Protein AF-A0AA39R696-F1 (afdb_monomer_lite)

pLDDT: mean 71.4, std 16.91, range [33.06, 96.38]

Foldseek 3Di:
DAFQPPVCVVVLVVLVVLLVVDAPDDDPVSVVSSVVSVVVNVVGDDDDDDDDDDDPDDLADPPDDDDPVSVSSSVVCVVVVCVVVPDDDDDDDDPPVPDPCVVVVPDDDDDPFDDQDPVLSAGAQDDDQAAFDLDPVSVVVLVVLVVRLVSQVVVVVVVCVVPVCLVVDPPRDRRHDDPVSSVSRYNDPDPPVVPPPPLDDCPVPDDDPDDQDPVNVVVVVVVVVPLVPADDQEDPDDQADPVRVVVVVVLCSNDRPLRVFKHWYHKDFDQPDFDWDDDSNPFDNAKAFQKKKWFADQQFTAKIWTAIPVGDIDIFGADDPGDMWMDGDQDDLKAWFKKKWKWFAFPVGHTIATRWIKIAIPVGDITTRGAPDWDDDPQWIRGPNTITGPIDMDMDGDPDPRKHFGDWTAGAHHPDDRRTRMIITMITHDDCVVVVLVPDPVNVVVVVVVVVVVVVVCVVVVCVPQHDQDCLQDDLWKGWRWKAALNRTDNDSQLNNLVVVVLVPDQKDAFDDCVSSPNPDDDDPPGHRKIWTWMDTPPPDDIDIDTGRGMDHGGDD

Structure (mmCIF, N/CA/C/O backbone):
data_AF-A0AA39R696-F1
#
_entry.id   AF-A0AA39R696-F1
#
loop_
_atom_site.group_PDB
_atom_site.id
_atom_site.type_symbol
_atom_site.label_atom_id
_atom_site.label_alt_id
_atom_site.label_comp_id
_atom_site.label_asym_id
_atom_site.label_entity_id
_atom_site.label_seq_id
_atom_site.pdbx_PDB_ins_code
_atom_site.Cartn_x
_atom_site.Cartn_y
_atom_site.Cartn_z
_atom_site.occupancy
_atom_site.B_iso_or_equiv
_atom_site.auth_seq_id
_atom_site.auth_comp_id
_atom_site.auth_asym_id
_atom_site.auth_atom_id
_atom_site.pdbx_PDB_model_num
ATOM 1 N N . MET A 1 1 ? -24.917 -9.092 -10.598 1.00 65.12 1 MET A N 1
ATOM 2 C CA . MET A 1 1 ? -25.888 -9.230 -11.703 1.00 65.12 1 MET A CA 1
ATOM 3 C C . MET A 1 1 ? -25.423 -8.394 -12.887 1.00 65.12 1 MET A C 1
ATOM 5 O O . MET A 1 1 ? -25.187 -7.204 -12.726 1.00 65.12 1 MET A O 1
ATOM 9 N N . LYS A 1 2 ? -25.265 -9.016 -14.055 1.00 74.81 2 LYS A N 1
ATOM 10 C CA . LYS A 1 2 ? -24.837 -8.427 -15.329 1.00 74.81 2 LYS A CA 1
ATOM 11 C C . LYS A 1 2 ? -25.977 -8.619 -16.327 1.00 74.81 2 LYS A C 1
ATOM 13 O O . LYS A 1 2 ? -26.354 -9.748 -16.627 1.00 74.81 2 LYS A O 1
ATOM 18 N N . ILE A 1 3 ? -26.560 -7.522 -16.802 1.00 73.56 3 ILE A N 1
ATOM 19 C CA . ILE A 1 3 ? -27.704 -7.562 -17.721 1.00 73.56 3 ILE A CA 1
ATOM 20 C C . ILE A 1 3 ? -27.199 -7.883 -19.130 1.00 73.56 3 ILE A C 1
ATOM 22 O O . ILE A 1 3 ? -26.396 -7.135 -19.691 1.00 73.56 3 ILE A O 1
ATOM 26 N N . LEU A 1 4 ? -27.681 -8.991 -19.696 1.00 73.19 4 LEU A N 1
ATOM 27 C CA . LEU A 1 4 ? -27.308 -9.455 -21.033 1.00 73.19 4 LEU A CA 1
ATOM 28 C C . LEU A 1 4 ? -28.036 -8.631 -22.106 1.00 73.19 4 LEU A C 1
ATOM 30 O O . LEU A 1 4 ? -27.417 -8.141 -23.050 1.00 73.19 4 LEU A O 1
ATOM 34 N N . ASN A 1 5 ? -29.338 -8.390 -21.918 1.00 72.06 5 ASN A N 1
ATOM 35 C CA . ASN A 1 5 ? -30.150 -7.582 -22.827 1.00 72.06 5 ASN A CA 1
ATOM 36 C C . ASN A 1 5 ? -30.241 -6.114 -22.369 1.00 72.06 5 ASN A C 1
ATOM 38 O O . ASN A 1 5 ? -31.202 -5.697 -21.719 1.00 72.06 5 ASN A O 1
ATOM 42 N N . LYS A 1 6 ? -29.234 -5.309 -22.732 1.00 72.19 6 LYS A N 1
ATOM 43 C CA . LYS A 1 6 ? -29.139 -3.886 -22.345 1.00 72.19 6 LYS A CA 1
ATOM 44 C C . LYS A 1 6 ? -30.336 -3.023 -22.781 1.00 72.19 6 LYS A C 1
ATOM 46 O O . LYS A 1 6 ? -30.574 -1.995 -22.152 1.00 72.19 6 LYS A O 1
ATOM 51 N N . ALA A 1 7 ? -31.099 -3.423 -23.802 1.00 72.06 7 ALA A N 1
ATOM 52 C CA . ALA A 1 7 ? -32.273 -2.673 -24.257 1.00 72.06 7 ALA A CA 1
ATOM 53 C C . ALA A 1 7 ? -33.438 -2.709 -23.246 1.00 72.06 7 ALA A C 1
ATOM 55 O O . ALA A 1 7 ? -34.196 -1.748 -23.164 1.00 72.06 7 ALA A O 1
ATOM 56 N N . LYS A 1 8 ? -33.540 -3.770 -22.431 1.00 71.00 8 LYS A N 1
ATOM 57 C CA . LYS A 1 8 ? -34.587 -3.961 -21.407 1.00 71.00 8 LYS A CA 1
ATOM 58 C C . LYS A 1 8 ? -34.160 -3.554 -19.990 1.00 71.00 8 LYS A C 1
ATOM 60 O O . LYS A 1 8 ? -34.762 -3.972 -19.008 1.00 71.00 8 LYS A O 1
ATOM 65 N N . ASN A 1 9 ? -33.102 -2.749 -19.853 1.00 74.25 9 ASN A N 1
ATOM 66 C CA . ASN A 1 9 ? -32.488 -2.425 -18.557 1.00 74.25 9 ASN A CA 1
ATOM 67 C C . ASN A 1 9 ? -33.491 -1.861 -17.524 1.00 74.25 9 ASN A C 1
ATOM 69 O O . ASN A 1 9 ? -33.478 -2.277 -16.370 1.00 74.25 9 ASN A O 1
ATOM 73 N N . ARG A 1 10 ? -34.396 -0.958 -17.934 1.00 73.62 10 ARG A N 1
ATOM 74 C CA . ARG A 1 10 ? -35.390 -0.353 -17.022 1.00 73.62 10 ARG A CA 1
ATOM 75 C C . ARG A 1 10 ? -36.440 -1.366 -16.554 1.00 73.62 10 ARG A C 1
ATOM 77 O O . ARG A 1 10 ? -36.787 -1.367 -15.377 1.00 73.62 10 ARG A O 1
ATOM 84 N N . ASP A 1 11 ? -36.880 -2.243 -17.452 1.00 71.44 11 ASP A N 1
ATOM 85 C CA . ASP A 1 11 ? -37.877 -3.280 -17.170 1.00 71.44 11 ASP A CA 1
ATOM 86 C C . ASP A 1 11 ? -37.291 -4.323 -16.207 1.00 71.44 11 ASP A C 1
ATOM 88 O O . ASP A 1 11 ? -37.865 -4.593 -15.157 1.00 71.44 11 ASP A O 1
ATOM 92 N N . ILE A 1 12 ? -36.077 -4.805 -16.500 1.00 71.44 12 ILE A N 1
ATOM 93 C CA . ILE A 1 12 ? -35.344 -5.775 -15.672 1.00 71.44 12 ILE A CA 1
ATOM 94 C C . ILE A 1 12 ? -35.055 -5.206 -14.271 1.00 71.44 12 ILE A C 1
ATOM 96 O O . ILE A 1 12 ? -35.140 -5.937 -13.287 1.00 71.44 12 ILE A O 1
ATOM 100 N N . GLN A 1 13 ? -34.762 -3.906 -14.141 1.00 73.31 13 GLN A N 1
ATOM 101 C CA . GLN A 1 13 ? -34.617 -3.256 -12.829 1.00 73.31 13 GLN A CA 1
ATOM 102 C C . GLN A 1 13 ? -35.939 -3.194 -12.046 1.00 73.31 13 GLN A C 1
ATOM 104 O O . GLN A 1 13 ? -35.935 -3.397 -10.829 1.00 73.31 13 GLN A O 1
ATOM 109 N N . ALA A 1 14 ? -37.065 -2.928 -12.715 1.00 72.12 14 ALA A N 1
ATOM 110 C CA . ALA A 1 14 ? -38.381 -2.913 -12.079 1.00 72.12 14 ALA A CA 1
ATOM 111 C C . ALA A 1 14 ? -38.811 -4.324 -11.637 1.00 72.12 14 ALA A C 1
ATOM 113 O O . ALA A 1 14 ? -39.196 -4.516 -10.482 1.00 72.12 14 ALA A O 1
ATOM 114 N N . GLU A 1 15 ? -38.664 -5.318 -12.517 1.00 68.19 15 GLU A N 1
ATOM 115 C CA . GLU A 1 15 ? -38.926 -6.733 -12.231 1.00 68.19 15 GLU A CA 1
ATOM 116 C C . GLU A 1 15 ? -38.043 -7.252 -11.090 1.00 68.19 15 GLU A C 1
ATOM 118 O O . GLU A 1 15 ? -38.556 -7.878 -10.162 1.00 68.19 15 GLU A O 1
ATOM 123 N N . ALA A 1 16 ? -36.744 -6.925 -11.083 1.00 65.81 16 ALA A N 1
ATOM 124 C CA . ALA A 1 16 ? -35.838 -7.267 -9.986 1.00 65.81 16 ALA A CA 1
ATOM 125 C C . ALA A 1 16 ? -36.287 -6.652 -8.657 1.00 65.81 16 ALA A C 1
ATOM 127 O O . ALA A 1 16 ? -36.352 -7.352 -7.645 1.00 65.81 16 ALA A O 1
ATOM 128 N N . LYS A 1 17 ? -36.664 -5.366 -8.645 1.00 68.19 17 LYS A N 1
ATOM 129 C CA . LYS A 1 17 ? -37.155 -4.710 -7.427 1.00 68.19 17 LYS A CA 1
ATOM 130 C C . LYS A 1 17 ? -38.406 -5.406 -6.877 1.00 68.19 17 LYS A C 1
ATOM 132 O O . LYS A 1 17 ? -38.485 -5.621 -5.669 1.00 68.19 17 LYS A O 1
ATOM 137 N N . VAL A 1 18 ? -39.343 -5.818 -7.735 1.00 67.06 18 VAL A N 1
ATOM 138 C CA . VAL A 1 18 ? -40.526 -6.601 -7.328 1.00 67.06 18 VAL A CA 1
ATOM 139 C C . VAL A 1 18 ? -40.123 -7.987 -6.804 1.00 67.06 18 VAL A C 1
ATOM 141 O O . VAL A 1 18 ? -40.536 -8.375 -5.712 1.00 67.06 18 VAL A O 1
ATOM 144 N N . ALA A 1 19 ? -39.265 -8.709 -7.528 1.00 63.25 19 ALA A N 1
ATOM 145 C CA . ALA A 1 19 ? -38.860 -10.077 -7.204 1.00 63.25 19 ALA A CA 1
ATOM 146 C C . ALA A 1 19 ? -38.065 -10.216 -5.890 1.00 63.25 19 ALA A C 1
ATOM 148 O O . ALA A 1 19 ? -38.169 -11.263 -5.241 1.00 63.25 19 ALA A O 1
ATOM 149 N N . PHE A 1 20 ? -37.294 -9.189 -5.505 1.00 64.81 20 PHE A N 1
ATOM 150 C CA . PHE A 1 20 ? -36.507 -9.158 -4.263 1.00 64.81 20 PHE A CA 1
ATOM 151 C C . PHE A 1 20 ? -37.232 -8.521 -3.066 1.00 64.81 20 PHE A C 1
ATOM 153 O O . PHE A 1 20 ? -36.899 -8.848 -1.932 1.00 64.81 20 PHE A O 1
ATOM 160 N N . THR A 1 21 ? -38.228 -7.648 -3.279 1.00 62.31 21 THR A N 1
ATOM 161 C CA . THR A 1 21 ? -39.010 -7.058 -2.166 1.00 62.31 21 THR A CA 1
ATOM 162 C C . THR A 1 21 ? -40.089 -8.026 -1.644 1.00 62.31 21 THR A C 1
ATOM 164 O O . THR A 1 21 ? -40.566 -7.885 -0.520 1.00 62.31 21 THR A O 1
ATOM 167 N N . ALA A 1 22 ? -40.465 -9.037 -2.436 1.00 57.97 22 ALA A N 1
ATOM 168 C CA . ALA A 1 22 ? -41.435 -10.062 -2.057 1.00 57.97 22 ALA A CA 1
ATOM 169 C C . ALA A 1 22 ? -40.827 -11.145 -1.137 1.00 57.97 22 ALA A C 1
ATOM 171 O O . ALA A 1 22 ? -40.284 -12.153 -1.607 1.00 57.97 22 ALA A O 1
ATOM 172 N N . GLY A 1 23 ? -40.946 -10.937 0.178 1.00 52.06 23 GLY A N 1
ATOM 173 C CA . GLY A 1 23 ? -40.679 -11.957 1.200 1.00 52.06 23 GLY A CA 1
ATOM 174 C C . GLY A 1 23 ? -41.724 -13.090 1.215 1.00 52.06 23 GLY A C 1
ATOM 175 O O . GLY A 1 23 ? -42.793 -12.951 0.618 1.00 52.06 23 GLY A O 1
ATOM 176 N N . PRO A 1 24 ? -41.439 -14.226 1.881 1.00 45.28 24 PRO A N 1
ATOM 177 C CA . PRO A 1 24 ? -42.379 -15.343 1.979 1.00 45.28 24 PRO A CA 1
ATOM 178 C C . PRO A 1 24 ? -43.572 -14.979 2.881 1.00 45.28 24 PRO A C 1
ATOM 180 O O . PRO A 1 24 ? -43.389 -14.745 4.073 1.00 45.28 24 PRO A O 1
ATOM 183 N N . GLY A 1 25 ? -44.785 -14.947 2.316 1.00 49.59 25 GLY A N 1
ATOM 184 C CA . GLY A 1 25 ? -46.024 -14.625 3.047 1.00 49.59 25 GLY A CA 1
ATOM 185 C C . GLY A 1 25 ? -46.921 -13.549 2.415 1.00 49.59 25 GLY A C 1
ATOM 186 O O . GLY A 1 25 ? -47.632 -12.862 3.142 1.00 49.59 25 GLY A O 1
ATOM 187 N N . ILE A 1 26 ? -46.879 -13.369 1.090 1.00 48.66 26 ILE A N 1
ATOM 188 C CA . ILE A 1 26 ? -47.732 -12.423 0.345 1.00 48.66 26 ILE A CA 1
ATOM 189 C C . ILE A 1 26 ? -48.818 -13.208 -0.410 1.00 48.66 26 ILE A C 1
ATOM 191 O O . ILE A 1 26 ? -48.587 -14.351 -0.795 1.00 48.66 26 ILE A O 1
ATOM 195 N N . ASP A 1 27 ? -49.991 -12.596 -0.608 1.00 46.00 27 ASP A N 1
ATOM 196 C CA . ASP A 1 27 ? -51.159 -13.179 -1.283 1.00 46.00 27 ASP A CA 1
ATOM 197 C C . ASP A 1 27 ? -50.849 -13.938 -2.587 1.00 46.00 27 ASP A C 1
ATOM 199 O O . ASP A 1 27 ? -50.039 -13.515 -3.415 1.00 46.00 27 ASP A O 1
ATOM 203 N N . VAL A 1 28 ? -51.605 -15.017 -2.816 1.00 49.06 28 VAL A N 1
ATOM 204 C CA . VAL A 1 28 ? -51.444 -15.975 -3.932 1.00 49.06 28 VAL A CA 1
ATOM 205 C C . VAL A 1 28 ? -51.480 -15.303 -5.318 1.00 49.06 28 VAL A C 1
ATOM 207 O O . VAL A 1 28 ? -50.854 -15.768 -6.269 1.00 49.06 28 VAL A O 1
ATOM 210 N N . THR A 1 29 ? -52.173 -14.169 -5.453 1.00 48.78 29 THR A N 1
ATOM 211 C CA . THR A 1 29 ? -52.224 -13.377 -6.696 1.00 48.78 29 THR A CA 1
ATOM 212 C C . THR A 1 29 ? -50.922 -12.628 -7.002 1.00 48.78 29 THR A C 1
ATOM 214 O O . THR A 1 29 ? -50.659 -12.321 -8.166 1.00 48.78 29 THR A O 1
ATOM 217 N N . ALA A 1 30 ? -50.081 -12.355 -6.000 1.00 52.03 30 ALA A N 1
ATOM 218 C CA . ALA A 1 30 ? -48.768 -11.743 -6.186 1.00 52.03 30 ALA A CA 1
ATOM 219 C C . ALA A 1 30 ? -47.703 -12.769 -6.607 1.00 52.03 30 ALA A C 1
ATOM 221 O O . ALA A 1 30 ? -46.829 -12.440 -7.413 1.00 52.03 30 ALA A O 1
ATOM 222 N N . GLU A 1 31 ? -47.787 -14.012 -6.116 1.00 53.09 31 GLU A N 1
ATOM 223 C CA . GLU A 1 31 ? -46.803 -15.068 -6.403 1.00 53.09 31 GLU A CA 1
ATOM 224 C C . GLU A 1 31 ? -46.654 -15.347 -7.906 1.00 53.09 31 GLU A C 1
ATOM 226 O O . GLU A 1 31 ? -45.535 -15.520 -8.389 1.00 53.09 31 GLU A O 1
ATOM 231 N N . ALA A 1 32 ? -47.753 -15.307 -8.668 1.00 53.75 32 ALA A N 1
ATOM 232 C CA . ALA A 1 32 ? -47.732 -15.485 -10.121 1.00 53.75 32 ALA A CA 1
ATOM 233 C C . ALA A 1 32 ? -46.904 -14.399 -10.839 1.00 53.75 32 ALA A C 1
ATOM 235 O O . ALA A 1 32 ? -46.037 -14.711 -11.658 1.00 53.75 32 ALA A O 1
ATOM 236 N N . ASN A 1 33 ? -47.113 -13.125 -10.490 1.00 57.31 33 ASN A N 1
ATOM 237 C CA . ASN A 1 33 ? -46.370 -12.001 -11.073 1.00 57.31 33 ASN A CA 1
ATOM 238 C C . ASN A 1 33 ? -44.890 -12.019 -10.653 1.00 57.31 33 ASN A C 1
ATOM 240 O O . ASN A 1 33 ? -44.007 -11.757 -11.470 1.00 57.31 33 ASN A O 1
ATOM 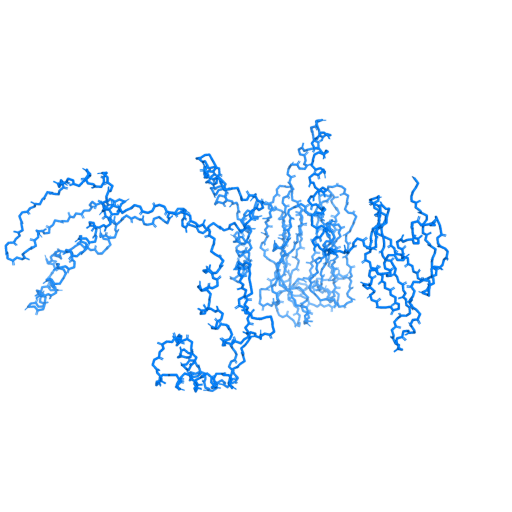244 N N . VAL A 1 34 ? -44.608 -12.389 -9.400 1.00 59.56 34 VAL A N 1
ATOM 245 C CA . VAL A 1 34 ? -43.240 -12.575 -8.889 1.00 59.56 34 VAL A CA 1
ATOM 246 C C . VAL A 1 34 ? -42.532 -13.741 -9.594 1.00 59.56 34 VAL A C 1
ATOM 248 O O . VAL A 1 34 ? -41.341 -13.640 -9.885 1.00 59.56 34 VAL A O 1
ATOM 251 N N . GLY A 1 35 ? -43.242 -14.825 -9.921 1.00 61.38 35 GLY A N 1
ATOM 252 C CA . GLY A 1 35 ? -42.712 -15.953 -10.692 1.00 61.38 35 GLY A CA 1
ATOM 253 C C . GLY A 1 35 ? -42.307 -15.568 -12.119 1.00 61.38 35 GLY A C 1
ATOM 254 O O . GLY A 1 35 ? -41.204 -15.900 -12.553 1.00 61.38 35 GLY A O 1
ATOM 255 N N . ILE A 1 36 ? -43.154 -14.805 -12.820 1.00 63.44 36 ILE A N 1
ATOM 256 C CA . ILE A 1 36 ? -42.859 -14.296 -14.172 1.00 63.44 36 ILE A CA 1
ATOM 257 C C . ILE A 1 36 ? -41.636 -13.364 -14.142 1.00 63.44 36 ILE A C 1
ATOM 259 O O . ILE A 1 36 ? -40.704 -13.550 -14.926 1.00 63.44 36 ILE A O 1
ATOM 263 N N . ALA A 1 37 ? -41.589 -12.423 -13.191 1.00 60.78 37 ALA A N 1
ATOM 264 C CA . ALA A 1 37 ? -40.444 -11.530 -13.006 1.00 60.78 37 ALA A CA 1
ATOM 265 C C . ALA A 1 37 ? -39.136 -12.304 -12.748 1.00 60.78 37 ALA A C 1
ATOM 267 O O . ALA A 1 37 ? -38.113 -12.012 -13.366 1.00 60.78 37 ALA A O 1
ATOM 268 N N . ARG A 1 38 ? -39.160 -13.340 -11.894 1.00 66.38 38 ARG A N 1
ATOM 269 C CA . ARG A 1 38 ? -37.989 -14.199 -11.625 1.00 66.38 38 ARG A CA 1
ATOM 270 C C . ARG A 1 38 ? -37.503 -14.923 -12.885 1.00 66.38 38 ARG A C 1
ATOM 272 O O . ARG A 1 38 ? -36.317 -14.839 -13.194 1.00 66.38 38 ARG A O 1
ATOM 279 N N . SER A 1 39 ? -38.405 -15.511 -13.673 1.00 67.81 39 SER A N 1
ATOM 280 C CA . SER A 1 39 ? -38.045 -16.164 -14.943 1.00 67.81 39 SER A CA 1
ATOM 281 C C . SER A 1 39 ? -37.437 -15.188 -15.964 1.00 67.81 39 SER A C 1
ATOM 283 O O . SER A 1 39 ? -36.494 -15.554 -16.674 1.00 67.81 39 SER A O 1
ATOM 285 N N . ASN A 1 40 ? -37.926 -13.944 -16.035 1.00 67.50 40 ASN A N 1
ATOM 286 C CA . ASN A 1 40 ? -37.346 -12.908 -16.897 1.00 67.50 40 ASN A CA 1
ATOM 287 C C . ASN A 1 40 ? -35.925 -12.522 -16.454 1.00 67.50 40 ASN A C 1
ATOM 289 O O . ASN A 1 40 ? -35.035 -12.405 -17.303 1.00 67.50 40 ASN A O 1
ATOM 293 N N . ILE A 1 41 ? -35.692 -12.372 -15.147 1.00 68.50 41 ILE A N 1
ATOM 294 C CA . ILE A 1 41 ? -34.377 -12.054 -14.567 1.00 68.50 41 ILE A CA 1
ATOM 295 C C . ILE A 1 41 ? -33.371 -13.179 -14.837 1.00 68.50 41 ILE A C 1
ATOM 297 O O . ILE A 1 41 ? -32.268 -12.901 -15.310 1.00 68.50 41 ILE A O 1
ATOM 301 N N . GLU A 1 42 ? -33.749 -14.435 -14.593 1.00 68.75 42 GLU A N 1
ATOM 302 C CA . GLU A 1 42 ? -32.906 -15.616 -14.838 1.00 68.75 42 GLU A CA 1
ATOM 303 C C . GLU A 1 42 ? -32.541 -15.762 -16.326 1.00 68.75 42 GLU A C 1
ATOM 305 O O . GLU A 1 42 ? -31.407 -16.092 -16.659 1.00 68.75 42 GLU A O 1
ATOM 310 N N . THR A 1 43 ? -33.466 -15.435 -17.235 1.00 73.38 43 THR A N 1
ATOM 311 C CA . THR A 1 43 ? -33.234 -15.533 -18.689 1.00 73.38 43 THR A CA 1
ATOM 312 C C . THR A 1 43 ? -32.389 -14.376 -19.247 1.00 73.38 43 THR A C 1
ATOM 314 O O . THR A 1 43 ? -31.690 -14.544 -20.245 1.00 73.38 43 THR A O 1
ATOM 317 N N . ASN A 1 44 ? -32.449 -13.179 -18.646 1.00 70.50 44 ASN A N 1
ATOM 318 C CA . ASN A 1 44 ? -31.820 -11.964 -19.193 1.00 70.50 44 ASN A CA 1
ATOM 319 C C . ASN A 1 44 ? -30.604 -11.458 -18.392 1.00 70.50 44 ASN A C 1
ATOM 321 O O . ASN A 1 44 ? -30.005 -10.449 -18.788 1.00 70.50 44 ASN A O 1
ATOM 325 N N . THR A 1 45 ? -30.226 -12.107 -17.284 1.00 68.31 45 THR A N 1
ATOM 326 C CA . THR A 1 45 ? -29.128 -11.647 -16.419 1.00 68.31 45 THR A CA 1
ATOM 327 C C . THR A 1 45 ? -28.210 -12.770 -15.939 1.00 68.31 45 THR A C 1
ATOM 329 O O . THR A 1 45 ? -28.642 -13.857 -15.579 1.00 68.31 45 THR A O 1
ATOM 332 N N . GLU A 1 46 ? -26.916 -12.472 -15.878 1.00 74.31 46 GLU A N 1
ATOM 333 C CA . GLU A 1 46 ? -25.882 -13.344 -15.323 1.00 74.31 46 GLU A CA 1
ATOM 334 C C . GLU A 1 46 ? -25.563 -12.888 -13.890 1.00 74.31 46 GLU A C 1
ATOM 336 O O . GLU A 1 46 ? -25.172 -11.736 -13.667 1.00 74.31 46 GLU A O 1
ATOM 341 N N . THR A 1 47 ? -25.761 -13.751 -12.890 1.00 65.06 47 THR A N 1
ATOM 342 C CA . THR A 1 47 ? -25.645 -13.365 -11.472 1.00 65.06 47 THR A CA 1
ATOM 343 C C . THR A 1 47 ? -24.772 -14.333 -10.685 1.00 65.06 47 THR A C 1
ATOM 345 O O . THR A 1 47 ? -25.233 -15.358 -10.200 1.00 65.06 47 THR A O 1
ATOM 348 N N . THR A 1 48 ? -23.507 -13.953 -10.505 1.00 70.69 48 THR A N 1
ATOM 349 C CA . THR A 1 48 ? -22.609 -14.552 -9.511 1.00 70.69 48 THR A CA 1
ATOM 350 C C . THR A 1 48 ? -23.112 -14.240 -8.102 1.00 70.69 48 THR A C 1
ATOM 352 O O . THR A 1 48 ? -23.393 -13.079 -7.796 1.00 70.69 48 THR A O 1
ATOM 355 N N . ILE A 1 49 ? -23.195 -15.260 -7.247 1.00 69.12 49 ILE A N 1
ATOM 356 C CA . ILE A 1 49 ? -23.554 -15.144 -5.830 1.00 69.12 49 ILE A CA 1
ATOM 357 C C . ILE A 1 49 ? -22.390 -15.691 -5.002 1.00 69.12 49 ILE A C 1
ATOM 359 O O . ILE A 1 49 ? -21.894 -16.785 -5.264 1.00 69.12 49 ILE A O 1
ATOM 363 N N . GLN A 1 50 ? -21.957 -14.930 -4.000 1.00 71.56 50 GLN A N 1
ATOM 364 C CA . GLN A 1 50 ? -21.009 -15.362 -2.975 1.00 71.56 50 GLN A CA 1
ATOM 365 C C . GLN A 1 50 ? -21.653 -15.121 -1.610 1.00 71.56 50 GLN A C 1
ATOM 367 O O . GLN A 1 50 ? -22.314 -14.102 -1.414 1.00 71.56 50 GLN A O 1
ATOM 372 N N . VAL A 1 51 ? -21.498 -16.074 -0.690 1.00 67.81 51 VAL A N 1
ATOM 373 C CA . VAL A 1 51 ? -22.143 -16.052 0.629 1.00 67.81 51 VAL A CA 1
ATOM 374 C C . VAL A 1 51 ? -21.117 -16.431 1.687 1.00 67.81 51 VAL A C 1
ATOM 376 O O . VAL A 1 51 ? -20.530 -17.511 1.621 1.00 67.81 51 VAL A O 1
ATOM 379 N N . SER A 1 52 ? -20.933 -15.557 2.669 1.00 70.62 52 SER A N 1
ATOM 380 C CA . SER A 1 52 ? -20.202 -15.819 3.907 1.00 70.62 52 SER A CA 1
ATOM 381 C C . SER A 1 52 ? -21.170 -15.759 5.090 1.00 70.62 52 SER A C 1
ATOM 383 O O . SER A 1 52 ? -22.159 -15.027 5.063 1.00 70.62 52 SER A O 1
ATOM 385 N N . TRP A 1 53 ? -20.908 -16.554 6.125 1.00 71.56 53 TRP A N 1
ATOM 386 C CA . TRP A 1 53 ? -21.655 -16.526 7.382 1.00 71.56 53 TRP A CA 1
ATOM 387 C C . TRP A 1 53 ? -20.732 -16.864 8.554 1.00 71.56 53 TRP A C 1
ATOM 389 O O . TRP A 1 53 ? -19.640 -17.402 8.363 1.00 71.56 53 TRP A O 1
ATOM 399 N N . ALA A 1 54 ? -21.176 -16.537 9.765 1.00 59.88 54 ALA A N 1
ATOM 400 C CA . ALA A 1 54 ? -20.494 -16.847 11.015 1.00 59.88 54 ALA A CA 1
ATOM 401 C C . ALA A 1 54 ? -21.473 -17.519 11.990 1.00 59.88 54 ALA A C 1
ATOM 403 O O . ALA A 1 54 ? -22.689 -17.391 11.845 1.00 59.88 54 ALA A O 1
ATOM 404 N N . GLY A 1 55 ? -20.932 -18.239 12.975 1.00 60.69 55 GLY A N 1
ATOM 405 C CA . GLY A 1 55 ? -21.682 -19.213 13.772 1.00 60.69 55 GLY A CA 1
ATOM 406 C C . GLY A 1 55 ? -21.546 -20.617 13.177 1.00 60.69 55 GLY A C 1
ATOM 407 O O . GLY A 1 55 ? -21.746 -20.825 11.981 1.00 60.69 55 GLY A O 1
ATOM 408 N N . GLY A 1 56 ? -21.133 -21.579 14.005 1.00 57.69 56 GLY A N 1
ATOM 409 C CA . GLY A 1 56 ? -20.812 -22.935 13.559 1.00 57.69 56 GLY A CA 1
ATOM 410 C C . GLY A 1 56 ? -22.057 -23.733 13.178 1.00 57.69 56 GLY A C 1
ATOM 411 O O . GLY A 1 56 ? -22.741 -24.251 14.052 1.00 57.69 56 GLY A O 1
ATOM 412 N N . GLY A 1 57 ? -22.324 -23.856 11.879 1.00 65.19 57 GLY A N 1
ATOM 413 C CA . GLY A 1 57 ? -23.438 -24.633 11.340 1.00 65.19 57 GLY A CA 1
ATOM 414 C C . GLY A 1 57 ? -23.529 -24.542 9.817 1.00 65.19 57 GLY A C 1
ATOM 415 O O . GLY A 1 57 ? -22.956 -23.643 9.195 1.00 65.19 57 GLY A O 1
ATOM 416 N N . HIS A 1 58 ? -24.252 -25.477 9.199 1.00 72.38 58 HIS A N 1
ATOM 417 C CA . HIS A 1 58 ? -24.490 -25.489 7.755 1.00 72.38 58 HIS A CA 1
ATOM 418 C C . HIS A 1 58 ? -25.849 -24.851 7.437 1.00 72.38 58 HIS A C 1
ATOM 420 O O . HIS A 1 58 ? -26.880 -25.513 7.495 1.00 72.38 58 HIS A O 1
ATOM 426 N N . ILE A 1 59 ? -25.850 -23.564 7.068 1.00 77.38 59 ILE A N 1
ATOM 427 C CA . ILE A 1 59 ? -27.078 -22.801 6.745 1.00 77.38 59 ILE A CA 1
ATOM 428 C C . ILE A 1 59 ? -27.804 -23.277 5.469 1.00 77.38 59 ILE A C 1
ATOM 430 O O . ILE A 1 59 ? -28.921 -22.848 5.185 1.00 77.38 59 ILE A O 1
ATOM 434 N N . LYS A 1 60 ? -27.176 -24.176 4.703 1.00 81.94 60 LYS A N 1
ATOM 435 C CA . LYS A 1 60 ? -27.760 -24.945 3.599 1.00 81.94 60 LYS A CA 1
ATOM 436 C C . LYS A 1 60 ? -27.141 -26.356 3.563 1.00 81.94 60 LYS A C 1
ATOM 438 O O . LYS A 1 60 ? -26.025 -26.521 4.066 1.00 81.94 60 LYS A O 1
ATOM 443 N N . PRO A 1 61 ? -27.781 -27.347 2.915 1.00 79.88 61 PRO A N 1
ATOM 444 C CA . PRO A 1 61 ? -27.141 -28.615 2.554 1.00 79.88 61 PRO A CA 1
ATOM 445 C C . PRO A 1 61 ? -25.823 -28.405 1.786 1.00 79.88 61 PRO A C 1
ATOM 447 O O . PRO A 1 61 ? -25.657 -27.405 1.080 1.00 79.88 61 PRO A O 1
ATOM 450 N N . MET A 1 62 ? -24.858 -29.321 1.923 1.00 74.50 62 MET A N 1
ATOM 451 C CA . MET A 1 62 ? -23.541 -29.180 1.275 1.00 74.50 62 MET A CA 1
ATOM 452 C C . MET A 1 62 ? -23.632 -29.251 -0.257 1.00 74.50 62 MET A C 1
ATOM 454 O O . MET A 1 62 ? -22.980 -28.468 -0.945 1.00 74.50 62 MET A O 1
ATOM 458 N N . ASP A 1 63 ? -24.479 -30.148 -0.755 1.00 80.94 63 ASP A N 1
ATOM 459 C CA . ASP A 1 63 ? -24.753 -30.480 -2.155 1.00 80.94 63 ASP A CA 1
ATOM 460 C C . ASP A 1 63 ? -25.586 -29.423 -2.903 1.00 80.94 63 ASP A C 1
ATOM 462 O O . ASP A 1 63 ? -25.392 -29.217 -4.102 1.00 80.94 63 ASP A O 1
ATOM 466 N N . GLN A 1 64 ? -26.479 -28.710 -2.210 1.00 79.38 64 GLN A N 1
ATOM 467 C CA . GLN A 1 64 ? -27.284 -27.644 -2.815 1.00 79.38 64 GLN A CA 1
ATOM 468 C C . GLN A 1 64 ? -26.398 -26.461 -3.248 1.00 79.38 64 GLN A C 1
ATOM 470 O O . GLN A 1 64 ? -25.662 -25.902 -2.436 1.00 79.38 64 GLN A O 1
ATOM 475 N N . GLN A 1 65 ? -26.479 -26.029 -4.508 1.00 77.81 65 GLN A N 1
ATOM 476 C CA . GLN A 1 65 ? -25.722 -24.866 -4.992 1.00 77.81 65 GLN A CA 1
ATOM 477 C C . GLN A 1 65 ? -26.292 -23.532 -4.458 1.00 77.81 65 GLN A C 1
ATOM 479 O O . GLN A 1 65 ? -27.431 -23.457 -3.985 1.00 77.81 65 GLN A O 1
ATOM 484 N N . TRP A 1 66 ? -25.482 -22.469 -4.506 1.00 77.75 66 TRP A N 1
ATOM 485 C CA . TRP A 1 66 ? -25.930 -21.112 -4.182 1.00 77.75 66 TRP A CA 1
ATOM 486 C C . TRP A 1 66 ? -26.644 -20.486 -5.383 1.00 77.75 66 TRP A C 1
ATOM 488 O O . TRP A 1 66 ? -26.002 -20.013 -6.318 1.00 77.75 66 TRP A O 1
ATOM 498 N N . ASP A 1 67 ? -27.972 -20.462 -5.325 1.00 78.00 67 ASP A N 1
ATOM 499 C CA . ASP A 1 67 ? -28.839 -19.702 -6.221 1.00 78.00 67 ASP A CA 1
ATOM 500 C C . ASP A 1 67 ? -29.655 -18.680 -5.398 1.00 78.00 67 ASP A C 1
ATOM 502 O O . ASP A 1 67 ? -29.553 -18.612 -4.167 1.00 78.00 67 ASP A O 1
ATOM 506 N N . ILE A 1 68 ? -30.460 -17.843 -6.061 1.00 73.12 68 ILE A N 1
ATOM 507 C CA . ILE A 1 68 ? -31.273 -16.818 -5.379 1.00 73.12 68 ILE A CA 1
ATOM 508 C C . ILE A 1 68 ? -32.275 -17.463 -4.403 1.00 73.12 68 ILE A C 1
ATOM 510 O O . ILE A 1 68 ? -32.560 -16.913 -3.338 1.00 73.12 68 ILE A O 1
ATOM 514 N N . LYS A 1 69 ? -32.792 -18.647 -4.737 1.00 73.12 69 LYS A N 1
ATOM 515 C CA . LYS A 1 69 ? -33.814 -19.367 -3.974 1.00 73.12 69 LYS A CA 1
ATOM 516 C C . LYS A 1 69 ? -33.218 -20.022 -2.727 1.00 73.12 69 LYS A C 1
ATOM 518 O O . LYS A 1 69 ? -33.823 -19.917 -1.663 1.00 73.12 69 LYS A O 1
ATOM 523 N N . SER A 1 70 ? -32.036 -20.634 -2.820 1.00 79.00 70 SER A N 1
ATOM 524 C CA . SER A 1 70 ? -31.317 -21.219 -1.684 1.00 79.00 70 SER A CA 1
ATOM 525 C C . SER A 1 70 ? -30.777 -20.142 -0.742 1.00 79.00 70 SER A C 1
ATOM 527 O O . SER A 1 70 ? -30.863 -20.314 0.473 1.00 79.00 70 SER A O 1
ATOM 529 N N . LEU A 1 71 ? -30.356 -18.984 -1.267 1.00 79.69 71 LEU A N 1
ATOM 530 C CA . LEU A 1 71 ? -30.030 -17.804 -0.460 1.00 79.69 71 LEU A CA 1
ATOM 531 C C . LEU A 1 71 ? -31.250 -17.280 0.319 1.00 79.69 71 LEU A C 1
ATOM 533 O O . LEU A 1 71 ? -31.166 -17.106 1.534 1.00 79.69 71 LEU A O 1
ATOM 537 N N . MET A 1 72 ? -32.399 -17.083 -0.341 1.00 76.12 72 MET A N 1
ATOM 538 C CA . MET A 1 72 ? -33.629 -16.648 0.340 1.00 76.12 72 MET A CA 1
ATOM 539 C C . MET A 1 72 ? -34.137 -17.685 1.354 1.00 76.12 72 MET A C 1
ATOM 541 O O . MET A 1 72 ? -34.607 -17.306 2.424 1.00 76.12 72 MET A O 1
ATOM 545 N N . GLN A 1 73 ? -34.020 -18.985 1.064 1.00 77.06 73 GLN A N 1
ATOM 546 C CA . GLN A 1 73 ? -34.398 -20.056 1.994 1.00 77.06 73 GLN A CA 1
ATOM 547 C C . GLN A 1 73 ? -33.467 -20.141 3.211 1.00 77.06 73 GLN A C 1
ATOM 549 O O . GLN A 1 73 ? -33.957 -20.334 4.322 1.00 77.06 73 GLN A O 1
ATOM 554 N N . ALA A 1 74 ? -32.154 -19.966 3.029 1.00 78.88 74 ALA A N 1
ATOM 555 C CA . ALA A 1 74 ? -31.195 -19.906 4.130 1.00 78.88 74 ALA A CA 1
ATOM 556 C C . ALA A 1 74 ? -31.444 -18.676 5.018 1.00 78.88 74 ALA A C 1
ATOM 558 O O . ALA A 1 74 ? -31.492 -18.804 6.238 1.00 78.88 74 ALA A O 1
ATOM 559 N N . ALA A 1 75 ? -31.688 -17.505 4.417 1.00 75.44 75 ALA A N 1
ATOM 560 C CA . ALA A 1 75 ? -32.013 -16.280 5.148 1.00 75.44 75 ALA A CA 1
ATOM 561 C C . ALA A 1 75 ? -33.341 -16.385 5.923 1.00 75.44 75 ALA A C 1
ATOM 563 O O . ALA A 1 75 ? -33.404 -15.986 7.082 1.00 75.44 75 ALA A O 1
ATOM 564 N N . ALA A 1 76 ? -34.385 -16.967 5.321 1.00 78.19 76 ALA A N 1
ATOM 565 C CA . ALA A 1 76 ? -35.682 -17.155 5.976 1.00 78.19 76 ALA A CA 1
ATOM 566 C C . ALA A 1 76 ? -35.632 -18.158 7.144 1.00 78.19 76 ALA A C 1
ATOM 568 O O . ALA A 1 76 ? -36.347 -17.974 8.121 1.00 78.19 76 ALA A O 1
ATOM 569 N N . ARG A 1 77 ? -34.773 -19.185 7.063 1.00 75.88 77 ARG A N 1
ATOM 570 C CA . ARG A 1 77 ? -34.539 -20.173 8.136 1.00 75.88 77 ARG A CA 1
ATOM 571 C C . ARG A 1 77 ? -33.513 -19.728 9.178 1.00 75.88 77 ARG A C 1
ATOM 573 O O . ARG A 1 77 ? -33.351 -20.401 10.190 1.00 75.88 77 ARG A O 1
ATOM 580 N N . PHE A 1 78 ? -32.794 -18.631 8.945 1.00 73.06 78 PHE A N 1
ATOM 581 C CA . PHE A 1 78 ? -31.729 -18.183 9.842 1.00 73.06 78 PHE A CA 1
ATOM 582 C C . PHE A 1 78 ? -32.199 -17.936 11.293 1.00 73.06 78 PHE A C 1
ATOM 584 O O . PHE A 1 78 ? -31.477 -18.352 12.197 1.00 73.06 78 PHE A O 1
ATOM 591 N N . PRO A 1 79 ? -33.392 -17.356 11.564 1.00 74.19 79 PRO A N 1
ATOM 592 C CA . PRO A 1 79 ? -33.897 -17.220 12.933 1.00 74.19 79 PRO A CA 1
ATOM 593 C C . PRO A 1 79 ? -34.103 -18.570 13.634 1.00 74.19 79 PRO A C 1
ATOM 595 O O . PRO A 1 79 ? -33.713 -18.716 14.790 1.00 74.19 79 PRO A O 1
ATOM 598 N N . ASP A 1 80 ? -34.648 -19.563 12.925 1.00 74.31 80 ASP A N 1
ATOM 599 C CA . ASP A 1 80 ? -34.897 -20.907 13.461 1.00 74.31 80 ASP A CA 1
ATOM 600 C C . ASP A 1 80 ? -33.573 -21.638 13.743 1.00 74.31 80 ASP A C 1
ATOM 602 O O . ASP A 1 80 ? -33.375 -22.188 14.822 1.00 74.31 80 ASP A O 1
ATOM 606 N N . LEU A 1 81 ? -32.609 -21.554 12.818 1.00 68.62 81 LEU A N 1
ATOM 607 C CA . LEU A 1 81 ? -31.269 -22.137 12.978 1.00 68.62 81 LEU A CA 1
ATOM 608 C C . LEU A 1 81 ? -30.476 -21.507 14.139 1.00 68.62 81 LEU A C 1
ATOM 610 O O . LEU A 1 81 ? -29.662 -22.179 14.772 1.00 68.62 81 LEU A O 1
ATOM 614 N N . VAL A 1 82 ? -30.712 -20.226 14.442 1.00 67.25 82 VAL A N 1
ATOM 615 C CA . VAL A 1 82 ? -30.160 -19.554 15.631 1.00 67.25 82 VAL A CA 1
ATOM 616 C C . VAL A 1 82 ? -30.894 -19.987 16.910 1.00 67.25 82 VAL A C 1
ATOM 618 O O . VAL A 1 82 ? -30.265 -20.088 17.964 1.00 67.25 82 VAL A O 1
ATOM 621 N N . ALA A 1 83 ? -32.192 -20.296 16.833 1.00 69.25 83 ALA A N 1
ATOM 622 C CA . ALA A 1 83 ? -32.970 -20.827 17.953 1.00 69.25 83 ALA A CA 1
ATOM 623 C C . ALA A 1 83 ? -32.625 -22.292 18.297 1.00 69.25 83 ALA A C 1
ATOM 625 O O . ALA A 1 83 ? -32.675 -22.651 19.473 1.00 69.25 83 ALA A O 1
ATOM 626 N N . ASP A 1 84 ? -32.214 -23.104 17.314 1.00 64.44 84 ASP A N 1
ATOM 627 C CA . ASP A 1 84 ? -31.728 -24.485 17.500 1.00 64.44 84 ASP A CA 1
ATOM 628 C C . ASP A 1 84 ? -30.336 -24.556 18.168 1.00 64.44 84 ASP A C 1
ATOM 630 O O . ASP A 1 84 ? -29.993 -25.557 18.801 1.00 64.44 84 ASP A O 1
ATOM 634 N N . CYS A 1 85 ? -29.525 -23.496 18.071 1.00 54.00 85 CYS A N 1
ATOM 635 C CA . CYS A 1 85 ? -28.216 -23.380 18.732 1.00 54.00 85 CYS A CA 1
ATOM 636 C C . CYS A 1 85 ? -28.099 -22.090 19.577 1.00 54.00 85 CYS A C 1
ATOM 638 O O . CYS A 1 85 ? -27.242 -21.239 19.313 1.00 54.00 85 CYS A O 1
ATOM 640 N N . PRO A 1 86 ? -28.931 -21.930 20.626 1.00 55.47 86 PRO A N 1
ATOM 641 C CA . PRO A 1 86 ? -29.074 -20.666 21.334 1.00 55.47 86 PRO A CA 1
ATOM 642 C C . PRO A 1 86 ? -27.908 -20.426 22.305 1.00 55.47 86 PRO A C 1
ATOM 644 O O . PRO A 1 86 ? -27.793 -21.061 23.358 1.00 55.47 86 PRO A O 1
ATOM 647 N N . GLN A 1 87 ? -27.062 -19.445 21.986 1.00 49.00 87 GLN A N 1
ATOM 648 C CA . GLN A 1 87 ? -26.079 -18.891 22.923 1.00 49.00 87 GLN A CA 1
ATOM 649 C C . GLN A 1 87 ? -26.808 -18.267 24.127 1.00 49.00 87 GLN A C 1
ATOM 651 O O . GLN A 1 87 ? -27.579 -17.320 23.978 1.00 49.00 87 GLN A O 1
ATOM 656 N N . ARG A 1 88 ? -26.584 -18.798 25.339 1.00 42.97 88 ARG A N 1
ATOM 657 C CA . ARG A 1 88 ? -27.265 -18.329 26.559 1.00 42.97 88 ARG A CA 1
ATOM 658 C C . ARG A 1 88 ? -26.760 -16.956 27.015 1.00 42.97 88 ARG A C 1
ATOM 660 O O . ARG A 1 88 ? -25.824 -16.868 27.806 1.00 42.97 88 ARG A O 1
ATOM 667 N N . THR A 1 89 ? -27.459 -15.896 26.629 1.00 42.41 89 THR A N 1
ATOM 668 C CA . THR A 1 89 ? -27.338 -14.570 27.255 1.00 42.41 89 THR A CA 1
ATOM 669 C C . THR A 1 89 ? -28.381 -14.402 28.363 1.00 42.41 89 THR A C 1
ATOM 671 O O . THR A 1 89 ? -29.582 -14.392 28.091 1.00 42.41 89 THR A O 1
ATOM 674 N N . HIS A 1 90 ? -27.946 -14.253 29.617 1.00 35.41 90 HIS A N 1
ATOM 675 C CA . HIS A 1 90 ? -28.840 -13.922 30.734 1.00 35.41 90 HIS A CA 1
ATOM 676 C C . HIS A 1 90 ? -29.062 -12.406 30.826 1.00 35.41 90 HIS A C 1
ATOM 678 O O . HIS A 1 90 ? -28.109 -11.654 31.004 1.00 35.41 90 HIS A O 1
ATOM 684 N N . ALA A 1 91 ? -30.324 -11.972 30.796 1.00 40.19 91 ALA A N 1
ATOM 685 C CA . ALA A 1 91 ? -30.730 -10.604 31.114 1.00 40.19 91 ALA A CA 1
ATOM 686 C C . ALA A 1 91 ? -31.874 -10.628 32.139 1.00 40.19 91 ALA A C 1
ATOM 688 O O . ALA A 1 91 ? -32.916 -11.238 31.899 1.00 40.19 91 ALA A O 1
ATOM 689 N N . ILE A 1 92 ? -31.689 -9.968 33.286 1.00 43.72 92 ILE A N 1
ATOM 690 C CA . ILE A 1 92 ? -32.739 -9.793 34.301 1.00 43.72 92 ILE A CA 1
ATOM 691 C C . ILE A 1 92 ? -33.418 -8.446 34.033 1.00 43.72 92 ILE A C 1
ATOM 693 O O . ILE A 1 92 ? -32.949 -7.401 34.477 1.00 43.72 92 ILE A O 1
ATOM 697 N N . LEU A 1 93 ? -34.505 -8.469 33.260 1.00 44.84 93 LEU A N 1
ATOM 698 C CA . LEU A 1 93 ? -35.249 -7.267 32.873 1.00 44.84 93 LEU A CA 1
ATOM 699 C C . LEU A 1 93 ? -36.397 -6.980 33.848 1.00 44.84 93 LEU A C 1
ATOM 701 O O . LEU A 1 93 ? -37.522 -7.448 33.676 1.00 44.84 93 LEU A O 1
ATOM 705 N N . THR A 1 94 ? -36.116 -6.166 34.863 1.00 50.97 94 THR A N 1
ATOM 706 C CA . THR A 1 94 ? -37.143 -5.567 35.728 1.00 50.97 94 THR A CA 1
ATOM 707 C C . THR A 1 94 ? -37.824 -4.405 34.996 1.00 50.97 94 THR A C 1
ATOM 709 O O . THR A 1 94 ? -37.152 -3.591 34.363 1.00 50.97 94 THR A O 1
ATOM 712 N N . LYS A 1 95 ? -39.157 -4.279 35.088 1.00 52.09 95 LYS A N 1
ATOM 713 C CA . LYS A 1 95 ? -39.886 -3.143 34.494 1.00 52.09 95 LYS A CA 1
ATOM 714 C C . LYS A 1 95 ? -39.405 -1.813 35.089 1.00 52.09 95 LYS A C 1
ATOM 716 O O . LYS A 1 95 ? -39.506 -1.617 36.298 1.00 52.09 95 LYS A O 1
ATOM 721 N N . TYR A 1 96 ? -38.982 -0.879 34.237 1.00 47.44 96 TYR A N 1
ATOM 722 C CA . TYR A 1 96 ? -38.472 0.444 34.634 1.00 47.44 96 TYR A CA 1
ATOM 723 C C . TYR A 1 96 ? -39.436 1.220 35.557 1.00 47.44 96 TYR A C 1
ATOM 725 O O . TYR A 1 96 ? -39.019 1.793 36.558 1.00 47.44 96 TYR A O 1
ATOM 733 N N . GLU A 1 97 ? -40.742 1.116 35.282 1.00 58.62 97 GLU A N 1
ATOM 734 C CA . GLU A 1 97 ? -41.869 1.643 36.077 1.00 58.62 97 GLU A CA 1
ATOM 735 C C . GLU A 1 97 ? -41.856 1.230 37.565 1.00 58.62 97 GLU A C 1
ATOM 737 O O . GLU A 1 97 ? -42.522 1.862 38.379 1.00 58.62 97 GLU A O 1
ATOM 742 N N . THR A 1 98 ? -41.138 0.159 37.929 1.00 57.38 98 THR A N 1
ATOM 743 C CA . THR A 1 98 ? -41.138 -0.431 39.283 1.00 57.38 98 THR A CA 1
ATOM 744 C C . THR A 1 98 ? -39.896 -0.091 40.118 1.00 57.38 98 THR A C 1
ATOM 746 O O . THR A 1 98 ? -39.782 -0.529 41.263 1.00 57.38 98 THR A O 1
ATOM 749 N N . LEU A 1 99 ? -38.965 0.707 39.582 1.00 59.34 99 LEU A N 1
ATOM 750 C CA . LEU A 1 99 ? -37.788 1.182 40.314 1.00 59.34 99 LEU A CA 1
ATOM 751 C C . LEU A 1 99 ? -38.176 2.273 41.325 1.00 59.34 99 LEU A C 1
ATOM 753 O O . LEU A 1 99 ? -38.772 3.283 40.951 1.00 59.34 99 LEU A O 1
ATOM 757 N N . ARG A 1 100 ? -37.783 2.118 42.600 1.00 49.00 100 ARG A N 1
ATOM 758 C CA . ARG A 1 100 ? -38.060 3.122 43.651 1.00 49.00 100 ARG A CA 1
ATOM 759 C C . ARG A 1 100 ? -37.571 4.519 43.280 1.00 49.00 100 ARG A C 1
ATOM 761 O O . ARG A 1 100 ? -38.344 5.460 43.392 1.00 49.00 100 ARG A O 1
ATOM 768 N N . SER A 1 101 ? -36.363 4.633 42.733 1.00 53.78 101 SER A N 1
ATOM 769 C CA . SER A 1 101 ? -35.777 5.903 42.286 1.00 53.78 101 SER A CA 1
ATOM 770 C C . SER A 1 101 ? -36.608 6.628 41.217 1.00 53.78 101 SER A C 1
ATOM 772 O O . SER A 1 101 ? -36.625 7.856 41.190 1.00 53.78 101 SER A O 1
ATOM 774 N N . PHE A 1 102 ? -37.337 5.899 40.366 1.00 55.31 102 PHE A N 1
ATOM 775 C CA . PHE A 1 102 ? -38.238 6.483 39.367 1.00 55.31 102 PHE A CA 1
ATOM 776 C C . PHE A 1 102 ? -39.515 7.051 40.012 1.00 55.31 102 PHE A C 1
ATOM 778 O O . PHE A 1 102 ? -39.980 8.128 39.637 1.00 55.31 102 PHE A O 1
ATOM 785 N N . VAL A 1 103 ? -40.048 6.368 41.030 1.00 56.88 103 VAL A N 1
ATOM 786 C CA . VAL A 1 103 ? -41.208 6.831 41.812 1.00 56.88 103 VAL A CA 1
ATOM 787 C C . VAL A 1 103 ? -40.828 8.001 42.732 1.00 56.88 103 VAL A C 1
ATOM 789 O O . VAL A 1 103 ? -41.549 8.991 42.801 1.00 56.88 103 VAL A O 1
ATOM 792 N N . GLU A 1 104 ? -39.674 7.922 43.395 1.00 50.50 104 GLU A N 1
ATOM 793 C CA . GLU A 1 104 ? -39.156 8.930 44.331 1.00 50.50 104 GLU A CA 1
ATOM 794 C C . GLU A 1 104 ? -38.715 10.221 43.616 1.00 50.50 104 GLU A C 1
ATOM 796 O O . GLU A 1 104 ? -38.944 11.315 44.129 1.00 50.50 104 GLU A O 1
ATOM 801 N N . GLY A 1 105 ? -38.155 10.116 42.403 1.00 46.16 105 GLY A N 1
ATOM 802 C CA . GLY A 1 105 ? -37.780 11.266 41.570 1.00 46.16 105 GLY A CA 1
ATOM 803 C C . GLY A 1 105 ? -38.954 12.000 40.905 1.00 46.16 105 GLY A C 1
ATOM 804 O O . GLY A 1 105 ? -38.762 13.082 40.352 1.00 46.16 105 GLY A O 1
ATOM 805 N N . SER A 1 106 ? -40.173 11.453 40.957 1.00 44.31 106 SER A N 1
ATOM 806 C CA . SER A 1 106 ? -41.353 11.991 40.262 1.00 44.31 106 SER A CA 1
ATOM 807 C C . SER A 1 106 ? -42.087 13.094 41.049 1.00 44.31 106 SER A C 1
ATOM 809 O O . SER A 1 106 ? -43.304 13.034 41.233 1.00 44.31 106 SER A O 1
ATOM 811 N N . GLN A 1 107 ? -41.369 14.128 41.511 1.00 42.62 107 GLN A N 1
ATOM 812 C CA . GLN A 1 107 ? -41.990 15.315 42.123 1.00 42.62 107 GLN A CA 1
ATOM 813 C C . GLN A 1 107 ? -42.302 16.422 41.091 1.00 42.62 107 GLN A C 1
ATOM 815 O O . GLN A 1 107 ? -41.458 16.738 40.250 1.00 42.62 107 GLN A O 1
ATOM 820 N N . PRO A 1 108 ? -43.487 17.065 41.150 1.00 48.56 108 PRO A N 1
ATOM 821 C CA . PRO A 1 108 ? -43.869 18.124 40.216 1.00 48.56 108 PRO A CA 1
ATOM 822 C C . PRO A 1 108 ? -43.261 19.480 40.621 1.00 48.56 108 PRO A C 1
ATOM 824 O O . PRO A 1 108 ? -43.847 20.214 41.416 1.00 48.56 108 PRO A O 1
ATOM 827 N N . GLY A 1 109 ? -42.097 19.836 40.065 1.00 35.97 109 GLY A N 1
ATOM 828 C CA . GLY A 1 109 ? -41.384 21.069 40.421 1.00 35.97 109 GLY A CA 1
ATOM 829 C C . GLY A 1 109 ? -40.708 21.805 39.258 1.00 35.97 109 GLY A C 1
ATOM 830 O O . GLY A 1 109 ? -40.181 21.196 38.334 1.00 35.97 109 GLY A O 1
ATOM 831 N N . SER A 1 110 ? -40.673 23.138 39.369 1.00 38.03 110 SER A N 1
ATOM 832 C CA . SER A 1 110 ? -39.820 24.064 38.600 1.00 38.03 110 SER A CA 1
ATOM 833 C C . SER A 1 110 ? -40.050 24.216 37.081 1.00 38.03 110 SER A C 1
ATOM 835 O O . SER A 1 110 ? -39.106 24.181 36.293 1.00 38.03 110 SER A O 1
ATOM 837 N N . LEU A 1 111 ? -41.274 24.569 36.675 1.00 39.28 111 LEU A N 1
ATOM 838 C CA . LEU A 1 111 ? -41.481 25.468 35.527 1.00 39.28 111 LEU A CA 1
ATOM 839 C C . LEU A 1 111 ? -42.398 26.623 35.946 1.00 39.28 111 LEU A C 1
ATOM 841 O O . LEU A 1 111 ? -43.498 26.398 36.454 1.00 39.28 111 LEU A O 1
ATOM 845 N N . HIS A 1 112 ? -41.951 27.864 35.739 1.00 41.09 112 HIS A N 1
ATOM 846 C CA . HIS A 1 112 ? -42.680 29.062 36.164 1.00 41.09 112 HIS A CA 1
ATOM 847 C C . HIS A 1 112 ? -43.771 29.419 35.138 1.00 41.09 112 HIS A C 1
ATOM 849 O O . HIS A 1 112 ? -43.598 30.274 34.274 1.00 41.09 112 HIS A O 1
ATOM 855 N N . PHE A 1 113 ? -44.905 28.719 35.195 1.00 44.03 113 PHE A N 1
ATOM 856 C CA . PHE A 1 113 ? -45.996 28.917 34.240 1.00 44.03 113 PHE A CA 1
ATOM 857 C C . PHE A 1 113 ? -46.728 30.251 34.450 1.00 44.03 113 PHE A C 1
ATOM 859 O O . PHE A 1 113 ? -47.468 30.421 35.419 1.00 44.03 113 PHE A O 1
ATOM 866 N N . SER A 1 114 ? -46.608 31.162 33.481 1.00 51.16 114 SER A N 1
ATOM 867 C CA . SER A 1 114 ? -47.595 32.227 33.258 1.00 51.16 114 SER A CA 1
ATOM 868 C C . SER A 1 114 ? -48.987 31.621 33.025 1.00 51.16 114 SER A C 1
ATOM 870 O O . SER A 1 114 ? -49.110 30.472 32.592 1.00 51.16 114 SER A O 1
ATOM 872 N N . SER A 1 115 ? -50.060 32.380 33.246 1.00 53.19 115 SER A N 1
ATOM 873 C CA . SER A 1 115 ? -51.401 31.934 32.853 1.00 53.19 115 SER A CA 1
ATOM 874 C C . SER A 1 115 ? -51.493 31.734 31.331 1.00 53.19 115 SER A C 1
ATOM 876 O O . SER A 1 115 ? -50.919 32.491 30.546 1.00 53.19 115 SER A O 1
ATOM 878 N N . LYS A 1 116 ? -52.228 30.702 30.895 1.00 56.78 116 LYS A N 1
ATOM 879 C CA . LYS A 1 116 ? -52.582 30.540 29.477 1.00 56.78 116 LYS A CA 1
ATOM 880 C C . LYS A 1 116 ? -53.456 31.713 29.035 1.00 56.78 116 LYS A C 1
ATOM 882 O O . LYS A 1 116 ? -54.377 32.093 29.763 1.00 56.78 116 LYS A O 1
ATOM 887 N N . ASN A 1 117 ? -53.232 32.224 27.828 1.00 62.97 117 ASN A N 1
ATOM 888 C CA . ASN A 1 117 ? -54.188 33.127 27.199 1.00 62.97 117 ASN A CA 1
ATOM 889 C C . ASN A 1 117 ? -55.481 32.333 26.908 1.00 62.97 117 ASN A C 1
ATOM 891 O O . ASN A 1 117 ? -55.439 31.241 26.335 1.00 62.97 117 ASN A O 1
ATOM 895 N N . LYS A 1 118 ? -56.626 32.867 27.352 1.00 58.22 118 LYS A N 1
ATOM 896 C CA . LYS A 1 118 ? -57.936 32.202 27.269 1.00 58.22 118 LYS A CA 1
ATOM 897 C C . LYS A 1 118 ? -58.457 32.058 25.836 1.00 58.22 118 LYS A C 1
ATOM 899 O O . LYS A 1 118 ? -59.245 31.155 25.590 1.00 58.22 118 LYS A O 1
ATOM 904 N N . GLU A 1 119 ? -58.021 32.919 24.921 1.00 58.91 119 GLU A N 1
ATOM 905 C CA . GLU A 1 119 ? -58.498 32.971 23.534 1.00 58.91 119 GLU A CA 1
ATOM 906 C C . GLU A 1 119 ? -57.657 32.090 22.604 1.00 58.91 119 GLU A C 1
ATOM 908 O O . GLU A 1 119 ? -58.189 31.469 21.691 1.00 58.91 119 GLU A O 1
ATOM 913 N N . SER A 1 120 ? -56.345 31.987 22.848 1.00 60.06 120 SER A N 1
ATOM 914 C CA . SER A 1 120 ? -55.441 31.157 22.034 1.00 60.06 120 SER A CA 1
ATOM 915 C C . SER A 1 120 ? -55.161 29.768 22.616 1.00 60.06 120 SER A C 1
ATOM 917 O O . SER A 1 120 ? -54.554 28.940 21.941 1.00 60.06 120 SER A O 1
ATOM 919 N N . GLY A 1 121 ? -55.513 29.515 23.883 1.00 64.69 121 GLY A N 1
ATOM 920 C CA . GLY A 1 121 ? -55.192 28.276 24.610 1.00 64.69 121 GLY A CA 1
ATOM 921 C C . GLY A 1 121 ? -53.695 28.057 24.895 1.00 64.69 121 GLY A C 1
ATOM 922 O O . GLY A 1 121 ? -53.324 27.101 25.587 1.00 64.69 121 GLY A O 1
ATOM 923 N N . LEU A 1 122 ? -52.836 28.943 24.386 1.00 60.81 122 LEU A N 1
ATOM 924 C CA . LEU A 1 122 ? -51.381 28.881 24.447 1.00 60.81 122 LEU A CA 1
ATOM 925 C C . LEU A 1 122 ? -50.837 29.726 25.606 1.00 60.81 122 LEU A C 1
ATOM 927 O O . LEU A 1 122 ? -51.458 30.682 26.075 1.00 60.81 122 LEU A O 1
ATOM 931 N N . TYR A 1 123 ? -49.631 29.380 26.052 1.00 66.25 123 TYR A N 1
ATOM 932 C CA . TYR A 1 123 ? -48.821 30.264 26.890 1.00 66.25 123 TYR A CA 1
ATOM 933 C C . TYR A 1 123 ? -48.238 31.400 26.028 1.00 66.25 123 TYR A C 1
ATOM 935 O O . TYR A 1 123 ? -47.952 31.153 24.844 1.00 66.25 123 TYR A O 1
ATOM 943 N N . PRO A 1 124 ? -48.048 32.613 26.587 1.00 64.56 124 PRO A N 1
ATOM 944 C CA . PRO A 1 124 ? -47.438 33.734 25.869 1.00 64.56 124 PRO A CA 1
ATOM 945 C C . PRO A 1 124 ? -46.085 33.348 25.256 1.00 64.56 124 PRO A C 1
ATOM 947 O O . PRO A 1 124 ? -45.407 32.433 25.737 1.00 64.56 124 PRO A O 1
ATOM 950 N N . PHE A 1 125 ? -45.701 34.015 24.167 1.00 68.75 125 PHE A N 1
ATOM 951 C CA . PHE A 1 125 ? -44.336 33.894 23.670 1.00 68.75 125 PHE A CA 1
ATOM 952 C C . PHE A 1 125 ? -43.406 34.619 24.643 1.00 68.75 125 PHE A C 1
ATOM 954 O O . PHE A 1 125 ? -43.598 35.789 24.958 1.00 68.75 125 PHE A O 1
ATOM 961 N N . VAL A 1 126 ? -42.441 33.866 25.151 1.00 68.56 126 VAL A N 1
ATOM 962 C CA . VAL A 1 126 ? -41.237 34.359 25.802 1.00 68.56 126 VAL A CA 1
ATOM 963 C C . VAL A 1 126 ? -40.117 33.726 24.994 1.00 68.56 126 VAL A C 1
ATOM 965 O O . VAL A 1 126 ? -40.146 32.507 24.781 1.00 68.56 126 VAL A O 1
ATOM 968 N N . GLU A 1 127 ? -39.194 34.537 24.490 1.00 70.56 127 GLU A N 1
ATOM 969 C CA . GLU A 1 127 ? -37.984 34.005 23.885 1.00 70.56 127 GLU A CA 1
ATOM 970 C C . GLU A 1 127 ? -37.106 33.427 24.994 1.00 70.56 127 GLU A C 1
ATOM 972 O O . GLU A 1 127 ? -36.827 34.066 26.008 1.00 70.56 127 GLU A O 1
ATOM 977 N N . ASP A 1 128 ? -36.746 32.164 24.824 1.00 77.69 128 ASP A N 1
ATOM 978 C CA . ASP A 1 128 ? -36.053 31.365 25.817 1.00 77.69 128 ASP A CA 1
ATOM 979 C C . ASP A 1 128 ? -34.891 30.679 25.107 1.00 77.69 128 ASP A C 1
ATOM 981 O O . ASP A 1 128 ? -35.086 29.901 24.170 1.00 77.69 128 ASP A O 1
ATOM 985 N N . MET A 1 129 ? -33.680 31.016 25.538 1.00 79.44 129 MET A N 1
ATOM 986 C CA . MET A 1 129 ? -32.424 30.511 24.983 1.00 79.44 129 MET A CA 1
ATOM 987 C C . MET A 1 129 ? -31.742 29.516 25.931 1.00 79.44 129 MET A C 1
ATOM 989 O O . MET A 1 129 ? -30.581 29.175 25.731 1.00 79.44 129 MET A O 1
ATOM 993 N N . THR A 1 130 ? -32.435 29.037 26.973 1.00 85.00 130 THR A N 1
ATOM 994 C CA . THR A 1 130 ? -31.868 28.021 27.870 1.00 85.00 130 THR A CA 1
ATOM 995 C C . THR A 1 130 ? -31.705 26.684 27.133 1.00 85.00 130 THR A C 1
ATOM 997 O O . THR A 1 130 ? -32.668 26.214 26.515 1.00 85.00 130 THR A O 1
ATOM 1000 N N . PRO A 1 131 ? -30.520 26.046 27.159 1.00 85.81 131 PRO A N 1
ATOM 1001 C CA . PRO A 1 131 ? -30.341 24.732 26.555 1.00 85.81 131 PRO A CA 1
ATOM 1002 C C . PRO A 1 131 ? -31.141 23.676 27.325 1.00 85.81 131 PRO A C 1
ATOM 1004 O O . PRO A 1 131 ? -31.315 23.763 28.544 1.00 85.81 131 PRO A O 1
ATOM 1007 N N . PHE A 1 132 ? -31.633 22.666 26.613 1.00 87.75 132 PHE A N 1
ATOM 1008 C CA . PHE A 1 132 ? -32.295 21.522 27.223 1.00 87.75 132 PHE A CA 1
ATOM 1009 C C . PHE A 1 132 ? -31.269 20.628 27.931 1.00 87.75 132 PHE A C 1
ATOM 1011 O O . PHE A 1 132 ? -30.141 20.451 27.477 1.00 87.75 132 PHE A O 1
ATOM 1018 N N . GLU A 1 133 ? -31.681 20.046 29.058 1.00 83.31 133 GLU A N 1
ATOM 1019 C CA . GLU A 1 133 ? -30.877 19.107 29.845 1.00 83.31 133 GLU A CA 1
ATOM 1020 C C . GLU A 1 133 ? -30.377 17.945 28.957 1.00 83.31 133 GLU A C 1
ATOM 1022 O O . GLU A 1 133 ? -31.156 17.377 28.187 1.00 83.31 133 GLU A O 1
ATOM 1027 N N . ALA A 1 134 ? -29.102 17.558 29.075 1.00 80.44 134 ALA A N 1
ATOM 1028 C CA . ALA A 1 134 ? -28.501 16.457 28.311 1.00 80.44 134 ALA A CA 1
ATOM 1029 C C . ALA A 1 134 ? -28.942 15.075 28.840 1.00 80.44 134 ALA A C 1
ATOM 1031 O O . ALA A 1 134 ? -28.141 14.245 29.265 1.00 80.44 134 ALA A O 1
ATOM 1032 N N . SER A 1 135 ? -30.256 14.846 28.866 1.00 78.69 135 SER A N 1
ATOM 1033 C CA . SER A 1 135 ? -30.899 13.660 29.422 1.00 78.69 135 SER A CA 1
ATOM 1034 C C . SER A 1 135 ? -32.172 13.293 28.653 1.00 78.69 135 SER A C 1
ATOM 1036 O O . SER A 1 135 ? -32.741 14.088 27.903 1.00 78.69 135 SER A O 1
ATOM 1038 N N . ILE A 1 136 ? -32.679 12.077 28.881 1.00 75.75 136 ILE A N 1
ATOM 1039 C CA . ILE A 1 136 ? -33.938 11.583 28.287 1.00 75.75 136 ILE A CA 1
ATOM 1040 C C . ILE A 1 136 ? -35.129 12.494 28.658 1.00 75.75 136 ILE A C 1
ATOM 1042 O O . ILE A 1 136 ? -36.079 12.641 27.880 1.00 75.75 136 ILE A O 1
ATOM 1046 N N . LYS A 1 137 ? -35.064 13.142 29.828 1.00 78.44 137 LYS A N 1
ATOM 1047 C CA . LYS A 1 137 ? -36.035 14.139 30.282 1.00 78.44 137 LYS A CA 1
ATOM 1048 C C . LYS A 1 137 ? -35.918 15.424 29.458 1.00 78.44 137 LYS A C 1
ATOM 1050 O O . LYS A 1 137 ? -36.906 15.811 28.840 1.00 78.44 137 LYS A O 1
ATOM 1055 N N . GLY A 1 138 ? -34.726 16.015 29.348 1.00 80.81 138 GLY A N 1
ATOM 1056 C CA . GLY A 1 138 ? -34.516 17.225 28.542 1.00 80.81 138 GLY A CA 1
ATOM 1057 C C . GLY A 1 138 ? -34.870 17.039 27.063 1.00 80.81 138 GLY A C 1
ATOM 1058 O O . GLY A 1 138 ? -35.528 17.897 26.481 1.00 80.81 138 GLY A O 1
ATOM 1059 N N . LEU A 1 139 ? -34.575 15.873 26.477 1.00 80.88 139 LEU A N 1
ATOM 1060 C CA . LEU A 1 139 ? -35.022 15.509 25.125 1.00 80.88 139 LEU A CA 1
ATOM 1061 C C . LEU A 1 139 ? -36.560 15.417 25.014 1.00 80.88 139 LEU A C 1
ATOM 1063 O O . LEU A 1 139 ? -37.153 15.801 24.001 1.00 80.88 139 LEU A O 1
ATOM 1067 N N . SER A 1 140 ? -37.230 14.927 26.060 1.00 78.00 140 SER A N 1
ATOM 1068 C CA . SER A 1 140 ? -38.697 14.870 26.122 1.00 78.00 140 SER A CA 1
ATOM 1069 C C . SER A 1 140 ? -39.322 16.263 26.249 1.00 78.00 140 SER A C 1
ATOM 1071 O O . SER A 1 140 ? -40.330 16.534 25.590 1.00 78.00 140 SER A O 1
ATOM 1073 N N . ASP A 1 141 ? -38.702 17.152 27.026 1.00 82.06 141 ASP A N 1
ATOM 1074 C CA . ASP A 1 141 ? -39.104 18.551 27.180 1.00 82.06 141 ASP A CA 1
ATOM 1075 C C . ASP A 1 141 ? -38.849 19.360 25.895 1.00 82.06 141 ASP A C 1
ATOM 1077 O O . ASP A 1 141 ? -39.737 20.090 25.447 1.00 82.06 141 ASP A O 1
ATOM 1081 N N . ALA A 1 142 ? -37.725 19.133 25.206 1.00 84.12 142 ALA A N 1
ATOM 1082 C CA . ALA A 1 142 ? -37.446 19.676 23.874 1.00 84.12 142 ALA A CA 1
ATOM 1083 C C . ALA A 1 142 ? -38.528 19.269 22.858 1.00 84.12 142 ALA A C 1
ATOM 1085 O O . ALA A 1 142 ? -39.067 20.108 22.133 1.00 84.12 142 ALA A O 1
ATOM 1086 N N . ARG A 1 143 ? -38.945 17.994 22.862 1.00 82.12 143 ARG A N 1
ATOM 1087 C CA . ARG A 1 143 ? -40.047 17.490 22.021 1.00 82.12 143 ARG A CA 1
ATOM 1088 C C . ARG A 1 143 ? -41.400 18.139 22.360 1.00 82.12 143 ARG A C 1
ATOM 1090 O O . ARG A 1 143 ? -42.278 18.224 21.496 1.00 82.12 143 ARG A O 1
ATOM 1097 N N . ILE A 1 144 ? -41.595 18.600 23.597 1.00 80.56 144 ILE A N 1
ATOM 1098 C CA . ILE A 1 144 ? -42.774 19.378 24.007 1.00 80.56 144 ILE A CA 1
ATOM 1099 C C . ILE A 1 144 ? -42.645 20.845 23.554 1.00 80.56 144 ILE A C 1
ATOM 1101 O O . ILE A 1 144 ? -43.639 21.406 23.092 1.00 80.56 144 ILE A O 1
ATOM 1105 N N . ALA A 1 145 ? -41.451 21.445 23.619 1.00 83.06 145 ALA A N 1
ATOM 1106 C CA . ALA A 1 145 ? -41.163 22.812 23.173 1.00 83.06 145 ALA A CA 1
ATOM 1107 C C . ALA A 1 145 ? -41.343 22.976 21.650 1.00 83.06 145 ALA A C 1
ATOM 1109 O O . ALA A 1 145 ? -42.293 23.643 21.244 1.00 83.06 145 ALA A O 1
ATOM 1110 N N . ILE A 1 146 ? -40.560 22.254 20.835 1.00 82.88 146 ILE A N 1
ATOM 1111 C CA . ILE A 1 146 ? -41.109 21.328 19.829 1.00 82.88 146 ILE A CA 1
ATOM 1112 C C . ILE A 1 146 ? -42.497 21.680 19.263 1.00 82.88 146 ILE A C 1
ATOM 1114 O O . ILE A 1 146 ? -42.732 22.580 18.455 1.00 82.88 146 ILE A O 1
ATOM 1118 N N . ARG A 1 147 ? -43.470 20.926 19.777 1.00 80.69 147 ARG A N 1
ATOM 1119 C CA . ARG A 1 147 ? -44.890 20.983 19.412 1.00 80.69 147 ARG A CA 1
ATOM 1120 C C . ARG A 1 147 ? -45.562 22.326 19.724 1.00 80.69 147 ARG A C 1
ATOM 1122 O O . ARG A 1 147 ? -46.546 22.652 19.068 1.00 80.69 147 ARG A O 1
ATOM 1129 N N . ARG A 1 148 ? -45.063 23.106 20.693 1.00 80.88 148 ARG A N 1
ATOM 1130 C CA . ARG A 1 148 ? -45.584 24.455 20.988 1.00 80.88 148 ARG A CA 1
ATOM 1131 C C . ARG A 1 148 ? -45.182 25.458 19.908 1.00 80.88 148 ARG A C 1
ATOM 1133 O O . ARG A 1 148 ? -46.037 26.245 19.519 1.00 80.88 148 ARG A O 1
ATOM 1140 N N . GLN A 1 149 ? -43.949 25.400 19.393 1.00 82.31 149 GLN A N 1
ATOM 1141 C CA . GLN A 1 149 ? -43.537 26.254 18.269 1.00 82.31 149 GLN A CA 1
ATOM 1142 C C . GLN A 1 149 ? -44.323 25.892 17.002 1.00 82.31 149 GLN A C 1
ATOM 1144 O O . GLN A 1 149 ? -44.926 26.771 16.394 1.00 82.31 149 GLN A O 1
ATOM 1149 N N . MET A 1 150 ? -44.466 24.597 16.686 1.00 81.56 150 MET A N 1
ATOM 1150 C CA . MET A 1 150 ? -45.317 24.143 15.572 1.00 81.56 150 MET A CA 1
ATOM 1151 C C . MET A 1 150 ? -46.769 24.638 15.682 1.00 81.56 150 MET A C 1
ATOM 1153 O O . MET A 1 150 ? -47.341 25.081 14.692 1.00 81.56 150 MET A O 1
ATOM 1157 N N . ALA A 1 151 ? -47.366 24.616 16.880 1.00 80.62 151 ALA A N 1
ATOM 1158 C CA . ALA A 1 151 ? -48.720 25.132 17.095 1.00 80.62 151 ALA A CA 1
ATOM 1159 C C . ALA A 1 151 ? -48.835 26.659 16.904 1.00 80.62 151 ALA A C 1
ATOM 1161 O O . ALA A 1 151 ? -49.914 27.147 16.573 1.00 80.62 151 ALA A O 1
ATOM 1162 N N . ARG A 1 152 ? -47.743 27.413 17.094 1.00 82.00 152 ARG A N 1
ATOM 1163 C CA . ARG A 1 152 ? -47.692 28.853 16.799 1.00 82.00 152 ARG A CA 1
ATOM 1164 C C . ARG A 1 152 ? -47.490 29.123 15.312 1.00 82.00 152 ARG A C 1
ATOM 1166 O O . ARG A 1 152 ? -48.235 29.933 14.782 1.00 82.00 152 ARG A O 1
ATOM 1173 N N . ILE A 1 153 ? -46.597 28.394 14.639 1.00 85.25 153 ILE A N 1
ATOM 1174 C CA . ILE A 1 153 ? -46.406 28.470 13.178 1.00 85.25 153 ILE A CA 1
ATOM 1175 C C . ILE A 1 153 ? -47.726 28.180 12.448 1.00 85.25 153 ILE A C 1
ATOM 1177 O O . ILE A 1 153 ? -48.123 28.945 11.579 1.00 85.25 153 ILE A O 1
ATOM 1181 N N . VAL A 1 154 ? -48.460 27.130 12.844 1.00 84.38 154 VAL A N 1
ATOM 1182 C CA . VAL A 1 154 ? -49.781 26.825 12.258 1.00 84.38 154 VAL A CA 1
ATOM 1183 C C . VAL A 1 154 ? -50.772 27.971 12.477 1.00 84.38 154 VAL A C 1
ATOM 1185 O O . VAL A 1 154 ? -51.464 28.348 11.537 1.00 84.38 154 VAL A O 1
ATOM 1188 N N . LYS A 1 155 ? -50.820 28.567 13.679 1.00 81.69 155 LYS A N 1
ATOM 1189 C CA . LYS A 1 155 ? -51.680 29.734 13.930 1.00 81.69 155 LYS A CA 1
ATOM 1190 C C . LYS A 1 155 ? -51.270 30.934 13.066 1.00 81.69 155 LYS A C 1
ATOM 1192 O O . LYS A 1 155 ? -52.146 31.640 12.581 1.00 81.69 155 LYS A O 1
ATOM 1197 N N . GLU A 1 156 ? -49.973 31.161 12.887 1.00 82.25 156 GLU A N 1
ATOM 1198 C CA . GLU A 1 156 ? -49.450 32.280 12.101 1.00 82.25 156 GLU A CA 1
ATOM 1199 C C . GLU A 1 156 ? -49.807 32.142 10.618 1.00 82.25 156 GLU A C 1
ATOM 1201 O O . GLU A 1 156 ? -50.331 33.076 10.019 1.00 82.25 156 GLU A O 1
ATOM 1206 N N . VAL A 1 157 ? -49.672 30.936 10.058 1.00 84.00 157 VAL A N 1
ATOM 1207 C CA . VAL A 1 157 ? -50.167 30.625 8.708 1.00 84.00 157 VAL A CA 1
ATOM 1208 C C . VAL A 1 157 ? -51.674 30.890 8.605 1.00 84.00 157 VAL A C 1
ATOM 1210 O O . VAL A 1 157 ? -52.095 31.547 7.663 1.00 84.00 157 VAL A O 1
ATOM 1213 N N . THR A 1 158 ? -52.487 30.501 9.597 1.00 83.75 158 THR A N 1
ATOM 1214 C CA . THR A 1 158 ? -53.932 30.817 9.609 1.00 83.75 158 THR A CA 1
ATOM 1215 C C . THR A 1 158 ? -54.237 32.323 9.711 1.00 83.75 158 THR A C 1
ATOM 1217 O O . THR A 1 158 ? -55.287 32.765 9.244 1.00 83.75 158 THR A O 1
ATOM 1220 N N . LEU A 1 159 ? -53.354 33.137 10.304 1.00 82.25 159 LEU A N 1
ATOM 1221 C CA . LEU A 1 159 ? -53.500 34.600 10.315 1.00 82.25 159 LEU A CA 1
ATOM 1222 C C . LEU A 1 159 ? -53.172 35.199 8.941 1.00 82.25 159 LEU A C 1
ATOM 1224 O O . LEU A 1 159 ? -53.947 36.009 8.438 1.00 82.25 159 LEU A O 1
ATOM 1228 N N . ILE A 1 160 ? -52.089 34.745 8.307 1.00 84.44 160 ILE A N 1
ATOM 1229 C CA . ILE A 1 160 ? -51.666 35.164 6.961 1.00 84.44 160 ILE A CA 1
ATOM 1230 C C . ILE A 1 160 ? -52.665 34.700 5.881 1.00 84.44 160 ILE A C 1
ATOM 1232 O O . ILE A 1 160 ? -52.918 35.422 4.920 1.00 84.44 160 ILE A O 1
ATOM 1236 N N . GLU A 1 161 ? -53.296 33.533 6.047 1.00 82.94 161 GLU A N 1
ATOM 1237 C CA . GLU A 1 161 ? -54.422 33.079 5.214 1.00 82.94 161 GLU A CA 1
ATOM 1238 C C . GLU A 1 161 ? -55.659 33.991 5.350 1.00 82.94 161 GLU A C 1
ATOM 1240 O O . GLU A 1 161 ? -56.457 34.086 4.415 1.00 82.94 161 GLU A O 1
ATOM 1245 N N . GLY A 1 162 ? -55.822 34.663 6.497 1.00 82.19 162 GLY A N 1
ATOM 1246 C CA . GLY A 1 162 ? -56.912 35.603 6.775 1.00 82.19 162 GLY A CA 1
ATOM 1247 C C . GLY A 1 162 ? -56.648 37.034 6.290 1.00 82.19 162 GLY A C 1
ATOM 1248 O O . GLY A 1 162 ? -57.542 37.647 5.705 1.00 82.19 162 GLY A O 1
ATOM 1249 N N . ASP A 1 163 ? -55.437 37.558 6.498 1.00 85.94 163 ASP A N 1
ATOM 1250 C CA . ASP A 1 163 ? -54.953 38.810 5.899 1.00 85.94 163 ASP A CA 1
ATOM 1251 C C . ASP A 1 163 ? -53.509 38.644 5.380 1.00 85.94 163 ASP A C 1
ATOM 1253 O O . ASP A 1 163 ? -52.546 38.768 6.146 1.00 85.94 163 ASP A O 1
ATOM 1257 N N . PRO A 1 164 ? -53.330 38.417 4.063 1.00 84.94 164 PRO A N 1
ATOM 1258 C CA . PRO A 1 164 ? -52.013 38.231 3.457 1.00 84.94 164 PRO A CA 1
ATOM 1259 C C . PRO A 1 164 ? -51.046 39.411 3.607 1.00 84.94 164 PRO A C 1
ATOM 1261 O O . PRO A 1 164 ? -49.857 39.241 3.343 1.00 84.94 164 PRO A O 1
ATOM 1264 N N . LYS A 1 165 ? -51.509 40.600 4.023 1.00 83.62 165 LYS A N 1
ATOM 1265 C CA . LYS A 1 165 ? -50.626 41.757 4.249 1.00 83.62 165 LYS A CA 1
ATOM 1266 C C . LYS A 1 165 ? -49.710 41.583 5.455 1.00 83.62 165 LYS A C 1
ATOM 1268 O O . LYS A 1 165 ? -48.631 42.167 5.455 1.00 83.62 165 LYS A O 1
ATOM 1273 N N . ILE A 1 166 ? -50.108 40.767 6.433 1.00 81.94 166 ILE A N 1
ATOM 1274 C CA . ILE A 1 166 ? -49.321 40.475 7.642 1.00 81.94 166 ILE A CA 1
ATOM 1275 C C . ILE A 1 166 ? -47.956 39.866 7.268 1.00 81.94 166 ILE A C 1
ATOM 1277 O O . ILE A 1 166 ? -46.944 40.192 7.874 1.00 81.94 166 ILE A O 1
ATOM 1281 N N . ALA A 1 167 ? -47.894 39.066 6.196 1.00 76.19 167 ALA A N 1
ATOM 1282 C CA . ALA A 1 167 ? -46.646 38.504 5.665 1.00 76.19 167 ALA A CA 1
ATOM 1283 C C . ALA A 1 167 ? -45.756 39.515 4.904 1.00 76.19 167 ALA A C 1
ATOM 1285 O O . ALA A 1 167 ? -44.719 39.136 4.362 1.00 76.19 167 ALA A O 1
ATOM 1286 N N . THR A 1 168 ? -46.171 40.781 4.816 1.00 78.56 168 THR A N 1
ATOM 1287 C CA . THR A 1 168 ? -45.447 41.882 4.153 1.00 78.56 168 THR A CA 1
ATOM 1288 C C . THR A 1 168 ? -45.286 43.114 5.050 1.00 78.56 168 THR A C 1
ATOM 1290 O O . THR A 1 168 ? -44.916 44.178 4.561 1.00 78.56 168 THR A O 1
ATOM 1293 N N . ASP A 1 169 ? -45.595 42.986 6.341 1.00 82.19 169 ASP A N 1
ATOM 1294 C CA . ASP A 1 169 ? -45.438 44.041 7.339 1.00 82.19 169 ASP A CA 1
ATOM 1295 C C . ASP A 1 169 ? -44.042 43.940 7.979 1.00 82.19 169 ASP A C 1
ATOM 1297 O O . ASP A 1 169 ? -43.693 42.910 8.554 1.00 82.19 169 ASP A O 1
ATOM 1301 N N . GLU A 1 170 ? -43.226 44.990 7.847 1.00 74.94 170 GLU A N 1
ATOM 1302 C CA . GLU A 1 170 ? -41.845 45.015 8.355 1.00 74.94 170 GLU A CA 1
ATOM 1303 C C . GLU A 1 170 ? -41.778 45.124 9.892 1.00 74.94 170 GLU A C 1
ATOM 1305 O O . GLU A 1 170 ? -40.765 44.746 10.480 1.00 74.94 170 GLU A O 1
ATOM 1310 N N . ASP A 1 171 ? -42.854 45.580 10.550 1.00 80.38 171 ASP A N 1
ATOM 1311 C CA . ASP A 1 171 ? -42.955 45.647 12.015 1.00 80.38 171 ASP A CA 1
ATOM 1312 C C . ASP A 1 171 ? -43.508 44.340 12.636 1.00 80.38 171 ASP A C 1
ATOM 1314 O O . ASP A 1 171 ? -43.542 44.192 13.866 1.00 80.38 171 ASP A O 1
ATOM 1318 N N . HIS A 1 172 ? -43.936 43.359 11.829 1.00 78.81 172 HIS A N 1
ATOM 1319 C CA . HIS A 1 172 ? -44.521 42.109 12.330 1.00 78.81 172 HIS A CA 1
ATOM 1320 C C . HIS A 1 172 ? -43.463 41.133 12.860 1.00 78.81 172 HIS A C 1
ATOM 1322 O O . HIS A 1 172 ? -42.565 40.691 12.147 1.00 78.81 172 HIS A O 1
ATOM 1328 N N . HIS A 1 173 ? -43.586 40.764 14.136 1.00 77.38 173 HIS A N 1
ATOM 1329 C CA . HIS A 1 173 ? -42.643 39.883 14.824 1.00 77.38 173 HIS A CA 1
ATOM 1330 C C . HIS A 1 173 ? -43.192 38.450 14.905 1.00 77.38 173 HIS A C 1
ATOM 1332 O O . HIS A 1 173 ? -44.210 38.205 15.560 1.00 77.38 173 HIS A O 1
ATOM 1338 N N . GLU A 1 174 ? -42.485 37.491 14.297 1.00 79.50 174 GLU A N 1
ATOM 1339 C CA . GLU A 1 174 ? -42.862 36.071 14.307 1.00 79.50 174 GLU A CA 1
ATOM 1340 C C . GLU A 1 174 ? -43.054 35.544 15.749 1.00 79.50 174 GLU A C 1
ATOM 1342 O O . GLU A 1 174 ? -42.143 35.637 16.576 1.00 79.50 174 GLU A O 1
ATOM 1347 N N . PRO A 1 175 ? -44.206 34.937 16.104 1.00 79.69 175 PRO A N 1
ATOM 1348 C CA . PRO A 1 175 ? -44.484 34.515 17.482 1.00 79.69 175 PRO A CA 1
ATOM 1349 C C . PRO A 1 175 ? -43.794 33.195 17.885 1.00 79.69 175 PRO A C 1
ATOM 1351 O O . PRO A 1 175 ? -44.196 32.551 18.862 1.00 79.69 175 PRO A O 1
ATOM 1354 N N . PHE A 1 176 ? -42.795 32.741 17.129 1.00 83.06 176 PHE A N 1
ATOM 1355 C CA . PHE A 1 176 ? -42.104 31.466 17.302 1.00 83.06 176 PHE A CA 1
ATOM 1356 C C . PHE A 1 176 ? -40.580 31.639 17.232 1.00 83.06 176 PHE A C 1
ATOM 1358 O O . PHE A 1 176 ? -40.064 32.602 16.684 1.00 83.06 176 PHE A O 1
ATOM 1365 N N . GLN A 1 177 ? -39.848 30.692 17.818 1.00 83.19 177 GLN A N 1
ATOM 1366 C CA . GLN A 1 177 ? -38.382 30.689 17.799 1.00 83.19 177 GLN A CA 1
ATOM 1367 C C . GLN A 1 177 ? -37.866 30.173 16.450 1.00 83.19 177 GLN A C 1
ATOM 1369 O O . GLN A 1 177 ? -38.392 29.181 15.938 1.00 83.19 177 GLN A O 1
ATOM 1374 N N . SER A 1 178 ? -36.826 30.809 15.900 1.00 82.62 178 SER A N 1
ATOM 1375 C CA . SER A 1 178 ? -36.232 30.383 14.627 1.00 82.62 178 SER A CA 1
ATOM 1376 C C . SER A 1 178 ? -35.614 28.974 14.728 1.00 82.62 178 SER A C 1
ATOM 1378 O O . SER A 1 178 ? -35.166 28.579 15.812 1.00 82.62 178 SER A O 1
ATOM 1380 N N . PRO A 1 179 ? -35.546 28.196 13.626 1.00 83.06 179 PRO A N 1
ATOM 1381 C CA . PRO A 1 179 ? -35.033 26.825 13.667 1.00 83.06 179 PRO A CA 1
ATOM 1382 C C . PRO A 1 179 ? -33.610 26.724 14.230 1.00 83.06 179 PRO A C 1
ATOM 1384 O O . PRO A 1 179 ? -33.360 25.883 15.086 1.00 83.06 179 PRO A O 1
ATOM 1387 N N . VAL A 1 180 ? -32.715 27.634 13.828 1.00 82.75 180 VAL A N 1
ATOM 1388 C CA . VAL A 1 180 ? -31.315 27.677 14.290 1.00 82.75 180 VAL A CA 1
ATOM 1389 C C . VAL A 1 180 ? -31.227 28.033 15.780 1.00 82.75 180 VAL A C 1
ATOM 1391 O O . VAL A 1 180 ? -30.471 27.415 16.525 1.00 82.75 180 VAL A O 1
ATOM 1394 N N . ALA A 1 181 ? -32.044 28.982 16.254 1.00 81.75 181 ALA A N 1
ATOM 1395 C CA . ALA A 1 181 ? -32.099 29.328 17.675 1.00 81.75 181 ALA A CA 1
ATOM 1396 C C . ALA A 1 181 ? -32.688 28.198 18.539 1.00 81.75 181 ALA A C 1
ATOM 1398 O O . ALA A 1 181 ? -32.382 28.120 19.725 1.00 81.75 181 ALA A O 1
ATOM 1399 N N . PHE A 1 182 ? -33.512 27.315 17.964 1.00 86.00 182 PHE A N 1
ATOM 1400 C CA . PHE A 1 182 ? -33.994 26.108 18.637 1.00 86.00 182 PHE A CA 1
ATOM 1401 C C . PHE A 1 182 ? -32.971 24.958 18.592 1.00 86.00 182 PHE A C 1
ATOM 1403 O O . PHE A 1 182 ? -32.819 24.242 19.578 1.00 86.00 182 PHE A O 1
ATOM 1410 N N . GLU A 1 183 ? -32.248 24.798 17.482 1.00 83.75 183 GLU A N 1
ATOM 1411 C CA . GLU A 1 183 ? -31.186 23.799 17.302 1.00 83.75 183 GLU A CA 1
ATOM 1412 C C . GLU A 1 183 ? -30.058 23.981 18.326 1.00 83.75 183 GLU A C 1
ATOM 1414 O O . GLU A 1 183 ? -29.715 23.028 19.021 1.00 83.75 183 GLU A O 1
ATOM 1419 N N . LEU A 1 184 ? -29.602 25.222 18.540 1.00 84.69 184 LEU A N 1
ATOM 1420 C CA . LEU A 1 184 ? -28.611 25.597 19.565 1.00 84.69 184 LEU A CA 1
ATOM 1421 C C . LEU A 1 184 ? -29.034 25.294 21.018 1.00 84.69 184 LEU A C 1
ATOM 1423 O O . LEU A 1 184 ? -28.231 25.449 21.938 1.00 84.69 184 LEU A O 1
ATOM 1427 N N . ARG A 1 185 ? -30.289 24.891 21.252 1.00 84.12 185 ARG A N 1
ATOM 1428 C CA . ARG A 1 185 ? -30.786 24.472 22.571 1.00 84.12 185 ARG A CA 1
ATOM 1429 C C . ARG A 1 185 ? -30.812 22.958 22.745 1.00 84.12 185 ARG A C 1
ATOM 1431 O O . ARG A 1 185 ? -30.999 22.499 23.871 1.00 84.12 185 ARG A O 1
ATOM 1438 N N . LEU A 1 186 ? -30.715 22.177 21.670 1.00 86.12 186 LEU A N 1
ATOM 1439 C CA . LEU A 1 186 ? -30.763 20.719 21.745 1.00 86.12 186 LEU A CA 1
ATOM 1440 C C . LEU A 1 186 ? -29.453 20.170 22.332 1.00 86.12 186 LEU A C 1
ATOM 1442 O O . LEU A 1 186 ? -28.386 20.709 22.045 1.00 86.12 186 LEU A O 1
ATOM 1446 N N . PRO A 1 187 ? -29.500 19.093 23.136 1.00 78.94 187 PRO A N 1
ATOM 1447 C CA . PRO A 1 187 ? -28.283 18.440 23.590 1.00 78.94 187 PRO A CA 1
ATOM 1448 C C . PRO A 1 187 ? -27.609 17.735 22.408 1.00 78.94 187 PRO A C 1
ATOM 1450 O O . PRO A 1 187 ? -28.244 16.940 21.709 1.00 78.94 187 PRO A O 1
ATOM 1453 N N . GLU A 1 188 ? -26.322 18.009 22.197 1.00 68.19 188 GLU A N 1
ATOM 1454 C CA . GLU A 1 188 ? -25.535 17.362 21.148 1.00 68.19 188 GLU A CA 1
ATOM 1455 C C . GLU A 1 188 ? -25.481 15.845 21.372 1.00 68.19 188 GLU A C 1
ATOM 1457 O O . GLU A 1 188 ? -25.112 15.359 22.446 1.00 68.19 188 GLU A O 1
ATOM 1462 N N . VAL A 1 189 ? -25.846 15.072 20.345 1.00 59.16 189 VAL A N 1
ATOM 1463 C CA . VAL A 1 189 ? -25.813 13.606 20.404 1.00 59.16 189 VAL A CA 1
ATOM 1464 C C . VAL A 1 189 ? -24.395 13.125 20.106 1.00 59.16 189 VAL A C 1
ATOM 1466 O O . VAL A 1 189 ? -24.098 12.611 19.028 1.00 59.16 189 VAL A O 1
ATOM 1469 N N . GLY A 1 190 ? -23.515 13.270 21.096 1.00 56.53 190 GLY A N 1
ATOM 1470 C CA . GLY A 1 190 ? -22.285 12.490 21.147 1.00 56.53 190 GLY A CA 1
ATOM 1471 C C . GLY A 1 190 ? -22.648 11.005 21.151 1.00 56.53 190 GLY A C 1
ATOM 1472 O O . GLY A 1 190 ? -23.337 10.537 22.059 1.00 56.53 190 GLY A O 1
ATOM 1473 N N . THR A 1 191 ? -22.228 10.266 20.120 1.00 45.78 191 THR A N 1
ATOM 1474 C CA . THR A 1 191 ? -22.456 8.813 20.054 1.00 45.78 191 THR A CA 1
ATOM 1475 C C . THR A 1 191 ? -21.769 8.179 21.266 1.00 45.78 191 THR A C 1
ATOM 1477 O O . THR A 1 191 ? -20.548 8.314 21.364 1.00 45.78 191 THR A O 1
ATOM 1480 N N . PRO A 1 192 ? -22.486 7.510 22.193 1.00 49.47 192 PRO A N 1
ATOM 1481 C CA . PRO A 1 192 ? -21.839 6.919 23.357 1.00 49.47 192 PRO A CA 1
ATOM 1482 C C . PRO A 1 192 ? -20.800 5.902 22.892 1.00 49.47 192 PRO A C 1
ATOM 1484 O O . PRO A 1 192 ? -21.062 5.146 21.957 1.00 49.47 192 PRO A O 1
ATOM 1487 N N . GLU A 1 193 ? -19.632 5.869 23.531 1.00 50.00 193 GLU A N 1
ATOM 1488 C CA . GLU A 1 193 ? -18.505 5.057 23.050 1.00 50.00 193 GLU A CA 1
ATOM 1489 C C . GLU A 1 193 ? -18.833 3.561 22.974 1.00 50.00 193 GLU A C 1
ATOM 1491 O O . GLU A 1 193 ? -18.370 2.867 22.078 1.00 50.00 193 GLU A O 1
ATOM 1496 N N . THR A 1 194 ? -19.750 3.093 23.821 1.00 45.16 194 THR A N 1
ATOM 1497 C CA . THR A 1 194 ? -20.332 1.741 23.796 1.00 45.16 194 THR A CA 1
ATOM 1498 C C . THR A 1 194 ? -21.096 1.391 22.508 1.00 45.16 194 THR A C 1
ATOM 1500 O O . THR A 1 194 ? -21.402 0.221 22.284 1.00 45.16 194 THR A O 1
ATOM 1503 N N . PHE A 1 195 ? -21.399 2.379 21.658 1.00 40.16 195 PHE A N 1
ATOM 1504 C CA . PHE A 1 195 ? -21.985 2.220 20.325 1.00 40.16 195 PHE A CA 1
ATOM 1505 C C . PHE A 1 195 ? -21.031 2.604 19.177 1.00 40.16 195 PHE A C 1
ATOM 1507 O O . PHE A 1 195 ? -21.383 2.370 18.016 1.00 40.16 195 PHE A O 1
ATOM 1514 N N . LYS A 1 196 ? -19.808 3.100 19.451 1.00 45.56 196 LYS A N 1
ATOM 1515 C CA . LYS A 1 196 ? -18.713 2.975 18.471 1.00 45.56 196 LYS A CA 1
ATOM 1516 C C . LYS A 1 196 ? -18.528 1.467 18.244 1.00 45.56 196 LYS A C 1
ATOM 1518 O O . LYS A 1 196 ? -18.368 0.707 19.197 1.00 45.56 196 LYS A O 1
ATOM 1523 N N . LYS A 1 197 ? -18.592 0.990 16.995 1.00 42.91 197 LYS A N 1
ATOM 1524 C CA . LYS A 1 197 ? -18.299 -0.426 16.710 1.00 42.91 197 LYS A CA 1
ATOM 1525 C C . LYS A 1 197 ? -16.846 -0.694 17.096 1.00 42.91 197 LYS A C 1
ATOM 1527 O O . LYS A 1 197 ? -15.960 -0.167 16.433 1.00 42.91 197 LYS A O 1
ATOM 1532 N N . ALA A 1 198 ? -16.614 -1.539 18.099 1.00 42.88 198 ALA A N 1
ATOM 1533 C CA . ALA A 1 198 ? -15.276 -2.013 18.431 1.00 42.88 198 ALA A CA 1
ATOM 1534 C C . ALA A 1 198 ? -14.664 -2.714 17.203 1.00 42.88 198 ALA A C 1
ATOM 1536 O O . ALA A 1 198 ? -15.028 -3.841 16.868 1.00 42.88 198 ALA A O 1
ATOM 1537 N N . SER A 1 199 ? -13.757 -2.028 16.506 1.00 43.22 199 SER A N 1
ATOM 1538 C CA . SER A 1 199 ? -13.174 -2.447 15.223 1.00 43.22 199 SER A CA 1
ATOM 1539 C C . SER A 1 199 ? -12.024 -3.448 15.381 1.00 43.22 199 SER A C 1
ATOM 1541 O O . SER A 1 199 ? -11.174 -3.573 14.506 1.00 43.22 199 SER A O 1
ATOM 1543 N N . LEU A 1 200 ? -11.991 -4.164 16.507 1.00 42.91 200 LEU A N 1
ATOM 1544 C CA . LEU A 1 200 ? -10.988 -5.166 16.846 1.00 42.91 200 LEU A CA 1
ATOM 1545 C C . LEU A 1 200 ? -11.586 -6.575 16.684 1.00 42.91 200 LEU A C 1
ATOM 1547 O O . LEU A 1 200 ? -12.140 -7.123 17.644 1.00 42.91 200 LEU A O 1
ATOM 1551 N N . PRO A 1 201 ? -11.494 -7.197 15.493 1.00 43.69 201 PRO A N 1
ATOM 1552 C CA . PRO A 1 201 ? -11.871 -8.593 15.327 1.00 43.69 201 PRO A CA 1
ATOM 1553 C C . PRO A 1 201 ? -10.907 -9.491 16.116 1.00 43.69 201 PRO A C 1
ATOM 1555 O O . PRO A 1 201 ? -9.782 -9.722 15.692 1.00 43.69 201 PRO A O 1
ATOM 1558 N N . LEU A 1 202 ? -11.375 -10.024 17.252 1.00 44.31 202 LEU A N 1
ATOM 1559 C CA . LEU A 1 202 ? -10.750 -11.120 18.013 1.00 44.31 202 LEU A CA 1
ATOM 1560 C C . LEU A 1 202 ? -9.235 -10.943 18.259 1.00 44.31 202 LEU A C 1
ATOM 1562 O O . LEU A 1 202 ? -8.409 -11.622 17.655 1.00 44.31 202 LEU A O 1
ATOM 1566 N N . THR A 1 203 ? -8.872 -10.101 19.231 1.00 46.03 203 THR A N 1
ATOM 1567 C CA . THR A 1 203 ? -7.486 -9.735 19.616 1.00 46.03 203 THR A CA 1
ATOM 1568 C C . THR A 1 203 ? -6.601 -10.874 20.165 1.00 46.03 203 THR A C 1
ATOM 1570 O O . THR A 1 203 ? -5.617 -10.613 20.854 1.00 46.03 203 THR A O 1
ATOM 1573 N N . GLY A 1 204 ? -6.952 -12.146 19.955 1.00 41.62 204 GLY A N 1
ATOM 1574 C CA . GLY A 1 204 ? -6.269 -13.325 20.511 1.00 41.62 204 GLY A CA 1
ATOM 1575 C C . GLY A 1 204 ? -6.398 -13.495 22.035 1.00 41.62 204 GLY A C 1
ATOM 1576 O O . GLY A 1 204 ? -6.334 -14.621 22.532 1.00 41.62 204 GLY A O 1
ATOM 1577 N N . LYS A 1 205 ? -6.640 -12.405 22.782 1.00 44.69 205 LYS A N 1
ATOM 1578 C CA . LYS A 1 205 ? -6.904 -12.389 24.228 1.00 44.69 205 LYS A CA 1
ATOM 1579 C C . LYS A 1 205 ? -8.085 -13.339 24.534 1.00 44.69 205 LYS A C 1
ATOM 1581 O O . LYS A 1 205 ? -9.180 -13.207 23.988 1.00 44.69 205 LYS A O 1
ATOM 1586 N N . ARG A 1 206 ? -7.847 -14.341 25.391 1.00 39.38 206 ARG A N 1
ATOM 1587 C CA . ARG A 1 206 ? -8.800 -15.423 25.715 1.00 39.38 206 ARG A CA 1
ATOM 1588 C C . ARG A 1 206 ? -10.081 -14.850 26.330 1.00 39.38 206 ARG A C 1
ATOM 1590 O O . ARG A 1 206 ? -10.020 -14.264 27.406 1.00 39.38 206 ARG A O 1
ATOM 1597 N N . ILE A 1 207 ? -11.235 -15.082 25.700 1.00 44.56 207 ILE A N 1
ATOM 1598 C CA . ILE A 1 207 ? -12.540 -14.643 26.222 1.00 44.56 207 ILE A CA 1
ATOM 1599 C C . ILE A 1 207 ? -12.854 -15.417 27.512 1.00 44.56 207 ILE A C 1
ATOM 1601 O O . ILE A 1 207 ? -13.295 -16.567 27.480 1.00 44.56 207 ILE A O 1
ATOM 1605 N N . ILE A 1 208 ? -12.597 -14.790 28.658 1.00 41.53 208 ILE A N 1
ATOM 1606 C CA . ILE A 1 208 ? -12.966 -15.288 29.984 1.00 41.53 208 ILE A CA 1
ATOM 1607 C C . ILE A 1 208 ? -14.261 -14.585 30.392 1.00 41.53 208 ILE A C 1
ATOM 1609 O O . ILE A 1 208 ? -14.342 -13.363 30.347 1.00 41.53 208 ILE A O 1
ATOM 1613 N N . ALA A 1 209 ? -15.264 -15.350 30.827 1.00 38.00 209 ALA A N 1
ATOM 1614 C CA . ALA A 1 209 ? -16.558 -14.829 31.271 1.00 38.00 209 ALA A CA 1
ATOM 1615 C C . ALA A 1 209 ? -16.485 -14.188 32.676 1.00 38.00 209 ALA A C 1
ATOM 1617 O O . ALA A 1 209 ? -17.123 -14.647 33.623 1.00 38.00 209 ALA A O 1
ATOM 1618 N N . LYS A 1 210 ? -15.678 -13.132 32.812 1.00 44.69 210 LYS A N 1
ATOM 1619 C CA . LYS A 1 210 ? -15.713 -12.183 33.928 1.00 44.69 210 LYS A CA 1
ATOM 1620 C C . LYS A 1 210 ? -16.349 -10.882 33.450 1.00 44.69 210 LYS A C 1
ATOM 1622 O O . LYS A 1 210 ? -16.126 -10.465 32.317 1.00 44.69 210 LYS A O 1
ATOM 1627 N N . THR A 1 211 ? -17.095 -10.221 34.328 1.00 47.84 211 THR A N 1
ATOM 1628 C CA . THR A 1 211 ? -17.408 -8.797 34.167 1.00 47.84 211 THR A CA 1
ATOM 1629 C C . THR A 1 211 ? -16.090 -8.028 34.119 1.00 47.84 211 THR A C 1
ATOM 1631 O O . THR A 1 211 ? -15.270 -8.221 35.019 1.00 47.84 211 THR A O 1
ATOM 1634 N N . GLN A 1 212 ? -15.881 -7.189 33.099 1.00 47.34 212 GLN A N 1
ATOM 1635 C CA . GLN A 1 212 ? -14.714 -6.304 33.054 1.00 47.34 212 GLN A CA 1
ATOM 1636 C C . GLN A 1 212 ? -14.701 -5.426 34.307 1.00 47.34 212 GLN A C 1
ATOM 1638 O O . GLN A 1 212 ? -15.722 -4.855 34.696 1.00 47.34 212 GLN A O 1
ATOM 1643 N N . THR A 1 213 ? -13.547 -5.359 34.955 1.00 62.09 213 THR A N 1
ATOM 1644 C CA . THR A 1 213 ? -13.301 -4.465 36.084 1.00 62.09 213 THR A CA 1
ATOM 1645 C C . THR A 1 213 ? -13.205 -3.014 35.614 1.00 62.09 213 THR A C 1
ATOM 1647 O O . THR A 1 213 ? -12.938 -2.740 34.445 1.00 62.09 213 THR A O 1
ATOM 1650 N N . GLU A 1 214 ? -13.384 -2.064 36.534 1.00 56.22 214 GLU A N 1
ATOM 1651 C CA . GLU A 1 214 ? -13.212 -0.631 36.245 1.00 56.22 214 GLU A CA 1
ATOM 1652 C C . GLU A 1 214 ? -11.803 -0.321 35.709 1.00 56.22 214 GLU A C 1
ATOM 1654 O O . GLU A 1 214 ? -11.650 0.557 34.862 1.00 56.22 214 GLU A O 1
ATOM 1659 N N . GLN A 1 215 ? -10.794 -1.096 36.130 1.00 57.22 215 GLN A N 1
ATOM 1660 C CA . GLN A 1 215 ? -9.439 -1.025 35.587 1.00 57.22 215 GLN A CA 1
ATOM 1661 C C . GLN A 1 215 ? -9.384 -1.521 34.136 1.00 57.22 215 GLN A C 1
ATOM 1663 O O . GLN A 1 215 ? -8.947 -0.770 33.282 1.00 57.22 215 GLN A O 1
ATOM 1668 N N . GLU A 1 216 ? -9.901 -2.716 33.820 1.00 54.59 216 GLU A N 1
ATOM 1669 C CA . GLU A 1 216 ? -9.914 -3.235 32.436 1.00 54.59 216 GLU A CA 1
ATOM 1670 C C . GLU A 1 216 ? -10.736 -2.349 31.479 1.00 54.59 216 GLU A C 1
ATOM 1672 O O . GLU A 1 216 ? -10.405 -2.243 30.299 1.00 54.59 216 GLU A O 1
ATOM 1677 N N . HIS A 1 217 ? -11.793 -1.691 31.972 1.00 53.94 217 HIS A N 1
ATOM 1678 C CA . HIS A 1 217 ? -12.512 -0.672 31.205 1.00 53.94 217 HIS A CA 1
ATOM 1679 C C . HIS A 1 217 ? -11.631 0.560 30.975 1.00 53.94 217 HIS A C 1
ATOM 1681 O O . HIS A 1 217 ? -11.574 1.059 29.851 1.00 53.94 217 HIS A O 1
ATOM 1687 N N . LYS A 1 218 ? -10.944 1.059 32.008 1.00 61.03 218 LYS A N 1
ATOM 1688 C CA . LYS A 1 218 ? -10.045 2.205 31.863 1.00 61.03 218 LYS A CA 1
ATOM 1689 C C . LYS A 1 218 ? -8.890 1.893 30.911 1.00 61.03 218 LYS A C 1
ATOM 1691 O O . LYS A 1 218 ? -8.684 2.652 29.978 1.00 61.03 218 LYS A O 1
ATOM 1696 N N . ASP A 1 219 ? -8.228 0.751 31.072 1.00 59.28 219 ASP A N 1
ATOM 1697 C CA . ASP A 1 219 ? -7.146 0.295 30.197 1.00 59.28 219 ASP A CA 1
ATOM 1698 C C . ASP A 1 219 ? -7.606 0.239 28.726 1.00 59.28 219 ASP A C 1
ATOM 1700 O O . ASP A 1 219 ? -6.840 0.579 27.830 1.00 59.28 219 ASP A O 1
ATOM 1704 N N . SER A 1 220 ? -8.871 -0.125 28.461 1.00 53.81 220 SER A N 1
ATOM 1705 C CA . SER A 1 220 ? -9.438 -0.118 27.102 1.00 53.81 220 SER A CA 1
ATOM 1706 C C . SER A 1 220 ? -9.767 1.279 26.552 1.00 53.81 220 SER A C 1
ATOM 1708 O O . SER A 1 220 ? -9.675 1.485 25.344 1.00 53.81 220 SER A O 1
ATOM 1710 N N . VAL A 1 221 ? -10.104 2.247 27.414 1.00 55.28 221 VAL A N 1
ATOM 1711 C CA . VAL A 1 221 ? -10.248 3.664 27.028 1.00 55.28 221 VAL A CA 1
ATOM 1712 C C . VAL A 1 221 ? -8.869 4.267 26.768 1.00 55.28 221 VAL A C 1
ATOM 1714 O O . VAL A 1 221 ? -8.669 4.889 25.730 1.00 55.28 221 VAL A O 1
ATOM 1717 N N . ASP A 1 222 ? -7.892 3.991 27.633 1.00 59.47 222 ASP A N 1
ATOM 1718 C CA . ASP A 1 222 ? -6.505 4.430 27.482 1.00 59.47 222 ASP A CA 1
ATOM 1719 C C . ASP A 1 222 ? -5.858 3.798 26.213 1.00 59.47 222 ASP A C 1
ATOM 1721 O O . ASP A 1 222 ? -5.134 4.493 25.497 1.00 59.47 222 ASP A O 1
ATOM 1725 N N . GLU A 1 223 ? -6.141 2.524 25.865 1.00 57.81 223 GLU A N 1
ATOM 1726 C CA . GLU A 1 223 ? -5.780 1.899 24.565 1.00 57.81 223 GLU A CA 1
ATOM 1727 C C . GLU A 1 223 ? -6.458 2.633 23.375 1.00 57.81 223 GLU A C 1
ATOM 1729 O O . GLU A 1 223 ? -5.840 2.803 22.319 1.00 57.81 223 GLU A O 1
ATOM 1734 N N . GLN A 1 224 ? -7.706 3.099 23.523 1.00 54.16 224 GLN A N 1
ATOM 1735 C CA . GLN A 1 224 ? -8.477 3.743 22.446 1.00 54.16 224 GLN A CA 1
ATOM 1736 C C . GLN A 1 224 ? -8.112 5.225 22.229 1.00 54.16 224 GLN A C 1
ATOM 1738 O O . GLN A 1 224 ? -7.978 5.648 21.080 1.00 54.16 224 GLN A O 1
ATOM 1743 N N . GLU A 1 225 ? -7.848 6.001 23.285 1.00 59.91 225 GLU A N 1
ATOM 1744 C CA . GLU A 1 225 ? -7.291 7.358 23.167 1.00 59.91 225 GLU A CA 1
ATOM 1745 C C . GLU A 1 225 ? -5.905 7.334 22.501 1.00 59.91 225 GLU A C 1
ATOM 1747 O O . GLU A 1 225 ? -5.588 8.202 21.683 1.00 59.91 225 GLU A O 1
ATOM 1752 N N . GLN A 1 226 ? -5.087 6.312 22.781 1.00 60.59 226 GLN A N 1
ATOM 1753 C CA . GLN A 1 226 ? -3.811 6.102 22.088 1.00 60.59 226 GLN A CA 1
ATOM 1754 C C . GLN A 1 226 ? -3.999 5.797 20.595 1.00 60.59 226 GLN A C 1
ATOM 1756 O O . GLN A 1 226 ? -3.222 6.296 19.782 1.00 60.59 226 GLN A O 1
ATOM 1761 N N . LEU A 1 227 ? -5.034 5.030 20.223 1.00 57.78 227 LEU A N 1
ATOM 1762 C CA . LEU A 1 227 ? -5.394 4.743 18.827 1.00 57.78 227 LEU A CA 1
ATOM 1763 C C . LEU A 1 227 ? -5.887 5.990 18.067 1.00 57.78 227 LEU A C 1
ATOM 1765 O O . LEU A 1 227 ? -5.537 6.161 16.897 1.00 57.78 227 LEU A O 1
ATOM 1769 N N . GLU A 1 228 ? -6.663 6.869 18.710 1.00 58.50 228 GLU A N 1
ATOM 1770 C CA . GLU A 1 228 ? -7.133 8.124 18.101 1.00 58.50 228 GLU A CA 1
ATOM 1771 C C . GLU A 1 228 ? -6.002 9.166 17.951 1.00 58.50 228 GLU A C 1
ATOM 1773 O O . GLU A 1 228 ? -5.981 9.905 16.967 1.00 58.50 228 GLU A O 1
ATOM 1778 N N . ASN A 1 229 ? -5.001 9.163 18.841 1.00 64.25 229 ASN A N 1
ATOM 1779 C CA . ASN A 1 229 ? -3.820 10.042 18.778 1.00 64.25 229 ASN A CA 1
ATOM 1780 C C . ASN A 1 229 ? -2.678 9.537 17.861 1.00 64.25 229 ASN A C 1
ATOM 1782 O O . ASN A 1 229 ? -1.572 10.088 17.886 1.00 64.25 229 ASN A O 1
ATOM 1786 N N . LEU A 1 230 ? -2.893 8.493 17.051 1.00 65.81 230 LEU A N 1
ATOM 1787 C CA . LEU A 1 230 ? -1.825 7.935 16.215 1.00 65.81 230 LEU A CA 1
ATOM 1788 C C . LEU A 1 230 ? -1.374 8.866 15.074 1.00 65.81 230 LEU A C 1
ATOM 1790 O O . LEU A 1 230 ? -2.197 9.521 14.430 1.00 65.81 230 LEU A O 1
ATOM 1794 N N . PRO A 1 231 ? -0.067 8.860 14.734 1.00 69.75 231 PRO A N 1
ATOM 1795 C CA . PRO A 1 231 ? 0.445 9.572 13.568 1.00 69.75 231 PRO A CA 1
ATOM 1796 C C . PRO A 1 231 ? -0.199 9.050 12.269 1.00 69.75 231 PRO A C 1
ATOM 1798 O O . PRO A 1 231 ? -0.556 7.871 12.183 1.00 69.75 231 PRO A O 1
ATOM 1801 N N . PRO A 1 232 ? -0.334 9.892 11.229 1.00 74.62 232 PRO A N 1
ATOM 1802 C CA . PRO A 1 232 ? -0.964 9.488 9.979 1.00 74.62 232 PRO A CA 1
ATOM 1803 C C . PRO A 1 232 ? -0.120 8.451 9.221 1.00 74.62 232 PRO A C 1
ATOM 1805 O O . PRO A 1 232 ? 1.111 8.490 9.232 1.00 74.62 232 PRO A O 1
ATOM 1808 N N . LEU A 1 233 ? -0.803 7.534 8.527 1.00 77.50 233 LEU A N 1
ATOM 1809 C CA . LEU A 1 233 ? -0.184 6.468 7.727 1.00 77.50 233 LEU A CA 1
ATOM 1810 C C . LEU A 1 233 ? 0.606 7.020 6.528 1.00 77.50 233 LEU A C 1
ATOM 1812 O O . LEU A 1 233 ? 1.625 6.450 6.143 1.00 77.50 233 LEU A O 1
ATOM 1816 N N . TYR A 1 234 ? 0.136 8.131 5.959 1.00 74.06 234 TYR A N 1
ATOM 1817 C CA . TYR A 1 234 ? 0.748 8.867 4.856 1.00 74.06 234 TYR A CA 1
ATOM 1818 C C . TYR A 1 234 ? 0.866 10.352 5.212 1.00 74.06 234 TYR A C 1
ATOM 1820 O O . TYR A 1 234 ? -0.018 10.921 5.852 1.00 74.06 234 TYR A O 1
ATOM 1828 N N . THR A 1 235 ? 1.939 11.008 4.770 1.00 65.69 235 THR A N 1
ATOM 1829 C CA . THR A 1 235 ? 2.038 12.471 4.853 1.00 65.69 235 THR A CA 1
ATOM 1830 C C . THR A 1 235 ? 1.094 13.095 3.827 1.00 65.69 235 THR A C 1
ATOM 1832 O O . THR A 1 235 ? 1.187 12.797 2.636 1.00 65.69 235 THR A O 1
ATOM 1835 N N . ALA A 1 236 ? 0.200 13.981 4.269 1.00 51.66 236 ALA A N 1
ATOM 1836 C CA . ALA A 1 236 ? -0.718 14.714 3.400 1.00 51.66 236 ALA A CA 1
ATOM 1837 C C . ALA A 1 236 ? 0.011 15.846 2.643 1.00 51.66 236 ALA A C 1
ATOM 1839 O O . ALA A 1 236 ? -0.124 17.021 2.974 1.00 51.66 236 ALA A O 1
ATOM 1840 N N . SER A 1 237 ? 0.819 15.480 1.643 1.00 46.88 237 SER A N 1
ATOM 1841 C CA . SER A 1 237 ? 1.599 16.407 0.811 1.00 46.88 237 SER A CA 1
ATOM 1842 C C . SER A 1 237 ? 1.349 16.179 -0.688 1.00 46.88 237 SER A C 1
ATOM 1844 O O . SER A 1 237 ? 2.056 15.397 -1.325 1.00 46.88 237 SER A O 1
ATOM 1846 N N . GLU A 1 238 ? 0.338 16.887 -1.201 1.00 47.12 238 GLU A N 1
ATOM 1847 C CA . GLU A 1 238 ? 0.061 17.307 -2.597 1.00 47.12 238 GLU A CA 1
ATOM 1848 C C . GLU A 1 238 ? -0.058 16.252 -3.730 1.00 47.12 238 GLU A C 1
ATOM 1850 O O . GLU A 1 238 ? -0.898 16.434 -4.606 1.00 47.12 238 GLU A O 1
ATOM 1855 N N . ASP A 1 239 ? 0.670 15.131 -3.711 1.00 49.12 239 ASP A N 1
ATOM 1856 C CA . ASP A 1 239 ? 0.785 14.175 -4.835 1.00 49.12 239 ASP A CA 1
ATOM 1857 C C . ASP A 1 239 ? 0.069 12.817 -4.596 1.00 49.12 239 ASP A C 1
ATOM 1859 O O . ASP A 1 239 ? 0.654 11.761 -4.843 1.00 49.12 239 ASP A O 1
ATOM 1863 N N . ILE A 1 240 ? -1.167 12.781 -4.083 1.00 54.53 240 ILE A N 1
ATOM 1864 C CA . ILE A 1 240 ? -1.927 11.517 -3.926 1.00 54.53 240 ILE A CA 1
ATOM 1865 C C . ILE A 1 240 ? -3.264 11.608 -4.677 1.00 54.53 240 ILE A C 1
ATOM 1867 O O . ILE A 1 240 ? -4.042 12.534 -4.454 1.00 54.53 240 ILE A O 1
ATOM 1871 N N . SER A 1 241 ? -3.533 10.650 -5.575 1.00 55.22 241 SER A N 1
ATOM 1872 C CA . SER A 1 241 ? -4.762 10.628 -6.388 1.00 55.22 241 SER A CA 1
ATOM 1873 C C . SER A 1 241 ? -5.991 10.190 -5.580 1.00 55.22 241 SER A C 1
ATOM 1875 O O . SER A 1 241 ? -5.856 9.476 -4.592 1.00 55.22 241 SER A O 1
ATOM 1877 N N . THR A 1 242 ? -7.204 10.578 -5.991 1.00 54.41 242 THR A N 1
ATOM 1878 C CA . THR A 1 242 ? -8.447 10.388 -5.203 1.00 54.41 242 THR A CA 1
ATOM 1879 C C . THR A 1 242 ? -8.747 8.942 -4.801 1.00 54.41 242 THR A C 1
ATOM 1881 O O . THR A 1 242 ? -9.343 8.702 -3.752 1.00 54.41 242 THR A O 1
ATOM 1884 N N . ASP A 1 243 ? -8.330 7.978 -5.618 1.00 61.50 243 ASP A N 1
ATOM 1885 C CA . ASP A 1 243 ? -8.676 6.564 -5.447 1.00 61.50 243 ASP A CA 1
ATOM 1886 C C . ASP A 1 243 ? -7.718 5.836 -4.491 1.00 61.50 243 ASP A C 1
ATOM 1888 O O . ASP A 1 243 ? -8.036 4.767 -3.968 1.00 61.50 243 ASP A O 1
ATOM 1892 N N . GLU A 1 244 ? -6.527 6.391 -4.269 1.00 70.00 244 GLU A N 1
ATOM 1893 C CA . GLU A 1 244 ? -5.441 5.729 -3.544 1.00 70.00 244 GLU A CA 1
ATOM 1894 C C . GLU A 1 244 ? -5.591 5.776 -2.008 1.00 70.00 244 GLU A C 1
ATOM 1896 O O . GLU A 1 244 ? -5.425 4.715 -1.395 1.00 70.00 244 GLU A O 1
ATOM 1901 N N . PRO A 1 245 ? -6.011 6.892 -1.366 1.00 69.88 245 PRO A N 1
ATOM 1902 C CA . PRO A 1 245 ? -6.362 6.928 0.054 1.00 69.88 245 PRO A CA 1
ATOM 1903 C C . PRO A 1 245 ? -7.411 5.871 0.398 1.00 69.88 245 PRO A C 1
ATOM 1905 O O . PRO A 1 245 ? -7.210 5.096 1.323 1.00 69.88 245 PRO A O 1
ATOM 1908 N N . SER A 1 246 ? -8.422 5.683 -0.461 1.00 71.62 246 SER A N 1
ATOM 1909 C CA . SER A 1 246 ? -9.462 4.646 -0.315 1.00 71.62 246 SER A CA 1
ATOM 1910 C C . SER A 1 246 ? -8.942 3.192 -0.285 1.00 71.62 246 SER A C 1
ATOM 1912 O O . SER A 1 246 ? -9.725 2.270 -0.036 1.00 71.62 246 SER A O 1
ATOM 1914 N N . SER A 1 247 ? -7.654 2.954 -0.566 1.00 75.75 247 SER A N 1
ATOM 1915 C CA . SER A 1 247 ? -6.972 1.668 -0.354 1.00 75.75 247 SER A CA 1
ATOM 1916 C C . SER A 1 247 ? -6.131 1.639 0.930 1.00 75.75 247 SER A C 1
ATOM 1918 O O . SER A 1 247 ? -6.105 0.619 1.613 1.00 75.75 247 SER A O 1
ATOM 1920 N N . LEU A 1 248 ? -5.506 2.760 1.302 1.00 78.06 248 LEU A N 1
ATOM 1921 C CA . LEU A 1 248 ? -4.705 2.905 2.523 1.00 78.06 248 LEU A CA 1
ATOM 1922 C C . LEU A 1 248 ? -5.594 2.987 3.774 1.00 78.06 248 LEU A C 1
ATOM 1924 O O . LEU A 1 248 ? -5.313 2.343 4.784 1.00 78.06 248 LEU A O 1
ATOM 1928 N N . ASP A 1 249 ? -6.695 3.732 3.684 1.00 78.94 249 ASP A N 1
ATOM 1929 C CA . ASP A 1 249 ? -7.648 3.957 4.769 1.00 78.94 249 ASP A CA 1
ATOM 1930 C C . ASP A 1 249 ? -8.389 2.658 5.136 1.00 78.94 249 ASP A C 1
ATOM 1932 O O . ASP A 1 249 ? -8.565 2.376 6.316 1.00 78.94 249 ASP A O 1
ATOM 1936 N N . LYS A 1 250 ? -8.690 1.784 4.162 1.00 80.75 250 LYS A N 1
ATOM 1937 C CA . LYS A 1 250 ? -9.217 0.429 4.431 1.00 80.75 250 LYS A CA 1
ATOM 1938 C C . LYS A 1 250 ? -8.254 -0.422 5.249 1.00 80.75 250 LYS A C 1
ATOM 1940 O O . LYS A 1 250 ? -8.673 -1.071 6.197 1.00 80.75 250 LYS A O 1
ATOM 1945 N N . VAL A 1 251 ? -6.957 -0.396 4.933 1.00 80.00 251 VAL A N 1
ATOM 1946 C CA . VAL A 1 251 ? -5.965 -1.145 5.723 1.00 80.00 251 VAL A CA 1
ATOM 1947 C C . VAL A 1 251 ? -5.808 -0.538 7.124 1.00 80.00 251 VAL A C 1
ATOM 1949 O O . VAL A 1 251 ? -5.564 -1.270 8.080 1.00 80.00 251 VAL A O 1
ATOM 1952 N N . LYS A 1 252 ? -6.015 0.777 7.287 1.00 79.94 252 LYS A N 1
ATOM 1953 C CA . LYS A 1 252 ? -6.097 1.429 8.605 1.00 79.94 252 LYS A CA 1
ATOM 1954 C C . LYS A 1 252 ? -7.350 1.003 9.394 1.00 79.94 252 LYS A C 1
ATOM 1956 O O . LYS A 1 252 ? -7.248 0.818 10.604 1.00 79.94 252 LYS A O 1
ATOM 1961 N N . GLU A 1 253 ? -8.497 0.828 8.733 1.00 77.50 253 GLU A N 1
ATOM 1962 C CA . GLU A 1 253 ? -9.737 0.299 9.332 1.00 77.50 253 GLU A CA 1
ATOM 1963 C C . GLU A 1 253 ? -9.610 -1.184 9.727 1.00 77.50 253 GLU A C 1
ATOM 1965 O O . GLU A 1 253 ? -10.016 -1.563 10.824 1.00 77.50 253 GLU A O 1
ATOM 1970 N N . GLU A 1 254 ? -9.024 -2.017 8.861 1.00 77.94 254 GLU A N 1
ATOM 1971 C CA . GLU A 1 254 ? -8.819 -3.457 9.091 1.00 77.94 254 GLU A CA 1
ATOM 1972 C C . GLU A 1 254 ? -7.713 -3.750 10.117 1.00 77.94 254 GLU A C 1
ATOM 1974 O O . GLU A 1 254 ? -7.765 -4.765 10.815 1.00 77.94 254 GLU A O 1
ATOM 1979 N N . ARG A 1 255 ? -6.706 -2.872 10.221 1.00 76.00 255 ARG A N 1
ATOM 1980 C CA . ARG A 1 255 ? -5.564 -3.013 11.136 1.00 76.00 255 ARG A CA 1
ATOM 1981 C C . ARG A 1 255 ? -5.353 -1.739 11.975 1.00 76.00 255 ARG A C 1
ATOM 1983 O O . ARG A 1 255 ? -4.361 -1.027 11.769 1.00 76.00 255 ARG A O 1
ATOM 1990 N N . PRO A 1 256 ? -6.235 -1.459 12.959 1.00 70.44 256 PRO A N 1
ATOM 1991 C CA . PRO A 1 256 ? -6.025 -0.384 13.925 1.00 70.44 256 PRO A CA 1
ATOM 1992 C C . PRO A 1 256 ? -4.636 -0.502 14.564 1.00 70.44 256 PRO A C 1
ATOM 1994 O O . PRO A 1 256 ? -4.220 -1.586 14.971 1.00 70.44 256 PRO A O 1
ATOM 1997 N N . GLY A 1 257 ? -3.889 0.602 14.607 1.00 74.38 257 GLY A N 1
ATOM 1998 C CA . GLY A 1 257 ? -2.508 0.609 15.096 1.00 74.38 257 GLY A CA 1
ATOM 1999 C C . GLY A 1 257 ? -1.416 0.476 14.032 1.00 74.38 257 GLY A C 1
ATOM 2000 O O . GLY A 1 257 ? -0.267 0.766 14.354 1.00 74.38 257 GLY A O 1
ATOM 2001 N N . ILE A 1 258 ? -1.715 0.132 12.769 1.00 80.75 258 ILE A N 1
ATOM 2002 C CA . ILE A 1 258 ? -0.677 -0.070 11.731 1.00 80.75 258 ILE A CA 1
ATOM 2003 C C . ILE A 1 258 ? 0.262 1.145 11.550 1.00 80.75 258 ILE A C 1
ATOM 2005 O O . ILE A 1 258 ? 1.463 0.973 11.340 1.00 80.75 258 ILE A O 1
ATOM 2009 N N . CYS A 1 259 ? -0.257 2.365 11.734 1.00 76.94 259 CYS A N 1
ATOM 2010 C CA . CYS A 1 259 ? 0.474 3.633 11.602 1.00 76.94 259 CYS A CA 1
ATOM 2011 C C . CYS A 1 259 ? 1.567 3.872 12.665 1.00 76.94 259 CYS A C 1
ATOM 2013 O O . CYS A 1 259 ? 2.370 4.797 12.517 1.00 76.94 259 CYS A O 1
ATOM 2015 N N . THR A 1 260 ? 1.580 3.087 13.752 1.00 79.38 260 THR A N 1
ATOM 2016 C CA . THR A 1 260 ? 2.634 3.139 14.785 1.00 79.38 260 THR A CA 1
ATOM 2017 C C . THR A 1 260 ? 3.992 2.823 14.170 1.00 79.38 260 THR A C 1
ATOM 2019 O O . THR A 1 260 ? 4.921 3.622 14.264 1.00 79.38 260 THR A O 1
ATOM 2022 N N . ASN A 1 261 ? 4.055 1.682 13.482 1.00 83.00 261 ASN A N 1
ATOM 2023 C CA . ASN A 1 261 ? 5.289 1.023 13.083 1.00 83.00 261 ASN A CA 1
ATOM 2024 C C . ASN A 1 261 ? 5.464 0.948 11.560 1.00 83.00 261 ASN A C 1
ATOM 2026 O O . ASN A 1 261 ? 6.555 0.608 11.114 1.00 83.00 261 ASN A O 1
ATOM 2030 N N . LEU A 1 262 ? 4.434 1.253 10.756 1.00 87.94 262 LEU A N 1
ATOM 2031 C CA . LEU A 1 262 ? 4.508 1.356 9.293 1.00 87.94 262 LEU A CA 1
ATOM 2032 C C . LEU A 1 262 ? 3.989 2.723 8.816 1.00 87.94 262 LEU A C 1
ATOM 2034 O O . LEU A 1 262 ? 2.975 3.218 9.303 1.00 87.94 262 LEU A O 1
ATOM 2038 N N . ARG A 1 263 ? 4.671 3.325 7.836 1.00 87.31 263 ARG A N 1
ATOM 2039 C CA . ARG A 1 263 ? 4.284 4.586 7.171 1.00 87.31 263 ARG A CA 1
ATOM 2040 C C . ARG A 1 263 ? 4.612 4.530 5.688 1.00 87.31 263 ARG A C 1
ATOM 2042 O O . ARG A 1 263 ? 5.544 3.836 5.283 1.00 87.31 263 ARG A O 1
ATOM 2049 N N . VAL A 1 264 ? 3.893 5.299 4.878 1.00 87.88 264 VAL A N 1
ATOM 2050 C CA . VAL A 1 264 ? 4.099 5.345 3.427 1.00 87.88 264 VAL A CA 1
ATOM 2051 C C . VAL A 1 264 ? 4.403 6.745 2.908 1.00 87.88 264 VAL A C 1
ATOM 2053 O O . VAL A 1 264 ? 3.929 7.748 3.439 1.00 87.88 264 VAL A O 1
ATOM 2056 N N . THR A 1 265 ? 5.199 6.812 1.842 1.00 87.06 265 THR A N 1
ATOM 2057 C CA . THR A 1 265 ? 5.453 8.056 1.101 1.00 87.06 265 THR A CA 1
ATOM 2058 C C . THR A 1 265 ? 4.374 8.320 0.047 1.00 87.06 265 THR A C 1
ATOM 2060 O O . THR A 1 265 ? 3.640 7.411 -0.352 1.00 87.06 265 THR A O 1
ATOM 2063 N N . ALA A 1 266 ? 4.302 9.557 -0.451 1.00 83.44 266 ALA A N 1
ATOM 2064 C CA . ALA A 1 266 ? 3.512 9.890 -1.637 1.00 83.44 266 ALA A CA 1
ATOM 2065 C C . ALA A 1 266 ? 4.102 9.225 -2.908 1.00 83.44 266 ALA A C 1
ATOM 2067 O O . ALA A 1 266 ? 5.322 9.090 -3.000 1.00 83.44 266 ALA A O 1
ATOM 2068 N N . PRO A 1 267 ? 3.285 8.818 -3.894 1.00 85.25 267 PRO A N 1
ATOM 2069 C CA . PRO A 1 267 ? 3.734 8.092 -5.082 1.00 85.25 267 PRO A CA 1
ATOM 2070 C C . PRO A 1 267 ? 4.585 8.891 -6.078 1.00 85.25 267 PRO A C 1
ATOM 2072 O O . PRO A 1 267 ? 4.620 10.123 -6.074 1.00 85.25 267 PRO A O 1
ATOM 2075 N N . ALA A 1 268 ? 5.268 8.157 -6.964 1.00 85.50 268 ALA A N 1
ATOM 2076 C CA . ALA A 1 268 ? 5.929 8.667 -8.164 1.00 85.50 268 ALA A CA 1
ATOM 2077 C C . ALA A 1 268 ? 5.428 7.919 -9.416 1.00 85.50 268 ALA A C 1
ATOM 2079 O O . ALA A 1 268 ? 5.645 6.712 -9.540 1.00 85.50 268 ALA A O 1
ATOM 2080 N N . GLY A 1 269 ? 4.789 8.642 -10.343 1.00 83.38 269 GLY A N 1
ATOM 2081 C CA . GLY A 1 269 ? 4.227 8.141 -11.609 1.00 83.38 269 GLY A CA 1
ATOM 2082 C C . GLY A 1 269 ? 2.913 8.852 -11.968 1.00 83.38 269 GLY A C 1
ATOM 2083 O O . GLY A 1 269 ? 2.544 9.808 -11.290 1.00 83.38 269 GLY A O 1
ATOM 2084 N N . SER A 1 270 ? 2.205 8.391 -13.004 1.00 77.50 270 SER A N 1
ATOM 2085 C CA . SER A 1 270 ? 0.815 8.800 -13.296 1.00 77.50 270 SER A CA 1
ATOM 2086 C C . SER A 1 270 ? -0.191 7.764 -12.757 1.00 77.50 270 SER A C 1
ATOM 2088 O O . SER A 1 270 ? 0.043 6.560 -12.906 1.00 77.50 270 SER A O 1
ATOM 2090 N N . PRO A 1 271 ? -1.312 8.193 -12.139 1.00 77.00 271 PRO A N 1
ATOM 2091 C CA . PRO A 1 271 ? -2.324 7.286 -11.589 1.00 77.00 271 PRO A CA 1
ATOM 2092 C C . PRO A 1 271 ? -3.227 6.665 -12.664 1.00 77.00 271 PRO A C 1
ATOM 2094 O O . PRO A 1 271 ? -3.971 5.727 -12.383 1.00 77.00 271 PRO A O 1
ATOM 2097 N N . ASP A 1 272 ? -3.163 7.152 -13.900 1.00 78.12 272 ASP A N 1
ATOM 2098 C CA . ASP A 1 272 ? -4.148 6.890 -14.953 1.00 78.12 272 ASP A CA 1
ATOM 2099 C C . ASP A 1 272 ? -4.091 5.452 -15.516 1.00 78.12 272 ASP A C 1
ATOM 2101 O O . ASP A 1 272 ? -4.964 5.042 -16.289 1.00 78.12 272 ASP A O 1
ATOM 2105 N N . ARG A 1 273 ? -3.080 4.653 -15.128 1.00 81.44 273 ARG A N 1
ATOM 2106 C CA . ARG A 1 273 ? -2.826 3.291 -15.639 1.00 81.44 273 ARG A CA 1
ATOM 2107 C C . ARG A 1 273 ? -2.453 2.280 -14.563 1.00 81.44 273 ARG A C 1
ATOM 2109 O O . ARG A 1 273 ? -1.938 2.606 -13.498 1.00 81.44 273 ARG A O 1
ATOM 2116 N N . GLY A 1 274 ? -2.617 1.014 -14.942 1.00 83.62 274 GLY A N 1
ATOM 2117 C CA . GLY A 1 274 ? -2.232 -0.151 -14.157 1.00 83.62 274 GLY A CA 1
ATOM 2118 C C . GLY A 1 274 ? -3.287 -0.586 -13.148 1.00 83.62 274 GLY A C 1
ATOM 2119 O O . GLY A 1 274 ? -4.226 0.136 -12.821 1.00 83.62 274 GLY A O 1
ATOM 2120 N N . THR A 1 275 ? -3.111 -1.800 -12.648 1.00 87.69 275 THR A N 1
ATOM 2121 C CA . THR A 1 275 ? -3.821 -2.313 -11.481 1.00 87.69 275 THR A CA 1
ATOM 2122 C C . THR A 1 275 ? -3.108 -1.816 -10.228 1.00 87.69 275 THR A C 1
ATOM 2124 O O . THR A 1 275 ? -1.881 -1.905 -10.129 1.00 87.69 275 THR A O 1
ATOM 2127 N N . SER A 1 276 ? -3.867 -1.292 -9.268 1.00 87.31 276 SER A N 1
ATOM 2128 C CA . SER A 1 276 ? -3.346 -0.896 -7.961 1.00 87.31 276 SER A CA 1
ATOM 2129 C C . SER A 1 276 ? -2.833 -2.104 -7.179 1.00 87.31 276 SER A C 1
ATOM 2131 O O . SER A 1 276 ? -3.487 -3.148 -7.145 1.00 87.31 276 SER A O 1
ATOM 2133 N N . PHE A 1 277 ? -1.704 -1.946 -6.494 1.00 88.06 277 PHE A N 1
ATOM 2134 C CA . PHE A 1 277 ? -1.206 -2.907 -5.520 1.00 88.06 277 PHE A CA 1
ATOM 2135 C C . PHE A 1 277 ? -0.769 -2.201 -4.236 1.00 88.06 277 PHE A C 1
ATOM 2137 O O . PHE A 1 277 ? -0.180 -1.121 -4.260 1.00 88.06 277 PHE A O 1
ATOM 2144 N N . ASN A 1 278 ? -1.004 -2.873 -3.116 1.00 88.81 278 ASN A N 1
ATOM 2145 C CA . ASN A 1 278 ? -0.483 -2.519 -1.807 1.00 88.81 278 ASN A CA 1
ATOM 2146 C C . ASN A 1 278 ? 0.250 -3.743 -1.227 1.00 88.81 278 ASN A C 1
ATOM 2148 O O . ASN A 1 278 ? 0.101 -4.868 -1.722 1.00 88.81 278 ASN A O 1
ATOM 2152 N N . ASN A 1 279 ? 1.108 -3.530 -0.232 1.00 88.44 279 ASN A N 1
ATOM 2153 C CA . ASN A 1 279 ? 1.696 -4.605 0.572 1.00 88.44 279 ASN A CA 1
ATOM 2154 C C . ASN A 1 279 ? 1.404 -4.439 2.078 1.00 88.44 279 ASN A C 1
ATOM 2156 O O . ASN A 1 279 ? 1.630 -5.382 2.832 1.00 88.44 279 ASN A O 1
ATOM 2160 N N . LEU A 1 280 ? 0.887 -3.284 2.533 1.00 85.69 280 LEU A N 1
ATOM 2161 C CA . LEU A 1 280 ? 0.518 -3.053 3.942 1.00 85.69 280 LEU A CA 1
ATOM 2162 C C . LEU A 1 280 ? -0.466 -4.106 4.476 1.00 85.69 280 LEU A C 1
ATOM 2164 O O . LEU A 1 280 ? -0.392 -4.486 5.643 1.00 85.69 280 LEU A O 1
ATOM 2168 N N . ASP A 1 281 ? -1.347 -4.586 3.598 1.00 79.94 281 ASP A N 1
ATOM 2169 C CA . ASP A 1 281 ? -2.402 -5.575 3.824 1.00 79.94 281 ASP A CA 1
ATOM 2170 C C . ASP A 1 281 ? -1.880 -6.787 4.622 1.00 79.94 281 ASP A C 1
ATOM 2172 O O . ASP A 1 281 ? -2.537 -7.270 5.541 1.00 79.94 281 ASP A O 1
ATOM 2176 N N . PHE A 1 282 ? -0.658 -7.241 4.309 1.00 82.31 282 PHE A N 1
ATOM 2177 C CA . PHE A 1 282 ? -0.032 -8.434 4.889 1.00 82.31 282 PHE A CA 1
ATOM 2178 C C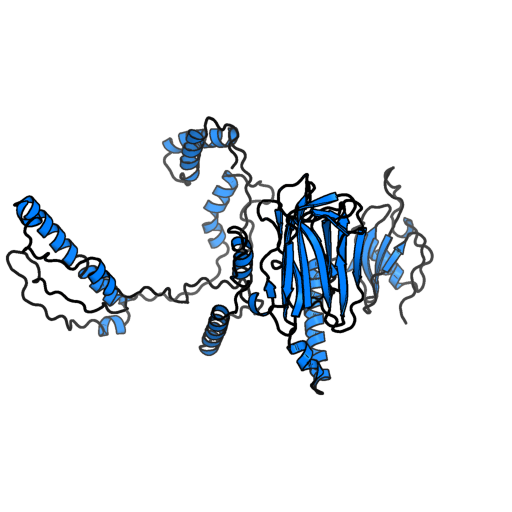 . PHE A 1 282 ? 1.346 -8.195 5.531 1.00 82.31 282 PHE A C 1
ATOM 2180 O O . PHE A 1 282 ? 1.838 -9.084 6.222 1.00 82.31 282 PHE A O 1
ATOM 2187 N N . LEU A 1 283 ? 1.999 -7.046 5.314 1.00 83.81 283 LEU A N 1
ATOM 2188 C CA . LEU A 1 283 ? 3.314 -6.760 5.905 1.00 83.81 283 LEU A CA 1
ATOM 2189 C C . LEU A 1 283 ? 3.260 -6.671 7.436 1.00 83.81 283 LEU A C 1
ATOM 2191 O O . LEU A 1 283 ? 2.283 -6.190 8.013 1.00 83.81 283 LEU A O 1
ATOM 2195 N N . GLN A 1 284 ? 4.354 -7.072 8.085 1.00 81.94 284 GLN A N 1
ATOM 2196 C CA . GLN A 1 284 ? 4.563 -6.893 9.522 1.00 81.94 284 GLN A CA 1
ATOM 2197 C C . GLN A 1 284 ? 5.789 -6.004 9.803 1.00 81.94 284 GLN A C 1
ATOM 2199 O O . GLN A 1 284 ? 6.713 -5.964 8.982 1.00 81.94 284 GLN A O 1
ATOM 2204 N N . PRO A 1 285 ? 5.829 -5.283 10.942 1.00 77.12 285 PRO A N 1
ATOM 2205 C CA . PRO A 1 285 ? 6.949 -4.403 11.285 1.00 77.12 285 PRO A CA 1
ATOM 2206 C C . PRO A 1 285 ? 8.278 -5.110 11.560 1.00 77.12 285 PRO A C 1
ATOM 2208 O O . PRO A 1 285 ? 9.335 -4.504 11.405 1.00 77.12 285 PRO A O 1
ATOM 2211 N N . ASP A 1 286 ? 8.253 -6.371 11.980 1.00 79.62 286 ASP A N 1
ATOM 2212 C CA . ASP A 1 286 ? 9.434 -7.132 12.388 1.00 79.62 286 ASP A CA 1
ATOM 2213 C C . ASP A 1 286 ? 10.210 -7.724 11.202 1.00 79.62 286 ASP A C 1
ATOM 2215 O O . ASP A 1 286 ? 11.432 -7.819 11.280 1.00 79.62 286 ASP A O 1
ATOM 2219 N N . TRP A 1 287 ? 9.539 -8.041 10.087 1.00 84.94 287 TRP A N 1
ATOM 2220 C CA . TRP A 1 287 ? 10.142 -8.670 8.899 1.00 84.94 287 TRP A CA 1
ATOM 2221 C C . TRP A 1 287 ? 11.184 -7.784 8.209 1.00 84.94 287 TRP A C 1
ATOM 2223 O O . TRP A 1 287 ? 10.970 -6.583 8.028 1.00 84.94 287 TRP A O 1
ATOM 2233 N N . ASN A 1 288 ? 12.288 -8.365 7.740 1.00 86.00 288 ASN A N 1
ATOM 2234 C CA . ASN A 1 288 ? 13.386 -7.642 7.090 1.00 86.00 288 ASN A CA 1
ATOM 2235 C C . ASN A 1 288 ? 13.742 -8.232 5.730 1.00 86.00 288 ASN A C 1
ATOM 2237 O O . ASN A 1 288 ? 13.700 -9.439 5.507 1.00 86.00 288 ASN A O 1
ATOM 2241 N N . LEU A 1 289 ? 14.137 -7.356 4.809 1.00 90.00 289 LEU A N 1
ATOM 2242 C CA . LEU A 1 289 ? 14.485 -7.745 3.450 1.00 90.00 289 LEU A CA 1
ATOM 2243 C C . LEU A 1 289 ? 15.862 -8.415 3.396 1.00 90.00 289 LEU A C 1
ATOM 2245 O O . LEU A 1 289 ? 16.872 -7.832 3.779 1.00 90.00 289 LEU A O 1
ATOM 2249 N N . THR A 1 290 ? 15.901 -9.633 2.858 1.00 90.62 290 THR A N 1
ATOM 2250 C CA . THR A 1 290 ? 17.122 -10.428 2.649 1.00 90.62 290 THR A CA 1
ATOM 2251 C C . THR A 1 290 ? 17.639 -10.326 1.213 1.00 90.62 290 THR A C 1
ATOM 2253 O O . THR A 1 290 ? 18.847 -10.451 0.973 1.00 90.62 290 THR A O 1
ATOM 2256 N N . LYS A 1 291 ? 16.743 -10.064 0.247 1.00 94.56 291 LYS A N 1
ATOM 2257 C CA . LYS A 1 291 ? 17.086 -9.855 -1.166 1.00 94.56 291 LYS A CA 1
ATOM 2258 C C . LYS A 1 291 ? 16.091 -8.959 -1.904 1.00 94.56 291 LYS A C 1
ATOM 2260 O O . LYS A 1 291 ? 14.884 -9.171 -1.850 1.00 94.56 291 LYS A O 1
ATOM 2265 N N . ILE A 1 292 ? 16.619 -8.025 -2.689 1.00 96.00 292 ILE A N 1
ATOM 2266 C CA . ILE A 1 292 ? 15.875 -7.216 -3.662 1.00 96.00 292 ILE A CA 1
ATOM 2267 C C . ILE A 1 292 ? 16.383 -7.527 -5.067 1.00 96.00 292 ILE A C 1
ATOM 2269 O O . ILE A 1 292 ? 17.590 -7.667 -5.273 1.00 96.00 292 ILE A O 1
ATOM 2273 N N . ARG A 1 293 ? 15.473 -7.605 -6.042 1.00 96.00 293 ARG A N 1
ATOM 2274 C CA . ARG A 1 293 ? 15.797 -7.650 -7.476 1.00 96.00 293 ARG A CA 1
ATOM 2275 C C . ARG A 1 293 ? 14.917 -6.674 -8.252 1.00 96.00 293 ARG A C 1
ATOM 2277 O O . ARG A 1 293 ? 13.757 -6.485 -7.900 1.00 96.00 293 ARG A O 1
ATOM 2284 N N . ILE A 1 294 ? 15.460 -6.080 -9.308 1.00 96.38 294 ILE A N 1
ATOM 2285 C CA . ILE A 1 294 ? 14.801 -5.105 -10.185 1.00 96.38 294 ILE A CA 1
ATOM 2286 C C . ILE A 1 294 ? 15.118 -5.507 -11.630 1.00 96.38 294 ILE A C 1
ATOM 2288 O O . ILE A 1 294 ? 16.290 -5.661 -11.975 1.00 96.38 294 ILE A O 1
ATOM 2292 N N . GLU A 1 295 ? 14.103 -5.686 -12.475 1.00 94.88 295 GLU A N 1
ATOM 2293 C CA . GLU A 1 295 ? 14.266 -5.945 -13.911 1.00 94.88 295 GLU A CA 1
ATOM 2294 C C . GLU A 1 295 ? 14.006 -4.682 -14.734 1.00 94.88 295 GLU A C 1
ATOM 2296 O O . GLU A 1 295 ? 13.040 -3.947 -14.512 1.00 94.88 295 GLU A O 1
ATOM 2301 N N . ILE A 1 296 ? 14.875 -4.457 -15.718 1.00 94.19 296 ILE A N 1
ATOM 2302 C CA . ILE A 1 296 ? 14.936 -3.242 -16.522 1.00 94.19 296 ILE A CA 1
ATOM 2303 C C . ILE A 1 296 ? 14.993 -3.629 -17.997 1.00 94.19 296 ILE A C 1
ATOM 2305 O O . ILE A 1 296 ? 15.949 -4.264 -18.445 1.00 94.19 296 ILE A O 1
ATOM 2309 N N . ALA A 1 297 ? 13.993 -3.217 -18.770 1.00 91.00 297 ALA A N 1
ATOM 2310 C CA . ALA A 1 297 ? 13.964 -3.396 -20.219 1.00 91.00 297 ALA A CA 1
ATOM 2311 C C . ALA A 1 297 ? 13.510 -2.100 -20.894 1.00 91.00 297 ALA A C 1
ATOM 2313 O O . ALA A 1 297 ? 12.741 -1.327 -20.317 1.00 91.00 297 ALA A O 1
ATOM 2314 N N . TRP A 1 298 ? 14.007 -1.854 -22.109 1.00 89.38 298 TRP A N 1
ATOM 2315 C CA . TRP A 1 298 ? 13.722 -0.639 -22.890 1.00 89.38 298 TRP A CA 1
ATOM 2316 C C . TRP A 1 298 ? 14.035 0.670 -22.140 1.00 89.38 298 TRP A C 1
ATOM 2318 O O . TRP A 1 298 ? 13.387 1.689 -22.357 1.00 89.38 298 TRP A O 1
ATOM 2328 N N . GLY A 1 299 ? 14.999 0.641 -21.214 1.00 89.31 299 GLY A N 1
ATOM 2329 C CA . GLY A 1 299 ? 15.401 1.801 -20.418 1.00 89.31 299 GLY A CA 1
ATOM 2330 C C . GLY A 1 299 ? 14.498 2.152 -19.225 1.00 89.31 299 GLY A C 1
ATOM 2331 O O . GLY A 1 299 ? 14.727 3.193 -18.607 1.00 89.31 299 GLY A O 1
ATOM 2332 N N . ALA A 1 300 ? 13.512 1.306 -18.895 1.00 92.12 300 ALA A N 1
ATOM 2333 C CA . ALA A 1 300 ? 12.564 1.504 -17.795 1.00 92.12 300 ALA A CA 1
ATOM 2334 C C . ALA A 1 300 ? 12.391 0.252 -16.914 1.00 92.12 300 ALA A C 1
ATOM 2336 O O . ALA A 1 300 ? 12.706 -0.865 -17.339 1.00 92.12 300 ALA A O 1
ATOM 2337 N N . VAL A 1 301 ? 11.882 0.431 -15.689 1.00 94.00 301 VAL A N 1
ATOM 2338 C CA . VAL A 1 301 ? 11.648 -0.666 -14.734 1.00 94.00 301 VAL A CA 1
ATOM 2339 C C . VAL A 1 301 ? 10.407 -1.449 -15.154 1.00 94.00 301 VAL A C 1
ATOM 2341 O O . VAL A 1 301 ? 9.328 -0.878 -15.310 1.00 94.00 301 VAL A O 1
ATOM 2344 N N . GLN A 1 302 ? 10.555 -2.762 -15.336 1.00 92.88 302 GLN A N 1
ATOM 2345 C CA . GLN A 1 302 ? 9.452 -3.630 -15.760 1.00 92.88 302 GLN A CA 1
ATOM 2346 C C . GLN A 1 302 ? 8.935 -4.539 -14.645 1.00 92.88 302 GLN A C 1
ATOM 2348 O O . GLN A 1 302 ? 7.734 -4.791 -14.590 1.00 92.88 302 GLN A O 1
ATOM 2353 N N . ALA A 1 303 ? 9.800 -4.998 -13.741 1.00 93.31 303 ALA A N 1
ATOM 2354 C CA . ALA A 1 303 ? 9.397 -5.811 -12.598 1.00 93.31 303 ALA A CA 1
ATOM 2355 C C . ALA A 1 303 ? 10.330 -5.613 -11.397 1.00 93.31 303 ALA A C 1
ATOM 2357 O O . ALA A 1 303 ? 11.478 -5.187 -11.552 1.00 93.31 303 ALA A O 1
ATOM 2358 N N . PHE A 1 304 ? 9.854 -5.951 -10.201 1.00 94.31 304 PHE A N 1
ATOM 2359 C CA . PHE A 1 304 ? 10.685 -6.047 -9.001 1.00 94.31 304 PHE A CA 1
ATOM 2360 C C . PHE A 1 304 ? 10.296 -7.248 -8.136 1.00 94.31 304 PHE A C 1
ATOM 2362 O O . PHE A 1 304 ? 9.164 -7.731 -8.191 1.00 94.31 304 PHE A O 1
ATOM 2369 N N . TRP A 1 305 ? 11.241 -7.688 -7.301 1.00 94.56 305 TRP A N 1
ATOM 2370 C CA . TRP A 1 305 ? 11.056 -8.730 -6.296 1.00 94.56 305 TRP A CA 1
ATOM 2371 C C . TRP A 1 305 ? 11.661 -8.302 -4.965 1.00 94.56 305 TRP A C 1
ATOM 2373 O O . TRP A 1 305 ? 12.829 -7.913 -4.910 1.00 94.56 305 TRP A O 1
ATOM 2383 N N . LEU A 1 306 ? 10.897 -8.470 -3.893 1.00 93.94 306 LEU A N 1
ATOM 2384 C CA . LEU A 1 306 ? 11.350 -8.381 -2.510 1.00 93.94 306 LEU A CA 1
ATOM 2385 C C . LEU A 1 306 ? 11.298 -9.777 -1.893 1.00 93.94 306 LEU A C 1
ATOM 2387 O O . LEU A 1 306 ? 10.309 -10.479 -2.072 1.00 93.94 306 LEU A O 1
ATOM 2391 N N . HIS A 1 307 ? 12.359 -10.186 -1.205 1.00 93.12 307 HIS A N 1
ATOM 2392 C CA . HIS A 1 307 ? 12.423 -11.429 -0.437 1.00 93.12 307 HIS A CA 1
ATOM 2393 C C . HIS A 1 307 ? 12.692 -11.040 1.019 1.00 93.12 307 HIS A C 1
ATOM 2395 O O . HIS A 1 307 ? 13.646 -10.298 1.280 1.00 93.12 307 HIS A O 1
ATOM 2401 N N . SER A 1 308 ? 11.875 -11.539 1.940 1.00 89.44 308 SER A N 1
ATOM 2402 C CA . SER A 1 308 ? 11.987 -11.280 3.377 1.00 89.44 308 SER A CA 1
ATOM 2403 C C . SER A 1 308 ? 12.630 -12.452 4.128 1.00 89.44 308 SER A C 1
ATOM 2405 O O . SER A 1 308 ? 12.757 -13.560 3.607 1.00 89.44 308 SER A O 1
ATOM 2407 N N . ASP A 1 309 ? 13.068 -12.201 5.358 1.00 84.19 309 ASP A N 1
ATOM 2408 C CA . ASP A 1 309 ? 13.622 -13.176 6.307 1.00 84.19 309 ASP A CA 1
ATOM 2409 C C . ASP A 1 309 ? 12.631 -14.287 6.689 1.00 84.19 309 ASP A C 1
ATOM 2411 O O . ASP A 1 309 ? 13.019 -15.451 6.775 1.00 84.19 309 ASP A O 1
ATOM 2415 N N . ASN A 1 310 ? 11.342 -13.963 6.800 1.00 81.62 310 ASN A N 1
ATOM 2416 C CA . ASN A 1 310 ? 10.256 -14.934 6.977 1.00 81.62 310 ASN A CA 1
ATOM 2417 C C . ASN A 1 310 ? 9.997 -15.850 5.752 1.00 81.62 310 ASN A C 1
ATOM 2419 O O . ASN A 1 310 ? 9.115 -16.706 5.806 1.00 81.62 310 ASN A O 1
ATOM 2423 N N . GLY A 1 311 ? 10.722 -15.669 4.641 1.00 83.75 311 GLY A N 1
ATOM 2424 C CA . GLY A 1 311 ? 10.558 -16.436 3.402 1.00 83.75 311 GLY A CA 1
ATOM 2425 C C . GLY A 1 311 ? 9.477 -15.918 2.444 1.00 83.75 311 GLY A C 1
ATOM 2426 O O . GLY A 1 311 ? 9.298 -16.500 1.374 1.00 83.75 311 GLY A O 1
ATOM 2427 N N . LEU A 1 312 ? 8.779 -14.824 2.772 1.00 86.12 312 LEU A N 1
ATOM 2428 C CA . LEU A 1 312 ? 7.835 -14.181 1.857 1.00 86.12 312 LEU A CA 1
ATOM 2429 C C . LEU A 1 312 ? 8.571 -13.608 0.638 1.00 86.12 312 LEU A C 1
ATOM 2431 O O . LEU A 1 312 ? 9.598 -12.940 0.775 1.00 86.12 312 LEU A O 1
ATOM 2435 N N . ILE A 1 313 ? 8.008 -13.823 -0.553 1.00 91.31 313 ILE A N 1
ATOM 2436 C CA . ILE A 1 313 ? 8.470 -13.211 -1.801 1.00 91.31 313 ILE A CA 1
ATOM 2437 C C . ILE A 1 313 ? 7.328 -12.383 -2.393 1.00 91.31 313 ILE A C 1
ATOM 2439 O O . ILE A 1 313 ? 6.286 -12.922 -2.757 1.00 91.31 313 ILE A O 1
ATOM 2443 N N . ILE A 1 314 ? 7.538 -11.073 -2.508 1.00 90.88 314 ILE A N 1
ATOM 2444 C CA . ILE A 1 314 ? 6.618 -10.134 -3.156 1.00 90.88 314 ILE A CA 1
ATOM 2445 C C . ILE A 1 314 ? 7.160 -9.851 -4.557 1.00 90.88 314 ILE A C 1
ATOM 2447 O O . ILE A 1 314 ? 8.322 -9.466 -4.686 1.00 90.88 314 ILE A O 1
ATOM 2451 N N . SER A 1 315 ? 6.340 -9.987 -5.599 1.00 91.94 315 SER A N 1
ATOM 2452 C CA . SER A 1 315 ? 6.709 -9.640 -6.979 1.00 91.94 315 SER A CA 1
ATOM 2453 C C . SER A 1 315 ? 5.630 -8.805 -7.659 1.00 91.94 315 SER A C 1
ATOM 2455 O O . SER A 1 315 ? 4.449 -9.124 -7.525 1.00 91.94 315 SER A O 1
ATOM 2457 N N . ARG A 1 316 ? 6.023 -7.774 -8.416 1.00 93.00 316 ARG A N 1
ATOM 2458 C CA . ARG A 1 316 ? 5.107 -6.949 -9.226 1.00 93.00 316 ARG A CA 1
ATOM 2459 C C . ARG A 1 316 ? 5.709 -6.555 -10.565 1.00 93.00 316 ARG A C 1
ATOM 2461 O O . ARG A 1 316 ? 6.930 -6.494 -10.710 1.00 93.00 316 ARG A O 1
ATOM 2468 N N . GLY A 1 317 ? 4.823 -6.240 -11.508 1.00 89.50 317 GLY A N 1
ATOM 2469 C CA . GLY A 1 317 ? 5.162 -5.905 -12.886 1.00 89.50 317 GLY A CA 1
ATOM 2470 C C . GLY A 1 317 ? 5.329 -7.138 -13.774 1.00 89.50 317 GLY A C 1
ATOM 2471 O O . GLY A 1 317 ? 4.912 -8.241 -13.425 1.00 89.50 317 GLY A O 1
ATOM 2472 N N . LYS A 1 318 ? 5.926 -6.944 -14.949 1.00 87.62 318 LYS A N 1
ATOM 2473 C CA . LYS A 1 318 ? 5.994 -7.936 -16.025 1.00 87.62 318 LYS A CA 1
ATOM 2474 C C . LYS A 1 318 ? 7.437 -8.190 -16.446 1.00 87.62 318 LYS A C 1
ATOM 2476 O O . LYS A 1 318 ? 8.152 -7.258 -16.809 1.00 87.62 318 LYS A O 1
ATOM 2481 N N . THR A 1 319 ? 7.852 -9.453 -16.468 1.00 86.62 319 THR A N 1
ATOM 2482 C CA . THR A 1 319 ? 9.176 -9.842 -16.972 1.00 86.62 319 THR A CA 1
ATOM 2483 C C . THR A 1 319 ? 9.232 -9.742 -18.495 1.00 86.62 319 THR A C 1
ATOM 2485 O O . THR A 1 319 ? 8.304 -10.170 -19.183 1.00 86.62 319 THR A O 1
ATOM 2488 N N . ASN A 1 320 ? 10.326 -9.212 -19.033 1.00 84.62 320 ASN A N 1
ATOM 2489 C CA . ASN A 1 320 ? 10.565 -9.016 -20.466 1.00 84.62 320 ASN A CA 1
ATOM 2490 C C . ASN A 1 320 ? 11.987 -9.460 -20.886 1.00 84.62 320 ASN A C 1
ATOM 2492 O O . ASN A 1 320 ? 12.486 -9.033 -21.927 1.00 84.62 320 ASN A O 1
ATOM 2496 N N . ASN A 1 321 ? 12.636 -10.315 -20.082 1.00 83.38 321 ASN A N 1
ATOM 2497 C CA . ASN A 1 321 ? 14.034 -10.753 -20.218 1.00 83.38 321 ASN A CA 1
ATOM 2498 C C . ASN A 1 321 ? 15.033 -9.580 -20.280 1.00 83.38 321 ASN A C 1
ATOM 2500 O O . ASN A 1 321 ? 16.008 -9.600 -21.033 1.00 83.38 321 ASN A O 1
ATOM 2504 N N . GLY A 1 322 ? 14.767 -8.542 -19.487 1.00 86.69 322 GLY A N 1
ATOM 2505 C CA . GLY A 1 322 ? 15.621 -7.373 -19.338 1.00 86.69 322 GLY A CA 1
ATOM 2506 C C . GLY A 1 322 ? 16.870 -7.612 -18.484 1.00 86.69 322 GLY A C 1
ATOM 2507 O O . GLY A 1 322 ? 17.139 -8.700 -17.973 1.00 86.69 322 GLY A O 1
ATOM 2508 N N . LYS A 1 323 ? 17.630 -6.535 -18.276 1.00 93.06 323 LYS A N 1
ATOM 2509 C CA . LYS A 1 323 ? 18.729 -6.476 -17.309 1.00 93.06 323 LYS A CA 1
ATOM 2510 C C . LYS A 1 323 ? 18.156 -6.640 -15.902 1.00 93.06 323 LYS A C 1
ATOM 2512 O O . LYS A 1 323 ? 17.419 -5.770 -15.440 1.00 93.06 323 LYS A O 1
ATOM 2517 N N . MET A 1 324 ? 18.537 -7.706 -15.206 1.00 94.62 324 MET A N 1
ATOM 2518 C CA . MET A 1 324 ? 18.265 -7.850 -13.777 1.00 94.62 324 MET A CA 1
ATOM 2519 C C . MET A 1 324 ? 19.397 -7.218 -12.958 1.00 94.62 324 MET A C 1
ATOM 2521 O O . MET A 1 324 ? 20.575 -7.462 -13.213 1.00 94.62 324 MET A O 1
ATOM 2525 N N . VAL A 1 325 ? 19.032 -6.405 -11.971 1.00 95.69 325 VAL A N 1
ATOM 2526 C CA . VAL A 1 325 ? 19.929 -5.831 -10.960 1.00 95.69 325 VAL A CA 1
ATOM 2527 C C . VAL A 1 325 ? 19.457 -6.336 -9.602 1.00 95.69 325 VAL A C 1
ATOM 2529 O O . VAL A 1 325 ? 18.262 -6.294 -9.319 1.00 95.69 325 VAL A O 1
ATOM 2532 N N . GLU A 1 326 ? 20.358 -6.828 -8.754 1.00 95.12 326 GLU A N 1
ATOM 2533 C CA . GLU A 1 326 ? 19.988 -7.376 -7.446 1.00 95.12 326 GLU A CA 1
ATOM 2534 C C . GLU A 1 326 ? 20.929 -6.952 -6.316 1.00 95.12 326 GLU A C 1
ATOM 2536 O O . GLU A 1 326 ? 22.091 -6.612 -6.533 1.00 95.12 326 GLU A O 1
ATOM 2541 N 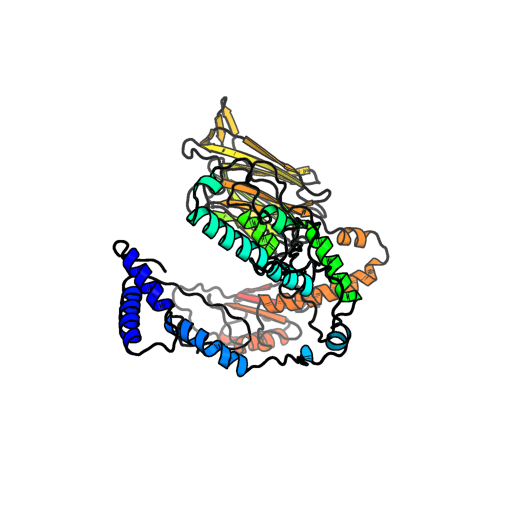N . MET A 1 327 ? 20.397 -6.978 -5.094 1.00 94.62 327 MET A N 1
ATOM 2542 C CA . MET A 1 327 ? 21.119 -6.742 -3.849 1.00 94.62 327 MET A CA 1
ATOM 2543 C C . MET A 1 327 ? 20.634 -7.741 -2.800 1.00 94.62 327 MET A C 1
ATOM 2545 O O . MET A 1 327 ? 19.442 -7.847 -2.527 1.00 94.62 327 MET A O 1
ATOM 2549 N N . SER A 1 328 ? 21.570 -8.491 -2.229 1.00 92.81 328 SER A N 1
ATOM 2550 C CA . SER A 1 328 ? 21.338 -9.484 -1.176 1.00 92.81 328 SER A CA 1
ATOM 2551 C C . SER A 1 328 ? 22.552 -9.572 -0.258 1.00 92.81 328 SER A C 1
ATOM 2553 O O . SER A 1 328 ? 23.566 -8.914 -0.509 1.00 92.81 328 SER A O 1
ATOM 2555 N N . GLY A 1 329 ? 22.462 -10.387 0.795 1.00 87.38 329 GLY A N 1
ATOM 2556 C CA . GLY A 1 329 ? 23.539 -10.500 1.779 1.00 87.38 329 GLY A CA 1
ATOM 2557 C C . GLY A 1 329 ? 23.726 -9.176 2.513 1.00 87.38 329 GLY A C 1
ATOM 2558 O O . GLY A 1 329 ? 24.804 -8.587 2.476 1.00 87.38 329 GLY A O 1
ATOM 2559 N N . PHE A 1 330 ? 22.641 -8.661 3.085 1.00 87.06 330 PHE A N 1
ATOM 2560 C CA . PHE A 1 330 ? 22.678 -7.534 4.010 1.00 87.06 330 PHE A CA 1
ATOM 2561 C C . PHE A 1 330 ? 23.473 -7.950 5.254 1.00 87.06 330 PHE A C 1
ATOM 2563 O O . PHE A 1 330 ? 23.262 -9.040 5.787 1.00 87.06 330 PHE A O 1
ATOM 2570 N N . ALA A 1 331 ? 24.416 -7.118 5.697 1.00 84.06 331 ALA A N 1
ATOM 2571 C CA . ALA A 1 331 ? 25.104 -7.345 6.965 1.00 84.06 331 ALA A CA 1
ATOM 2572 C C . ALA A 1 331 ? 24.136 -7.157 8.152 1.00 84.06 331 ALA A C 1
ATOM 2574 O O . ALA A 1 331 ? 23.075 -6.553 8.012 1.00 84.06 331 ALA A O 1
ATOM 2575 N N . MET A 1 332 ? 24.505 -7.628 9.347 1.00 81.56 332 MET A N 1
ATOM 2576 C CA . MET A 1 332 ? 23.699 -7.435 10.563 1.00 81.56 332 MET A CA 1
ATOM 2577 C C . MET A 1 332 ? 23.401 -5.939 10.789 1.00 81.56 332 MET A C 1
ATOM 2579 O O . MET A 1 332 ? 24.323 -5.123 10.841 1.00 81.56 332 MET A O 1
ATOM 2583 N N . GLY A 1 333 ? 22.124 -5.556 10.869 1.00 81.69 333 GLY A N 1
ATOM 2584 C CA . GLY A 1 333 ? 21.711 -4.148 10.971 1.00 81.69 333 GLY A CA 1
ATOM 2585 C C . GLY A 1 333 ? 21.969 -3.293 9.716 1.00 81.69 333 GLY A C 1
ATOM 2586 O O . GLY A 1 333 ? 21.901 -2.067 9.788 1.00 81.69 333 GLY A O 1
ATOM 2587 N N . GLU A 1 334 ? 22.293 -3.891 8.566 1.00 84.88 334 GLU A N 1
ATOM 2588 C CA . GLU A 1 334 ? 22.232 -3.204 7.274 1.00 84.88 334 GLU A CA 1
ATOM 2589 C C . GLU A 1 334 ? 20.774 -3.096 6.819 1.00 84.88 334 GLU A C 1
ATOM 2591 O O . GLU A 1 334 ? 20.070 -4.097 6.708 1.00 84.88 334 GLU A O 1
ATOM 2596 N N . ARG A 1 335 ? 20.323 -1.869 6.563 1.00 87.31 335 ARG A N 1
ATOM 2597 C CA . ARG A 1 335 ? 18.923 -1.545 6.270 1.00 87.31 335 ARG A CA 1
ATOM 2598 C C . ARG A 1 335 ? 18.837 -0.472 5.194 1.00 87.31 335 ARG A C 1
ATOM 2600 O O . ARG A 1 335 ? 19.745 0.353 5.071 1.00 87.31 335 ARG A O 1
ATOM 2607 N N . ILE A 1 336 ? 17.763 -0.482 4.411 1.00 91.56 336 ILE A N 1
ATOM 2608 C CA . ILE A 1 336 ? 17.515 0.525 3.371 1.00 91.56 336 ILE A CA 1
ATOM 2609 C C . ILE A 1 336 ? 16.816 1.714 4.022 1.00 91.56 336 ILE A C 1
ATOM 2611 O O . ILE A 1 336 ? 15.800 1.527 4.684 1.00 91.56 336 ILE A O 1
ATOM 2615 N N . ILE A 1 337 ? 17.373 2.912 3.837 1.00 90.75 337 ILE A N 1
ATOM 2616 C CA . ILE A 1 337 ? 16.965 4.142 4.546 1.00 90.75 337 ILE A CA 1
ATOM 2617 C C . ILE A 1 337 ? 16.516 5.276 3.619 1.00 90.75 337 ILE A C 1
ATOM 2619 O O . ILE A 1 337 ? 15.882 6.223 4.075 1.00 90.75 337 ILE A O 1
ATOM 2623 N N . ALA A 1 338 ? 16.868 5.194 2.334 1.00 90.38 338 ALA A N 1
ATOM 2624 C CA . ALA A 1 338 ? 16.538 6.193 1.328 1.00 90.38 338 ALA A CA 1
ATOM 2625 C C . ALA A 1 338 ? 16.428 5.549 -0.060 1.00 90.38 338 ALA A C 1
ATOM 2627 O O . ALA A 1 338 ? 17.000 4.483 -0.321 1.00 90.38 338 ALA A O 1
ATOM 2628 N N . ALA A 1 339 ? 15.724 6.215 -0.971 1.00 93.81 339 ALA A N 1
ATOM 2629 C CA . ALA A 1 339 ? 15.565 5.788 -2.355 1.00 93.81 339 ALA A CA 1
ATOM 2630 C C . ALA A 1 339 ? 15.385 6.971 -3.315 1.00 93.81 339 ALA A C 1
ATOM 2632 O O . ALA A 1 339 ? 15.001 8.066 -2.914 1.00 93.81 339 ALA A O 1
ATOM 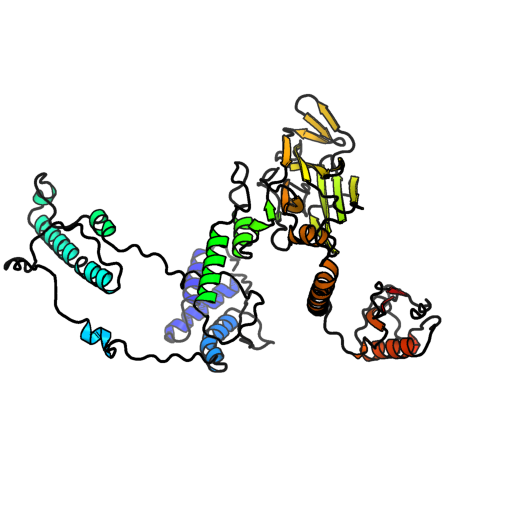2633 N N . THR A 1 340 ? 15.604 6.732 -4.607 1.00 94.44 340 THR A N 1
ATOM 2634 C CA . THR A 1 340 ? 15.204 7.653 -5.679 1.00 94.44 340 THR A CA 1
ATOM 2635 C C . THR A 1 340 ? 14.452 6.902 -6.772 1.00 94.44 340 THR A C 1
ATOM 2637 O O . THR A 1 340 ? 14.891 5.853 -7.249 1.00 94.44 340 THR A O 1
ATOM 2640 N N . VAL A 1 341 ? 13.309 7.452 -7.183 1.00 95.19 341 VAL A N 1
ATOM 2641 C CA . VAL A 1 341 ? 12.510 6.957 -8.308 1.00 95.19 341 VAL A CA 1
ATOM 2642 C C . VAL A 1 341 ? 12.550 7.994 -9.421 1.00 95.19 341 VAL A C 1
ATOM 2644 O O . VAL A 1 341 ? 12.216 9.158 -9.214 1.00 95.19 341 VAL A O 1
ATOM 2647 N N . HIS A 1 342 ? 12.991 7.580 -10.608 1.00 93.88 342 HIS A N 1
ATOM 2648 C CA . HIS A 1 342 ? 12.991 8.440 -11.793 1.00 93.88 342 HIS A CA 1
ATOM 2649 C C . HIS A 1 342 ? 11.753 8.084 -12.613 1.00 93.88 342 HIS A C 1
ATOM 2651 O O . HIS A 1 342 ? 11.553 6.902 -12.894 1.00 93.88 342 HIS A O 1
ATOM 2657 N N . THR A 1 343 ? 10.956 9.066 -13.036 1.00 93.75 343 THR A N 1
ATOM 2658 C CA . THR A 1 343 ? 9.772 8.825 -13.885 1.00 93.75 343 THR A CA 1
ATOM 2659 C C . THR A 1 343 ? 9.812 9.657 -15.157 1.00 93.75 343 THR A C 1
ATOM 2661 O O . THR A 1 343 ? 10.512 10.663 -15.197 1.00 93.75 343 THR A O 1
ATOM 2664 N N . GLY A 1 344 ? 9.099 9.248 -16.205 1.00 91.25 344 GLY A N 1
ATOM 2665 C CA . GLY A 1 344 ? 8.973 10.025 -17.441 1.00 91.25 344 GLY A CA 1
ATOM 2666 C C . GLY A 1 344 ? 8.180 9.299 -18.525 1.00 91.25 344 GLY A C 1
ATOM 2667 O O . GLY A 1 344 ? 7.913 8.102 -18.416 1.00 91.25 344 GLY A O 1
ATOM 2668 N N . SER A 1 345 ? 7.787 10.034 -19.561 1.00 90.38 345 SER A N 1
ATOM 2669 C CA . SER A 1 345 ? 7.011 9.530 -20.707 1.00 90.38 345 SER A CA 1
ATOM 2670 C C . SER A 1 345 ? 7.940 9.055 -21.828 1.00 90.38 345 SER A C 1
ATOM 2672 O O . SER A 1 345 ? 9.089 9.486 -21.886 1.00 90.38 345 SER A O 1
ATOM 2674 N N . SER A 1 346 ? 7.476 8.212 -22.753 1.00 85.31 346 SER A N 1
ATOM 2675 C CA . SER A 1 346 ? 8.244 7.806 -23.947 1.00 85.31 346 SER A CA 1
ATOM 2676 C C . SER A 1 346 ? 7.512 8.164 -25.239 1.00 85.31 346 SER A C 1
ATOM 2678 O O . SER A 1 346 ? 6.308 8.396 -25.217 1.00 85.31 346 SER A O 1
ATOM 2680 N N . VAL A 1 347 ? 8.207 8.149 -26.386 1.00 75.62 347 VAL A N 1
ATOM 2681 C CA . VAL A 1 347 ? 7.592 8.414 -27.714 1.00 75.62 347 VAL A CA 1
ATOM 2682 C C . VAL A 1 347 ? 6.328 7.571 -27.955 1.00 75.62 347 VAL A C 1
ATOM 2684 O O . VAL A 1 347 ? 5.390 8.015 -28.604 1.00 75.62 347 VAL A O 1
ATOM 2687 N N . PHE A 1 348 ? 6.296 6.344 -27.424 1.00 68.75 348 PHE A N 1
ATOM 2688 C CA . PHE A 1 348 ? 5.197 5.391 -27.609 1.00 68.75 348 PHE A CA 1
ATOM 2689 C C . PHE A 1 348 ? 4.190 5.366 -26.447 1.00 68.75 348 PHE A C 1
ATOM 2691 O O . PHE A 1 348 ? 3.282 4.533 -26.460 1.00 68.75 348 PHE A O 1
ATOM 2698 N N . ARG A 1 349 ? 4.406 6.168 -25.395 1.00 68.69 349 ARG A N 1
ATOM 2699 C CA . ARG A 1 349 ? 3.633 6.166 -24.143 1.00 68.69 349 ARG A CA 1
ATOM 2700 C C . ARG A 1 349 ? 3.671 7.569 -23.542 1.00 68.69 349 ARG A C 1
ATOM 2702 O O . ARG A 1 349 ? 4.616 7.922 -22.837 1.00 68.69 349 ARG A O 1
ATOM 2709 N N . G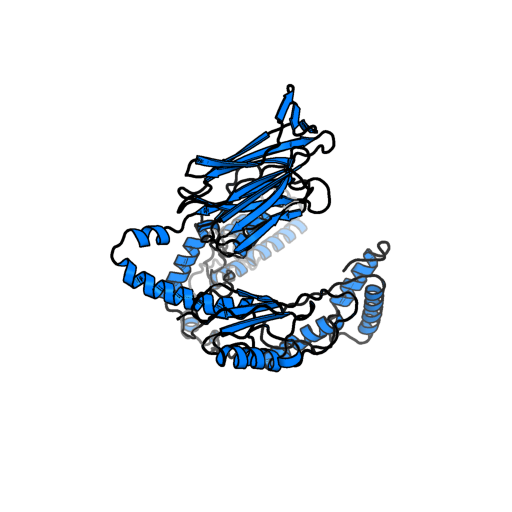LU A 1 350 ? 2.647 8.356 -23.839 1.00 68.88 350 GLU A N 1
ATOM 2710 C CA . GLU A 1 350 ? 2.563 9.779 -23.482 1.00 68.88 350 GLU A CA 1
ATOM 2711 C C . GLU A 1 350 ? 2.527 10.008 -21.957 1.00 68.88 350 GLU A C 1
ATOM 2713 O O . GLU A 1 350 ? 2.934 11.062 -21.468 1.00 68.88 350 GLU A O 1
ATOM 2718 N N . GLU A 1 351 ? 2.129 8.989 -21.194 1.00 83.69 351 GLU A N 1
ATOM 2719 C CA . GLU A 1 351 ? 1.958 9.030 -19.740 1.00 83.69 351 GLU A CA 1
ATOM 2720 C C . GLU A 1 351 ? 3.241 8.622 -18.968 1.00 83.69 351 GLU A C 1
ATOM 2722 O O . GLU A 1 351 ? 3.946 7.673 -19.358 1.00 83.69 351 GLU A O 1
ATOM 2727 N N . PRO A 1 352 ? 3.577 9.327 -17.867 1.00 87.00 352 PRO A N 1
ATOM 2728 C CA . PRO A 1 352 ? 4.839 9.147 -17.159 1.00 87.00 352 PRO A CA 1
ATOM 2729 C C . PRO A 1 352 ? 4.860 7.884 -16.292 1.00 87.00 352 PRO A C 1
ATOM 2731 O O . PRO A 1 352 ? 3.927 7.600 -15.544 1.00 87.00 352 PRO A O 1
ATOM 2734 N N . HIS A 1 353 ? 5.965 7.140 -16.361 1.00 90.94 353 HIS A N 1
ATOM 2735 C CA . HIS A 1 353 ? 6.128 5.857 -15.673 1.00 90.94 353 HIS A CA 1
ATOM 2736 C C . HIS A 1 353 ? 7.538 5.635 -15.125 1.00 90.94 353 HIS A C 1
ATOM 2738 O O . HIS A 1 353 ? 8.448 6.408 -15.420 1.00 90.94 353 HIS A O 1
ATOM 2744 N N . VAL A 1 354 ? 7.727 4.590 -14.312 1.00 93.88 354 VAL A N 1
ATOM 2745 C CA . VAL A 1 354 ? 8.967 4.348 -13.557 1.00 93.88 354 VAL A CA 1
ATOM 2746 C C . VAL A 1 354 ? 10.119 3.910 -14.471 1.00 93.88 354 VAL A C 1
ATOM 2748 O O . VAL A 1 354 ? 10.157 2.798 -14.998 1.00 93.88 354 VAL A O 1
ATOM 2751 N N . LEU A 1 355 ? 11.104 4.796 -14.627 1.00 94.06 355 LEU A N 1
ATOM 2752 C CA . LEU A 1 355 ? 12.277 4.610 -15.484 1.00 94.06 355 LEU A CA 1
ATOM 2753 C C . LEU A 1 355 ? 13.525 4.145 -14.717 1.00 94.06 355 LEU A C 1
ATOM 2755 O O . LEU A 1 355 ? 14.387 3.487 -15.297 1.00 94.06 355 LEU A O 1
ATOM 2759 N N . SER A 1 356 ? 13.639 4.505 -13.435 1.00 95.12 356 SER A N 1
ATOM 2760 C CA . SER A 1 356 ? 14.675 3.999 -12.522 1.00 95.12 356 SER A CA 1
ATOM 2761 C C . SER A 1 356 ? 14.115 3.802 -11.117 1.00 95.12 356 SER A C 1
ATOM 2763 O O . SER A 1 356 ? 13.297 4.607 -10.671 1.00 95.12 356 SER A O 1
ATOM 2765 N N . LEU A 1 357 ? 14.643 2.812 -10.398 1.00 96.06 357 LEU A N 1
ATOM 2766 C CA . LEU A 1 357 ? 14.482 2.634 -8.954 1.00 96.06 357 LEU A CA 1
ATOM 2767 C C . LEU A 1 357 ? 15.861 2.412 -8.326 1.00 96.06 357 LEU A C 1
ATOM 2769 O O . LEU A 1 357 ? 16.482 1.377 -8.558 1.00 96.06 357 LEU A O 1
ATOM 2773 N N . ASN A 1 358 ? 16.336 3.358 -7.519 1.00 95.50 358 ASN A N 1
ATOM 2774 C CA . ASN A 1 358 ? 17.602 3.234 -6.799 1.00 95.50 358 ASN A CA 1
ATOM 2775 C C . ASN A 1 358 ? 17.332 3.207 -5.291 1.00 95.50 358 ASN A C 1
ATOM 2777 O O . ASN A 1 358 ? 16.559 4.030 -4.805 1.00 95.50 358 ASN A O 1
ATOM 2781 N N . LEU A 1 359 ? 17.964 2.294 -4.551 1.00 95.00 359 LEU A N 1
ATOM 2782 C CA . LEU A 1 359 ? 17.810 2.166 -3.094 1.00 95.00 359 LEU A CA 1
ATOM 2783 C C . LEU A 1 359 ? 19.178 2.257 -2.411 1.00 95.00 359 LEU A C 1
ATOM 2785 O O . LEU A 1 359 ? 20.157 1.703 -2.920 1.00 95.00 359 LEU A O 1
ATOM 2789 N N . TYR A 1 360 ? 19.235 2.910 -1.250 1.00 92.81 360 TYR A N 1
ATOM 2790 C CA . TYR A 1 360 ? 20.467 3.215 -0.518 1.00 92.81 360 TYR A CA 1
ATOM 2791 C C . TYR A 1 360 ? 20.384 2.712 0.929 1.00 92.81 360 TYR A C 1
ATOM 2793 O O . TYR A 1 360 ? 19.359 2.857 1.600 1.00 92.81 360 TYR A O 1
ATOM 2801 N N . THR A 1 361 ? 21.471 2.112 1.412 1.00 91.69 361 THR A N 1
ATOM 2802 C CA . THR A 1 361 ? 21.558 1.525 2.758 1.00 91.69 361 THR A CA 1
ATOM 2803 C C . THR A 1 361 ? 22.278 2.434 3.749 1.00 91.69 361 THR A C 1
ATOM 2805 O O . THR A 1 361 ? 23.134 3.235 3.370 1.00 91.69 361 THR A O 1
ATOM 2808 N N . ASN A 1 362 ? 22.014 2.237 5.042 1.00 88.44 362 ASN A N 1
ATOM 2809 C CA . ASN A 1 362 ? 22.758 2.878 6.134 1.00 88.44 362 ASN A CA 1
ATOM 2810 C C . ASN A 1 362 ? 24.270 2.565 6.141 1.00 88.44 362 ASN A C 1
ATOM 2812 O O . ASN A 1 362 ? 25.035 3.291 6.769 1.00 88.44 362 ASN A O 1
ATOM 2816 N N . ARG A 1 363 ? 24.716 1.514 5.438 1.00 89.19 363 ARG A N 1
ATOM 2817 C CA . ARG A 1 363 ? 26.135 1.151 5.268 1.00 89.19 363 ARG A CA 1
ATOM 2818 C C . ARG A 1 363 ? 26.750 1.664 3.955 1.00 89.19 363 ARG A C 1
ATOM 2820 O O . ARG A 1 363 ? 27.839 1.236 3.585 1.00 89.19 363 ARG A O 1
ATOM 2827 N N . GLY A 1 364 ? 26.063 2.541 3.219 1.00 87.44 364 GLY A N 1
ATOM 2828 C CA . GLY A 1 364 ? 26.566 3.143 1.976 1.00 87.44 364 GLY A CA 1
ATOM 2829 C C . GLY A 1 364 ? 26.540 2.230 0.741 1.00 87.44 364 GLY A C 1
ATOM 2830 O O . GLY A 1 364 ? 26.852 2.685 -0.359 1.00 87.44 364 GLY A O 1
ATOM 2831 N N . ARG A 1 365 ? 26.117 0.964 0.872 1.00 92.81 365 ARG A N 1
ATOM 2832 C CA . ARG A 1 365 ? 25.755 0.122 -0.281 1.00 92.81 365 ARG A CA 1
ATOM 2833 C C . ARG A 1 365 ? 24.499 0.673 -0.952 1.00 92.81 365 ARG A C 1
ATOM 2835 O O . ARG A 1 365 ? 23.614 1.203 -0.278 1.00 92.81 365 ARG A O 1
ATOM 2842 N N . SER A 1 366 ? 24.402 0.504 -2.266 1.00 93.25 366 SER A N 1
ATOM 2843 C CA . SER A 1 366 ? 23.210 0.851 -3.040 1.00 93.25 366 SER A CA 1
ATOM 2844 C C . SER A 1 366 ? 22.927 -0.183 -4.126 1.00 93.25 366 SER A C 1
ATOM 2846 O O . SER A 1 366 ? 23.831 -0.880 -4.590 1.00 93.25 366 SER A O 1
ATOM 2848 N N . VAL A 1 367 ? 21.664 -0.259 -4.543 1.00 94.31 367 VAL A N 1
ATOM 2849 C CA . VAL A 1 367 ? 21.240 -0.962 -5.759 1.00 94.31 367 VAL A CA 1
ATOM 2850 C C . VAL A 1 367 ? 20.681 0.075 -6.723 1.00 94.31 367 VAL A C 1
ATOM 2852 O O . VAL A 1 367 ? 19.784 0.836 -6.368 1.00 94.31 367 VAL A O 1
ATOM 2855 N N . ILE A 1 368 ? 21.254 0.152 -7.924 1.00 95.19 368 ILE A N 1
ATOM 2856 C CA . ILE A 1 368 ? 20.949 1.203 -8.903 1.00 95.19 368 ILE A CA 1
ATOM 2857 C C . ILE A 1 368 ? 20.172 0.569 -10.057 1.00 95.19 368 ILE A C 1
ATOM 2859 O O . ILE A 1 368 ? 20.740 0.135 -11.064 1.00 95.19 368 ILE A O 1
ATOM 2863 N N . GLY A 1 369 ? 18.857 0.465 -9.879 1.00 93.88 369 GLY A N 1
ATOM 2864 C CA . GLY A 1 369 ? 17.928 -0.099 -10.848 1.00 93.88 369 GLY A CA 1
ATOM 2865 C C . GLY A 1 369 ? 17.641 0.868 -11.995 1.00 93.88 369 GLY A C 1
ATOM 2866 O O . GLY A 1 369 ? 16.510 1.322 -12.145 1.00 93.88 369 GLY A O 1
ATOM 2867 N N . GLN A 1 370 ? 18.659 1.181 -12.806 1.00 94.38 370 GLN A N 1
ATOM 2868 C CA . GLN A 1 370 ? 18.540 2.018 -14.008 1.00 94.38 370 GLN A CA 1
ATOM 2869 C C . GLN A 1 370 ? 19.100 1.359 -15.283 1.00 94.38 370 GLN A C 1
ATOM 2871 O O . GLN A 1 370 ? 19.851 0.376 -15.226 1.00 94.38 370 GLN A O 1
ATOM 2876 N N . ALA A 1 371 ? 18.743 1.937 -16.433 1.00 92.38 371 ALA A N 1
ATOM 2877 C CA . ALA A 1 371 ? 19.201 1.560 -17.773 1.00 92.38 371 ALA A CA 1
ATOM 2878 C C . ALA A 1 371 ? 20.732 1.372 -17.879 1.00 92.38 371 ALA A C 1
ATOM 2880 O O . ALA A 1 371 ? 21.510 1.923 -17.099 1.00 92.38 371 ALA A O 1
ATOM 2881 N N . SER A 1 372 ? 21.180 0.562 -18.836 1.00 90.31 372 SER A N 1
ATOM 2882 C CA . SER A 1 372 ? 22.604 0.242 -19.049 1.00 90.31 372 SER A CA 1
ATOM 2883 C C . SER A 1 372 ? 23.373 1.402 -19.675 1.00 90.31 372 SER A C 1
ATOM 2885 O O . SER A 1 372 ? 24.520 1.653 -19.313 1.00 90.31 372 SER A O 1
ATOM 2887 N N . LYS A 1 373 ? 22.728 2.115 -20.599 1.00 89.50 373 LYS A N 1
ATOM 2888 C CA . LYS A 1 373 ? 23.193 3.362 -21.201 1.00 89.50 373 LYS A CA 1
ATOM 2889 C C . LYS A 1 373 ? 22.155 4.443 -20.939 1.00 89.50 373 LYS A C 1
ATOM 2891 O O . LYS A 1 373 ? 20.972 4.229 -21.196 1.00 89.50 373 LYS A O 1
ATOM 2896 N N . ILE A 1 374 ? 22.613 5.596 -20.458 1.00 90.50 374 ILE A N 1
ATOM 2897 C CA . ILE A 1 374 ? 21.808 6.809 -20.309 1.00 90.50 374 ILE A CA 1
ATOM 2898 C C . ILE A 1 374 ? 22.563 7.943 -21.001 1.00 90.50 374 ILE A C 1
ATOM 2900 O O . ILE A 1 374 ? 23.687 8.257 -20.613 1.00 90.50 374 ILE A O 1
ATOM 2904 N N . SER A 1 375 ? 21.952 8.545 -22.019 1.00 89.94 375 SER A N 1
ATOM 2905 C CA . SER A 1 375 ? 22.427 9.768 -22.674 1.00 89.94 375 SER A CA 1
ATOM 2906 C C . SER A 1 375 ? 21.388 10.881 -22.468 1.00 89.94 375 SER A C 1
ATOM 2908 O O . SER A 1 375 ? 20.210 10.606 -22.228 1.00 89.94 375 SER A O 1
ATOM 2910 N N . LYS A 1 376 ? 21.811 12.151 -22.485 1.00 87.31 376 LYS A N 1
ATOM 2911 C CA . LYS A 1 376 ? 20.910 13.303 -22.318 1.00 87.31 376 LYS A CA 1
ATOM 2912 C C . LYS A 1 376 ? 21.071 14.260 -23.492 1.00 87.31 376 LYS A C 1
ATOM 2914 O O . LYS A 1 376 ? 22.140 14.839 -23.669 1.00 87.31 376 LYS A O 1
ATOM 2919 N N . SER A 1 377 ? 19.988 14.466 -24.236 1.00 79.81 377 SER A N 1
ATOM 2920 C CA . SER A 1 377 ? 19.923 15.361 -25.390 1.00 79.81 377 SER A CA 1
ATOM 2921 C C . SER A 1 377 ? 18.939 16.496 -25.095 1.00 79.81 377 SER A C 1
ATOM 2923 O O . SER A 1 377 ? 17.733 16.396 -25.315 1.00 79.81 377 SER A O 1
ATOM 2925 N N . GLY A 1 378 ? 19.440 17.579 -24.493 1.00 79.31 378 GLY A N 1
ATOM 2926 C CA . GLY A 1 378 ? 18.617 18.725 -24.092 1.00 79.31 378 GLY A CA 1
ATOM 2927 C C . GLY A 1 378 ? 17.537 18.360 -23.062 1.00 79.31 378 GLY A C 1
ATOM 2928 O O . GLY A 1 378 ? 17.843 18.166 -21.882 1.00 79.31 378 GLY A O 1
ATOM 2929 N N . LYS A 1 379 ? 16.273 18.306 -23.510 1.00 79.88 379 LYS A N 1
ATOM 2930 C CA . LYS A 1 379 ? 15.102 17.902 -22.704 1.00 79.88 379 LYS A CA 1
ATOM 2931 C C . LYS A 1 379 ? 14.828 16.391 -22.731 1.00 79.88 379 LYS A C 1
ATOM 2933 O O . LYS A 1 379 ? 14.065 15.913 -21.896 1.00 79.88 379 LYS A O 1
ATOM 2938 N N . GLU A 1 380 ? 15.437 15.659 -23.658 1.00 87.31 380 GLU A N 1
ATOM 2939 C CA . GLU A 1 380 ? 15.249 14.219 -23.836 1.00 87.31 380 GLU A CA 1
ATOM 2940 C C . GLU A 1 380 ? 16.320 13.419 -23.076 1.00 87.31 380 GLU A C 1
ATOM 2942 O O . GLU A 1 380 ? 17.463 13.865 -22.917 1.00 87.31 380 GLU A O 1
ATOM 2947 N N . GLN A 1 381 ? 15.965 12.214 -22.629 1.00 89.88 381 GLN A N 1
ATOM 2948 C CA . GLN A 1 381 ? 16.916 11.202 -22.166 1.00 89.88 381 GLN A CA 1
ATOM 2949 C C . GLN A 1 381 ? 16.789 9.948 -23.024 1.00 89.88 381 GLN A C 1
ATOM 2951 O O . GLN A 1 381 ? 15.726 9.338 -23.090 1.00 89.88 381 GLN A O 1
ATOM 2956 N N . GLU A 1 382 ? 17.887 9.527 -23.632 1.00 91.06 382 GLU A N 1
ATOM 2957 C CA . GLU A 1 382 ? 17.986 8.225 -24.279 1.00 91.06 382 GLU A CA 1
ATOM 2958 C C . GLU A 1 382 ? 18.369 7.188 -23.220 1.00 91.06 382 GLU A C 1
ATOM 2960 O O . GLU A 1 382 ? 19.338 7.373 -22.480 1.00 91.06 382 GLU A O 1
ATOM 2965 N N . ARG A 1 383 ? 17.612 6.095 -23.128 1.00 91.12 383 ARG A N 1
ATOM 2966 C CA . ARG A 1 383 ? 17.834 5.016 -22.162 1.00 91.12 383 ARG A CA 1
ATOM 2967 C C . ARG A 1 383 ? 17.714 3.673 -22.860 1.00 91.12 383 ARG A C 1
ATOM 2969 O O . ARG A 1 383 ? 16.635 3.335 -23.334 1.00 91.12 383 ARG A O 1
ATOM 2976 N N . ASP A 1 384 ? 18.815 2.928 -22.947 1.00 88.19 384 ASP A N 1
ATOM 2977 C CA . ASP A 1 384 ? 18.902 1.653 -23.686 1.00 88.19 384 ASP A CA 1
ATOM 2978 C C . ASP A 1 384 ? 18.187 1.707 -25.061 1.00 88.19 384 ASP A C 1
ATOM 2980 O O . ASP A 1 384 ? 17.292 0.916 -25.365 1.00 88.19 384 ASP A O 1
ATOM 2984 N N . ASN A 1 385 ? 18.594 2.686 -25.880 1.00 87.19 385 ASN A N 1
ATOM 2985 C CA . ASN A 1 385 ? 18.087 2.998 -27.227 1.00 87.19 385 ASN A CA 1
ATOM 2986 C C . ASN A 1 385 ? 16.611 3.464 -27.299 1.00 87.19 385 ASN A C 1
ATOM 2988 O O . ASN A 1 385 ? 16.029 3.481 -28.383 1.00 87.19 385 ASN A O 1
ATOM 2992 N N . CYS A 1 386 ? 15.985 3.831 -26.175 1.00 87.88 386 CYS A N 1
ATOM 2993 C CA . CYS A 1 386 ? 14.612 4.344 -26.120 1.00 87.88 386 CYS A CA 1
ATOM 2994 C C . CYS A 1 386 ? 14.586 5.799 -25.619 1.00 87.88 386 CYS A C 1
ATOM 2996 O O . CYS A 1 386 ? 15.205 6.110 -24.602 1.00 87.88 386 CYS A O 1
ATOM 2998 N N . THR A 1 387 ? 13.866 6.689 -26.308 1.00 90.56 387 THR A N 1
ATOM 2999 C CA . THR A 1 387 ? 13.799 8.122 -25.961 1.00 90.56 387 THR A CA 1
ATOM 3000 C C . THR A 1 387 ? 12.679 8.422 -24.964 1.00 90.56 387 THR A C 1
ATOM 3002 O O . THR A 1 387 ? 11.516 8.067 -25.191 1.00 90.56 387 THR A O 1
ATOM 3005 N N . TYR A 1 388 ? 13.038 9.121 -23.885 1.00 91.31 388 TYR A N 1
ATOM 3006 C CA . TYR A 1 388 ? 12.160 9.529 -22.793 1.00 91.31 388 TYR A CA 1
ATOM 3007 C C . TYR A 1 388 ? 12.127 11.051 -22.594 1.00 91.31 388 TYR A C 1
ATOM 3009 O O . TYR A 1 388 ? 13.128 11.750 -22.765 1.00 91.31 388 TYR A O 1
ATOM 3017 N N . TYR A 1 389 ? 10.964 11.540 -22.172 1.00 90.88 389 TYR A N 1
ATOM 3018 C CA . TYR A 1 389 ? 10.582 12.944 -22.040 1.00 90.88 389 TYR A CA 1
ATOM 3019 C C . TYR A 1 389 ? 10.145 13.256 -20.611 1.00 90.88 389 TYR A C 1
ATOM 3021 O O . TYR A 1 389 ? 9.731 12.365 -19.869 1.00 90.88 389 TYR A O 1
ATOM 3029 N N . ASN A 1 390 ? 10.203 14.542 -20.246 1.00 88.12 390 ASN A N 1
ATOM 3030 C CA . ASN A 1 390 ? 9.720 15.066 -18.962 1.00 88.12 390 ASN A CA 1
ATOM 3031 C C . ASN A 1 390 ? 10.277 14.304 -17.745 1.00 88.12 390 ASN A C 1
ATOM 3033 O O . ASN A 1 390 ? 9.578 14.114 -16.753 1.00 88.12 390 ASN A O 1
ATOM 3037 N N . VAL A 1 391 ? 11.530 13.837 -17.837 1.00 90.81 391 VAL A N 1
ATOM 3038 C CA . VAL A 1 391 ? 12.088 12.921 -16.840 1.00 90.81 391 VAL A CA 1
ATOM 3039 C C . VAL A 1 391 ? 12.306 13.633 -15.505 1.00 90.81 391 VAL A C 1
ATOM 3041 O O . VAL A 1 391 ? 13.214 14.459 -15.376 1.00 90.81 391 VAL A O 1
ATOM 3044 N N . SER A 1 392 ? 11.489 13.275 -14.519 1.00 90.50 392 SER A N 1
ATOM 3045 C CA . SER A 1 392 ? 11.537 13.756 -13.141 1.00 90.50 392 SER A CA 1
ATOM 3046 C C . SER A 1 392 ? 12.250 12.756 -12.226 1.00 90.50 392 SER A C 1
ATOM 3048 O O . SER A 1 392 ? 12.461 11.591 -12.580 1.00 90.50 392 SER A O 1
ATOM 3050 N N . ILE A 1 393 ? 12.634 13.218 -11.037 1.00 91.00 393 ILE A N 1
ATOM 3051 C CA . ILE A 1 393 ? 13.216 12.399 -9.970 1.00 91.00 393 ILE A CA 1
ATOM 3052 C C . ILE A 1 393 ? 12.480 12.754 -8.680 1.00 91.00 393 ILE A C 1
ATOM 3054 O O . ILE A 1 393 ? 12.448 13.925 -8.309 1.00 91.00 393 ILE A O 1
ATOM 3058 N N . LYS A 1 394 ? 11.911 11.753 -8.003 1.00 90.44 394 LYS A N 1
ATOM 3059 C CA . LYS A 1 394 ? 11.350 11.883 -6.656 1.00 90.44 394 LYS A CA 1
ATOM 3060 C C . LYS A 1 394 ? 12.254 11.119 -5.690 1.00 90.44 394 LYS A C 1
ATOM 3062 O O . LYS A 1 394 ? 12.498 9.923 -5.875 1.00 90.44 394 LYS A O 1
ATOM 3067 N N . SER A 1 395 ? 12.805 11.831 -4.713 1.00 89.44 395 SER A N 1
ATOM 3068 C CA . SER A 1 395 ? 13.563 11.238 -3.609 1.00 89.44 395 SER A CA 1
ATOM 3069 C C . SER A 1 395 ? 12.603 10.803 -2.510 1.00 89.44 395 SER A C 1
ATOM 3071 O O . SER A 1 395 ? 11.608 11.480 -2.251 1.00 89.44 395 SER A O 1
ATOM 3073 N N . PHE A 1 396 ? 12.914 9.685 -1.866 1.00 87.81 396 PHE A N 1
ATOM 3074 C CA . PHE A 1 396 ? 12.160 9.152 -0.743 1.00 87.81 396 PHE A CA 1
ATOM 3075 C C . PHE A 1 396 ? 13.095 8.939 0.436 1.00 87.81 396 PHE A C 1
ATOM 3077 O O . PHE A 1 396 ? 13.882 7.991 0.449 1.00 87.81 396 PHE A O 1
ATOM 3084 N N . ASP A 1 397 ? 12.972 9.830 1.411 1.00 83.81 397 ASP A N 1
ATOM 3085 C CA . ASP A 1 397 ? 13.622 9.730 2.708 1.00 83.81 397 ASP A CA 1
ATOM 3086 C C . ASP A 1 397 ? 12.675 9.091 3.734 1.00 83.81 397 ASP A C 1
ATOM 3088 O O . ASP A 1 397 ? 11.449 9.096 3.588 1.00 83.81 397 ASP A O 1
ATOM 3092 N N . SER A 1 398 ? 13.263 8.523 4.782 1.00 81.00 398 SER A N 1
ATOM 3093 C CA . SER A 1 398 ? 12.540 7.840 5.851 1.00 81.00 398 SER A CA 1
ATOM 3094 C C . SER A 1 398 ? 11.656 8.783 6.695 1.00 81.00 398 SER A C 1
ATOM 3096 O O . SER A 1 398 ? 12.157 9.787 7.201 1.00 81.00 398 SER A O 1
ATOM 3098 N N . PRO A 1 399 ? 10.386 8.423 6.982 1.00 78.31 399 PRO A N 1
ATOM 3099 C CA . PRO A 1 399 ? 9.527 9.128 7.937 1.00 78.31 399 PRO A CA 1
ATOM 3100 C C . PRO A 1 399 ? 9.750 8.704 9.405 1.00 78.31 399 PRO A C 1
ATOM 3102 O O . PRO A 1 399 ? 9.066 9.219 10.290 1.00 78.31 399 PRO A O 1
ATOM 3105 N N . PHE A 1 400 ? 10.663 7.762 9.675 1.00 80.75 400 PHE A N 1
ATOM 3106 C CA . PHE A 1 400 ? 11.121 7.385 11.021 1.00 80.75 400 PHE A CA 1
ATOM 3107 C C . PHE A 1 400 ? 12.620 7.672 11.185 1.00 80.75 400 PHE A C 1
ATOM 3109 O O . PHE A 1 400 ? 13.362 7.725 10.202 1.00 80.75 400 PHE A O 1
ATOM 3116 N N . LYS A 1 401 ? 13.087 7.802 12.430 1.00 74.50 401 LYS A N 1
ATOM 3117 C CA . LYS A 1 401 ? 14.511 8.008 12.739 1.00 74.50 401 LYS A CA 1
ATOM 3118 C C . LYS A 1 401 ? 15.364 6.787 12.367 1.00 74.50 401 LYS A C 1
ATOM 3120 O O . LYS A 1 401 ? 16.442 6.937 11.798 1.00 74.50 401 LYS A O 1
ATOM 3125 N N . ASP A 1 402 ? 14.863 5.589 12.659 1.00 77.88 402 ASP A N 1
ATOM 3126 C CA . ASP A 1 402 ? 15.597 4.330 12.544 1.00 77.88 402 ASP A CA 1
ATOM 3127 C C . ASP A 1 402 ? 14.781 3.299 11.739 1.00 77.88 402 ASP A C 1
ATOM 3129 O O . ASP A 1 402 ? 14.383 2.258 12.244 1.00 77.88 402 ASP A O 1
ATOM 3133 N N . SER A 1 403 ? 14.515 3.598 10.461 1.00 82.88 403 SER A N 1
ATOM 3134 C CA . SER A 1 403 ? 13.680 2.740 9.604 1.00 82.88 403 SER A CA 1
ATOM 3135 C C . SER A 1 403 ? 14.424 1.650 8.830 1.00 82.88 403 SER A C 1
ATOM 3137 O O . SER A 1 403 ? 15.647 1.678 8.652 1.00 82.88 403 SER A O 1
ATOM 3139 N N . ASN A 1 404 ? 13.627 0.732 8.278 1.00 90.06 404 ASN A N 1
ATOM 3140 C CA . ASN A 1 404 ? 13.968 -0.090 7.123 1.00 90.06 404 ASN A CA 1
ATOM 3141 C C . ASN A 1 404 ? 12.861 0.010 6.052 1.00 90.06 404 ASN A C 1
ATOM 3143 O O . ASN A 1 404 ? 11.686 0.213 6.375 1.00 90.06 404 ASN A O 1
ATOM 3147 N N . LEU A 1 405 ? 13.207 -0.197 4.780 1.00 92.00 405 LEU A N 1
ATOM 3148 C CA . LEU A 1 405 ? 12.225 -0.435 3.718 1.00 92.00 405 LEU A CA 1
ATOM 3149 C C . LEU A 1 405 ? 11.560 -1.800 3.955 1.00 92.00 405 LEU A C 1
ATOM 3151 O O . LEU A 1 405 ? 12.253 -2.810 4.078 1.00 92.00 405 LEU A O 1
ATOM 3155 N N . LYS A 1 406 ? 10.224 -1.836 4.013 1.00 91.38 406 LYS A N 1
ATOM 3156 C CA . LYS A 1 406 ? 9.441 -3.067 4.234 1.00 91.38 406 LYS A CA 1
ATOM 3157 C C . LYS A 1 406 ? 8.721 -3.542 2.971 1.00 91.38 406 LYS A C 1
ATOM 3159 O O . LYS A 1 406 ? 8.583 -4.742 2.762 1.00 91.38 406 LYS A O 1
ATOM 3164 N N . GLY A 1 407 ? 8.302 -2.620 2.103 1.00 92.38 407 GLY A N 1
ATOM 3165 C CA . GLY A 1 407 ? 7.637 -2.960 0.845 1.00 92.38 407 GLY A CA 1
ATOM 3166 C C . GLY A 1 407 ? 7.381 -1.768 -0.066 1.00 92.38 407 GLY A C 1
ATOM 3167 O O . GLY A 1 407 ? 7.938 -0.686 0.130 1.00 92.38 407 GLY A O 1
ATOM 3168 N N . PHE A 1 408 ? 6.502 -1.967 -1.046 1.00 92.88 408 PHE A N 1
ATOM 3169 C CA . PHE A 1 408 ? 6.059 -0.920 -1.962 1.00 92.88 408 PHE A CA 1
ATOM 3170 C C . PHE A 1 408 ? 4.531 -0.898 -2.094 1.00 92.88 408 PHE A C 1
ATOM 3172 O O . PHE A 1 408 ? 3.852 -1.898 -1.867 1.00 92.88 408 PHE A O 1
ATOM 3179 N N . TRP A 1 409 ? 3.996 0.232 -2.542 1.00 90.62 409 TRP A N 1
ATOM 3180 C CA . TRP A 1 409 ? 2.623 0.346 -3.035 1.00 90.62 409 TRP A CA 1
ATOM 3181 C C . TRP A 1 409 ? 2.608 1.177 -4.326 1.00 90.62 409 TRP A C 1
ATOM 3183 O O . TRP A 1 409 ? 3.577 1.883 -4.618 1.00 90.62 409 TRP A O 1
ATOM 3193 N N . GLY A 1 410 ? 1.562 1.060 -5.144 1.00 90.50 410 GLY A N 1
ATOM 3194 C CA . GLY A 1 410 ? 1.484 1.783 -6.414 1.00 90.50 410 GLY A CA 1
ATOM 3195 C C . GLY A 1 410 ? 0.599 1.121 -7.463 1.00 90.50 410 GLY A C 1
ATOM 3196 O O . GLY A 1 410 ? -0.407 0.498 -7.128 1.00 90.50 410 GLY A O 1
ATOM 3197 N N . ARG A 1 411 ? 0.973 1.254 -8.744 1.00 89.94 411 ARG A N 1
ATOM 3198 C CA . ARG A 1 411 ? 0.221 0.705 -9.888 1.00 89.94 411 ARG A CA 1
ATOM 3199 C C . ARG A 1 411 ? 1.145 0.014 -10.894 1.00 89.94 411 ARG A C 1
ATOM 3201 O O . ARG A 1 411 ? 2.116 0.609 -11.364 1.00 89.94 411 ARG A O 1
ATOM 3208 N N . SER A 1 412 ? 0.822 -1.224 -11.269 1.00 90.69 412 SER A N 1
ATOM 3209 C CA . SER A 1 412 ? 1.572 -2.050 -12.235 1.00 90.69 412 SER A CA 1
ATOM 3210 C C . SER A 1 412 ? 0.648 -2.666 -13.288 1.00 90.69 412 SER A C 1
ATOM 3212 O O . SER A 1 412 ? -0.534 -2.857 -13.024 1.00 90.69 412 SER A O 1
ATOM 3214 N N . ASP A 1 413 ? 1.158 -3.007 -14.472 1.00 86.44 413 ASP A N 1
ATOM 3215 C CA . ASP A 1 413 ? 0.419 -3.810 -15.460 1.00 86.44 413 ASP A CA 1
ATOM 3216 C C . ASP A 1 413 ? 1.212 -5.068 -15.827 1.00 86.44 413 ASP A C 1
ATOM 3218 O O . ASP A 1 413 ? 2.276 -5.035 -16.445 1.00 86.44 413 ASP A O 1
ATOM 3222 N N . GLU A 1 414 ? 0.655 -6.203 -15.419 1.00 80.31 414 GLU A N 1
ATOM 3223 C CA . GLU A 1 414 ? 1.214 -7.538 -15.625 1.00 80.31 414 GLU A CA 1
ATOM 3224 C C . GLU A 1 414 ? 0.890 -8.064 -17.049 1.00 80.31 414 GLU A C 1
ATOM 3226 O O . GLU A 1 414 ? 1.499 -9.024 -17.525 1.00 80.31 414 GLU A O 1
ATOM 3231 N N . SER A 1 415 ? -0.020 -7.400 -17.780 1.00 70.56 415 SER A N 1
ATOM 3232 C CA . SER A 1 415 ? -0.534 -7.815 -19.093 1.00 70.56 415 SER A CA 1
ATOM 3233 C C . SER A 1 415 ? 0.106 -7.091 -20.285 1.00 70.56 415 SER A C 1
ATOM 3235 O O . SER A 1 415 ? 0.448 -7.737 -21.280 1.00 70.56 415 SER A O 1
ATOM 3237 N N . GLY A 1 416 ? 0.313 -5.775 -20.213 1.00 65.94 416 GLY A N 1
ATOM 3238 C CA . GLY A 1 416 ? 0.677 -4.929 -21.349 1.00 65.94 416 GLY A CA 1
ATOM 3239 C C . GLY A 1 416 ? 2.176 -4.687 -21.508 1.00 65.94 416 GLY A C 1
ATOM 3240 O O . GLY A 1 416 ? 2.950 -5.622 -21.747 1.00 65.94 416 GLY A O 1
ATOM 3241 N N . LYS A 1 417 ? 2.571 -3.406 -21.492 1.00 64.69 417 LYS A N 1
ATOM 3242 C CA . LYS A 1 417 ? 3.944 -2.939 -21.784 1.00 64.69 417 LYS A CA 1
ATOM 3243 C C . LYS A 1 417 ? 4.526 -1.986 -20.722 1.00 64.69 417 LYS A C 1
ATOM 3245 O O . LYS A 1 417 ? 5.745 -1.817 -20.713 1.00 64.69 417 LYS A O 1
ATOM 3250 N N . THR A 1 418 ? 3.702 -1.355 -19.869 1.00 71.25 418 THR A N 1
ATOM 3251 C CA . THR A 1 418 ? 4.127 -0.568 -18.675 1.00 71.25 418 THR A CA 1
ATOM 3252 C C . THR A 1 418 ? 4.230 -1.585 -17.534 1.00 71.25 418 THR A C 1
ATOM 3254 O O . THR A 1 418 ? 3.219 -1.926 -16.944 1.00 71.25 418 THR A O 1
ATOM 3257 N N . GLY A 1 419 ? 5.424 -2.087 -17.204 1.00 81.38 419 GLY A N 1
ATOM 3258 C CA . GLY A 1 419 ? 5.543 -2.991 -16.059 1.00 81.38 419 GLY A CA 1
ATOM 3259 C C . GLY A 1 419 ? 5.127 -2.314 -14.747 1.00 81.38 419 GLY A C 1
ATOM 3260 O O . GLY A 1 419 ? 4.200 -2.773 -14.081 1.00 81.38 419 GLY A O 1
ATOM 3261 N N . ILE A 1 420 ? 5.747 -1.173 -14.426 1.00 91.88 420 ILE A N 1
ATOM 3262 C CA . ILE A 1 420 ? 5.411 -0.325 -13.270 1.00 91.88 420 ILE A CA 1
ATOM 3263 C C . ILE A 1 420 ? 5.077 1.098 -13.759 1.00 91.88 420 ILE A C 1
ATOM 3265 O O . ILE A 1 420 ? 5.887 1.715 -14.454 1.00 91.88 420 ILE A O 1
ATOM 3269 N N . TRP A 1 421 ? 3.902 1.630 -13.402 1.00 90.56 421 TRP A N 1
ATOM 3270 C CA . TRP A 1 421 ? 3.473 2.999 -13.748 1.00 90.56 421 TRP A CA 1
ATOM 3271 C C . TRP A 1 421 ? 3.674 3.948 -12.566 1.00 90.56 421 TRP A C 1
ATOM 3273 O O . TRP A 1 421 ? 4.379 4.943 -12.713 1.00 90.56 421 TRP A O 1
ATOM 3283 N N . ILE A 1 422 ? 3.154 3.575 -11.388 1.00 89.81 422 ILE A N 1
ATOM 3284 C CA . ILE A 1 422 ? 3.438 4.222 -10.100 1.00 89.81 422 ILE A CA 1
ATOM 3285 C C . ILE A 1 422 ? 4.253 3.292 -9.210 1.00 89.81 422 ILE A C 1
ATOM 3287 O O . ILE A 1 422 ? 3.935 2.106 -9.092 1.00 89.81 422 ILE A O 1
ATOM 3291 N N . LEU A 1 423 ? 5.213 3.872 -8.487 1.00 91.25 423 LEU A N 1
ATOM 3292 C CA . LEU A 1 423 ? 5.814 3.254 -7.311 1.00 91.25 423 LEU A CA 1
ATOM 3293 C C . LEU A 1 423 ? 5.918 4.240 -6.137 1.00 91.25 423 LEU A C 1
ATOM 3295 O O . LEU A 1 423 ? 6.251 5.411 -6.320 1.00 91.25 423 LEU A O 1
ATOM 3299 N N . SER A 1 424 ? 5.669 3.739 -4.930 1.00 90.06 424 SER A N 1
ATOM 3300 C CA . SER A 1 424 ? 5.912 4.399 -3.646 1.00 90.06 424 SER A CA 1
ATOM 3301 C C . SER A 1 424 ? 6.393 3.388 -2.605 1.00 90.06 424 SER A C 1
ATOM 3303 O O . SER A 1 424 ? 6.246 2.180 -2.792 1.00 90.06 424 SER A O 1
ATOM 3305 N N . ILE A 1 425 ? 6.962 3.872 -1.500 1.00 91.62 425 ILE A N 1
ATOM 3306 C CA . ILE A 1 425 ? 7.663 3.060 -0.503 1.00 91.62 425 ILE A CA 1
ATOM 3307 C C . ILE A 1 425 ? 6.852 2.934 0.786 1.00 91.62 425 ILE A C 1
ATOM 3309 O O . ILE A 1 425 ? 6.277 3.904 1.283 1.00 91.62 425 ILE A O 1
ATOM 3313 N N . ILE A 1 426 ? 6.851 1.715 1.327 1.00 92.00 426 ILE A N 1
ATOM 3314 C CA . ILE A 1 426 ? 6.399 1.391 2.677 1.00 92.00 426 ILE A CA 1
ATOM 3315 C C . ILE A 1 426 ? 7.641 1.285 3.564 1.00 92.00 426 ILE A C 1
ATOM 3317 O O . ILE A 1 426 ? 8.469 0.381 3.403 1.00 92.00 426 ILE A O 1
ATOM 3321 N N . TRP A 1 427 ? 7.748 2.210 4.508 1.00 91.56 427 TRP A N 1
ATOM 3322 C CA . TRP A 1 427 ? 8.767 2.240 5.547 1.00 91.56 427 TRP A CA 1
ATOM 3323 C C . TRP A 1 427 ? 8.222 1.601 6.818 1.00 91.56 427 TRP A C 1
ATOM 3325 O O . TRP A 1 427 ? 7.040 1.754 7.127 1.00 91.56 427 TRP A O 1
ATOM 3335 N N . GLY A 1 428 ? 9.089 0.942 7.580 1.00 89.75 428 GLY A N 1
ATOM 3336 C CA . GLY A 1 428 ? 8.781 0.523 8.943 1.00 89.75 428 GLY A CA 1
ATOM 3337 C C . GLY A 1 428 ? 9.832 0.997 9.931 1.00 89.75 428 GLY A C 1
ATOM 3338 O O . GLY A 1 428 ? 11.010 1.052 9.572 1.00 89.75 428 GLY A O 1
ATOM 3339 N N . ASP A 1 429 ? 9.404 1.334 11.145 1.00 85.69 429 ASP A N 1
ATOM 3340 C CA . ASP A 1 429 ? 10.308 1.596 12.270 1.00 85.69 429 ASP A CA 1
ATOM 3341 C C . ASP A 1 429 ? 10.993 0.292 12.718 1.00 85.69 429 ASP A C 1
ATOM 3343 O O . ASP A 1 429 ? 10.543 -0.814 12.393 1.00 85.69 429 ASP A O 1
ATOM 3347 N N . ILE A 1 430 ? 12.085 0.410 13.467 1.00 73.62 430 ILE A N 1
ATOM 3348 C CA . ILE A 1 430 ? 12.716 -0.729 14.140 1.00 73.62 430 ILE A CA 1
ATOM 3349 C C . ILE A 1 430 ? 12.146 -0.834 15.558 1.00 73.62 430 ILE A C 1
ATOM 3351 O O . ILE A 1 430 ? 12.212 0.117 16.336 1.00 73.62 430 ILE A O 1
ATOM 3355 N N . ASN A 1 431 ? 11.591 -2.003 15.906 1.00 62.25 431 ASN A N 1
ATOM 3356 C CA . ASN A 1 431 ? 11.081 -2.278 17.253 1.00 62.25 431 ASN A CA 1
ATOM 3357 C C . ASN A 1 431 ? 12.200 -2.095 18.290 1.00 62.25 431 ASN A C 1
ATOM 3359 O O . ASN A 1 431 ? 13.090 -2.939 18.402 1.00 62.25 431 ASN A O 1
ATOM 3363 N N . LYS A 1 432 ? 12.122 -1.018 19.079 1.00 51.62 432 LYS A N 1
ATOM 3364 C CA . LYS A 1 432 ? 13.131 -0.642 20.088 1.00 51.62 432 LYS A CA 1
ATOM 3365 C C . LYS A 1 432 ? 13.350 -1.714 21.150 1.00 51.62 432 LYS A C 1
ATOM 3367 O O . LYS A 1 432 ? 14.446 -1.822 21.685 1.00 51.62 432 LYS A O 1
ATOM 3372 N N . ASP A 1 433 ? 12.350 -2.554 21.400 1.00 44.69 433 ASP A N 1
ATOM 3373 C CA . ASP A 1 433 ? 12.451 -3.700 22.310 1.00 44.69 433 ASP A CA 1
ATOM 3374 C C . ASP A 1 433 ? 13.537 -4.700 21.877 1.00 44.69 433 ASP A C 1
ATOM 3376 O O . ASP A 1 433 ? 14.126 -5.371 22.721 1.00 44.69 433 ASP A O 1
ATOM 3380 N N . ALA A 1 434 ? 13.856 -4.768 20.578 1.00 40.62 434 ALA A N 1
ATOM 3381 C CA . ALA A 1 434 ? 14.941 -5.595 20.056 1.00 40.62 434 ALA A CA 1
ATOM 3382 C C . ALA A 1 434 ? 16.339 -4.990 20.285 1.00 40.62 434 ALA A C 1
ATOM 3384 O O . ALA A 1 434 ? 17.303 -5.746 20.343 1.00 40.62 434 ALA A O 1
ATOM 3385 N N . GLU A 1 435 ? 16.463 -3.665 20.429 1.00 37.91 435 GLU A N 1
ATOM 3386 C CA . GLU A 1 435 ? 17.729 -2.999 20.779 1.00 37.91 435 GLU A CA 1
ATOM 3387 C C . GLU A 1 435 ? 17.903 -2.929 22.308 1.00 37.91 435 GLU A C 1
ATOM 3389 O O . GLU A 1 435 ? 18.952 -3.305 22.825 1.00 37.91 435 GLU A O 1
ATOM 3394 N N . ASN A 1 436 ? 16.845 -2.587 23.054 1.00 34.69 436 ASN A N 1
ATOM 3395 C CA . ASN A 1 436 ? 16.850 -2.572 24.523 1.00 34.69 436 ASN A CA 1
ATOM 3396 C C . ASN A 1 436 ? 17.207 -3.947 25.128 1.00 34.69 436 ASN A C 1
ATOM 3398 O O . ASN A 1 436 ? 17.910 -4.015 26.132 1.00 34.69 436 ASN A O 1
ATOM 3402 N N . ALA A 1 437 ? 16.775 -5.049 24.500 1.00 36.47 437 ALA A N 1
ATOM 3403 C CA . ALA A 1 437 ? 17.101 -6.415 24.926 1.00 36.47 437 ALA A CA 1
ATOM 3404 C C . ALA A 1 437 ? 18.560 -6.848 24.648 1.00 36.47 437 ALA A C 1
ATOM 3406 O O . ALA A 1 437 ? 18.918 -7.989 24.951 1.00 36.47 437 ALA A O 1
ATOM 3407 N N . ILE A 1 438 ? 19.388 -5.976 24.058 1.00 40.66 438 ILE A N 1
ATOM 3408 C CA . ILE A 1 438 ? 20.817 -6.210 23.784 1.00 40.66 438 ILE A CA 1
ATOM 3409 C C . ILE A 1 438 ? 21.714 -5.445 24.780 1.00 40.66 438 ILE A C 1
ATOM 3411 O O . ILE A 1 438 ? 22.855 -5.849 24.992 1.00 40.66 438 ILE A O 1
ATOM 3415 N N . GLU A 1 439 ? 21.215 -4.389 25.437 1.00 38.84 439 GLU A N 1
ATOM 3416 C CA . GLU A 1 439 ? 22.005 -3.563 26.374 1.00 38.84 439 GLU A CA 1
ATOM 3417 C C . GLU A 1 439 ? 21.889 -3.970 27.862 1.00 38.84 439 GLU A C 1
ATOM 3419 O O . GLU A 1 439 ? 22.626 -3.438 28.692 1.00 38.84 439 GLU A O 1
ATOM 3424 N N . SER A 1 440 ? 21.013 -4.918 28.229 1.00 35.81 440 SER A N 1
ATOM 3425 C CA . SER A 1 440 ? 20.831 -5.374 29.622 1.00 35.81 440 SER A CA 1
ATOM 3426 C C . SER A 1 440 ? 21.357 -6.795 29.883 1.00 35.81 440 SER A C 1
ATOM 3428 O O . SER A 1 440 ? 20.899 -7.755 29.260 1.00 35.81 440 SER A O 1
ATOM 3430 N N . ASP A 1 441 ? 22.237 -6.939 30.880 1.00 38.97 441 ASP A N 1
ATOM 3431 C CA . ASP A 1 441 ? 22.944 -8.188 31.240 1.00 38.97 441 ASP A CA 1
ATOM 3432 C C . ASP A 1 441 ? 22.009 -9.317 31.755 1.00 38.97 441 ASP A C 1
ATOM 3434 O O . ASP A 1 441 ? 22.349 -10.498 31.716 1.00 38.97 441 ASP A O 1
ATOM 3438 N N . ASP A 1 442 ? 20.773 -8.984 32.152 1.00 40.59 442 ASP A N 1
ATOM 3439 C CA . ASP A 1 442 ? 19.720 -9.945 32.540 1.00 40.59 442 ASP A CA 1
ATOM 3440 C C . ASP A 1 442 ? 19.135 -10.756 31.357 1.00 40.59 442 ASP A C 1
ATOM 3442 O O . ASP A 1 442 ? 18.329 -11.679 31.552 1.00 40.59 442 ASP A O 1
ATOM 3446 N N . GLY A 1 443 ? 19.521 -10.426 30.117 1.00 37.62 443 GLY A N 1
ATOM 3447 C CA . GLY A 1 443 ? 18.885 -10.896 28.883 1.00 37.62 443 GLY A CA 1
ATOM 3448 C C . GLY A 1 443 ? 18.732 -12.417 28.756 1.00 37.62 443 GLY A C 1
ATOM 3449 O O . GLY A 1 443 ? 17.724 -12.878 28.221 1.00 37.62 443 GLY A O 1
ATOM 3450 N N . ALA A 1 444 ? 19.659 -13.213 29.301 1.00 37.59 444 ALA A N 1
ATOM 3451 C CA . ALA A 1 444 ? 19.631 -14.678 29.205 1.00 37.59 444 ALA A CA 1
ATOM 3452 C C . ALA A 1 444 ? 18.342 -15.317 29.767 1.00 37.59 444 ALA A C 1
ATOM 3454 O O . ALA A 1 444 ? 17.837 -16.299 29.214 1.00 37.59 444 ALA A O 1
ATOM 3455 N N . THR A 1 445 ? 17.773 -14.750 30.837 1.00 37.44 445 THR A N 1
ATOM 3456 C CA . THR A 1 445 ? 16.555 -15.292 31.468 1.00 37.44 445 THR A CA 1
ATOM 3457 C C . THR A 1 445 ? 15.307 -14.967 30.646 1.00 37.44 445 THR A C 1
ATOM 3459 O O . THR A 1 445 ? 14.409 -15.801 30.514 1.00 37.44 445 THR A O 1
ATOM 3462 N N . LEU A 1 446 ? 15.262 -13.768 30.055 1.00 33.88 446 LEU A N 1
ATOM 3463 C CA . LEU A 1 446 ? 14.129 -13.306 29.254 1.00 33.88 446 LEU A CA 1
ATOM 3464 C C . LEU A 1 446 ? 14.137 -13.917 27.845 1.00 33.88 446 LEU A C 1
ATOM 3466 O O . LEU A 1 446 ? 13.076 -14.274 27.332 1.00 33.88 446 LEU A O 1
ATOM 3470 N N . TRP A 1 447 ? 15.320 -14.110 27.248 1.00 33.06 447 TRP A N 1
ATOM 3471 C CA . TRP A 1 447 ? 15.483 -14.815 25.972 1.00 33.06 447 TRP A CA 1
ATOM 3472 C C . TRP A 1 447 ? 14.914 -16.231 26.045 1.00 33.06 447 TRP A C 1
ATOM 3474 O O . TRP A 1 447 ? 14.074 -16.564 25.221 1.00 33.06 447 TRP A O 1
ATOM 3484 N N . SER A 1 448 ? 15.245 -17.015 27.076 1.00 37.88 448 SER A N 1
ATOM 3485 C CA . SER A 1 448 ? 14.715 -18.379 27.255 1.00 37.88 448 SER A CA 1
ATOM 3486 C C . SER A 1 448 ? 13.175 -18.435 27.271 1.00 37.88 448 SER A C 1
ATOM 3488 O O . SER A 1 448 ? 12.559 -19.254 26.585 1.00 37.88 448 SER A O 1
ATOM 3490 N N . GLN A 1 449 ? 12.523 -17.513 27.988 1.00 35.47 449 GLN A N 1
ATOM 3491 C CA . GLN A 1 449 ? 11.055 -17.442 28.037 1.00 35.47 449 GLN A CA 1
ATOM 3492 C C . GLN A 1 449 ? 10.451 -16.946 26.713 1.00 35.47 449 GLN A C 1
ATOM 3494 O O . GLN A 1 449 ? 9.420 -17.455 26.269 1.00 35.47 449 GLN A O 1
ATOM 3499 N N . THR A 1 450 ? 11.110 -15.993 26.052 1.00 34.91 450 THR A N 1
ATOM 3500 C CA . THR A 1 450 ? 10.649 -15.408 24.785 1.00 34.91 450 THR A CA 1
ATOM 3501 C C . THR A 1 450 ? 10.858 -16.361 23.606 1.00 34.91 450 THR A C 1
ATOM 3503 O O . THR A 1 450 ? 10.005 -16.430 22.726 1.00 34.91 450 THR A O 1
ATOM 3506 N N . GLU A 1 451 ? 11.945 -17.133 23.587 1.00 37.47 451 GLU A N 1
ATOM 3507 C CA . GLU A 1 451 ? 12.171 -18.216 22.630 1.00 37.47 451 GLU A CA 1
ATOM 3508 C C . GLU A 1 451 ? 11.187 -19.358 22.853 1.00 37.47 451 GLU A C 1
ATOM 3510 O O . GLU A 1 451 ? 10.626 -19.830 21.874 1.00 37.47 451 GLU A O 1
ATOM 3515 N N . SER A 1 452 ? 10.886 -19.738 24.100 1.00 39.72 452 SER A N 1
ATOM 3516 C CA . SER A 1 452 ? 9.844 -20.734 24.396 1.00 39.72 452 SER A CA 1
ATOM 3517 C C . SER A 1 452 ? 8.467 -20.298 23.868 1.00 39.72 452 SER A C 1
ATOM 3519 O O . SER A 1 452 ? 7.812 -21.043 23.138 1.00 39.72 452 SER A O 1
ATOM 3521 N N . ALA A 1 453 ? 8.059 -19.050 24.131 1.00 37.22 453 ALA A N 1
ATOM 3522 C CA . ALA A 1 453 ? 6.800 -18.501 23.622 1.00 37.22 453 ALA A CA 1
ATOM 3523 C C . ALA A 1 453 ? 6.785 -18.346 22.086 1.00 37.22 453 ALA A C 1
ATOM 3525 O O . ALA A 1 453 ? 5.762 -18.603 21.448 1.00 37.22 453 ALA A O 1
ATOM 3526 N N . LYS A 1 454 ? 7.914 -17.970 21.466 1.00 39.41 454 LYS A N 1
ATOM 3527 C CA . LYS A 1 454 ? 8.056 -17.909 20.000 1.00 39.41 454 LYS A CA 1
ATOM 3528 C C . LYS A 1 454 ? 8.068 -19.300 19.364 1.00 39.41 454 LYS A C 1
ATOM 3530 O O . LYS A 1 454 ? 7.448 -19.469 18.323 1.00 39.41 454 LYS A O 1
ATOM 3535 N N . GLU A 1 455 ? 8.707 -20.293 19.980 1.00 38.91 455 GLU A N 1
ATOM 3536 C CA . GLU A 1 455 ? 8.645 -21.710 19.598 1.00 38.91 455 GLU A CA 1
ATOM 3537 C C . GLU A 1 455 ? 7.205 -22.219 19.657 1.00 38.91 455 GLU A C 1
ATOM 3539 O O . GLU A 1 455 ? 6.747 -22.837 18.703 1.00 38.91 455 GLU A O 1
ATOM 3544 N N . GLU A 1 456 ? 6.468 -21.949 20.736 1.00 38.78 456 GLU A N 1
ATOM 3545 C CA . GLU A 1 456 ? 5.086 -22.407 20.903 1.00 38.78 456 GLU A CA 1
ATOM 3546 C C . GLU A 1 456 ? 4.128 -21.725 19.910 1.00 38.78 456 GLU A C 1
ATOM 3548 O O . GLU A 1 456 ? 3.325 -22.400 19.258 1.00 38.78 456 GLU A O 1
ATOM 3553 N N . CYS A 1 457 ? 4.298 -20.419 19.676 1.00 34.75 457 CYS A N 1
ATOM 3554 C CA . CYS A 1 457 ? 3.582 -19.688 18.631 1.00 34.75 457 CYS A CA 1
ATOM 3555 C C . CYS A 1 457 ? 3.910 -20.232 17.225 1.00 34.75 457 CYS A C 1
ATOM 3557 O O . CYS A 1 457 ? 3.004 -20.633 16.490 1.00 34.75 457 CYS A O 1
ATOM 3559 N N . LEU A 1 458 ? 5.197 -20.377 16.879 1.00 37.94 458 LEU A N 1
ATOM 3560 C CA . LEU A 1 458 ? 5.642 -20.941 15.599 1.00 37.94 458 LEU A CA 1
ATOM 3561 C C . LEU A 1 458 ? 5.212 -22.401 15.420 1.00 37.94 458 LEU A C 1
ATOM 3563 O O . LEU A 1 458 ? 4.934 -22.809 14.296 1.00 37.94 458 LEU A O 1
ATOM 3567 N N . ARG A 1 459 ? 5.132 -23.207 16.487 1.00 37.81 459 ARG A N 1
ATOM 3568 C CA . ARG A 1 459 ? 4.557 -24.563 16.443 1.00 37.81 459 ARG A CA 1
ATOM 3569 C C . ARG A 1 459 ? 3.073 -24.506 16.064 1.00 37.81 459 ARG A C 1
ATOM 3571 O O . ARG A 1 459 ? 2.643 -25.325 15.252 1.00 37.81 459 ARG A O 1
ATOM 3578 N N . SER A 1 460 ? 2.318 -23.529 16.574 1.00 39.31 460 SER A N 1
ATOM 3579 C CA . SER A 1 460 ? 0.905 -23.337 16.217 1.00 39.31 460 SER A CA 1
ATOM 3580 C C . SER A 1 460 ? 0.705 -22.870 14.762 1.00 39.31 460 SER A C 1
ATOM 3582 O O . SER A 1 460 ? -0.084 -23.475 14.034 1.00 39.31 460 SER A O 1
ATOM 3584 N N . GLU A 1 461 ? 1.482 -21.895 14.274 1.00 34.16 461 GLU A N 1
ATOM 3585 C CA . GLU A 1 461 ? 1.385 -21.417 12.883 1.00 34.16 461 GLU A CA 1
ATOM 3586 C C . GLU A 1 461 ? 1.902 -22.445 11.864 1.00 34.16 461 GLU A C 1
ATOM 3588 O O . GLU A 1 461 ? 1.287 -22.660 10.815 1.00 34.16 461 GLU A O 1
ATOM 3593 N N . ARG A 1 462 ? 2.999 -23.153 12.173 1.00 36.44 462 ARG A N 1
ATOM 3594 C CA . ARG A 1 462 ? 3.529 -24.224 11.308 1.00 36.44 462 ARG A CA 1
ATOM 3595 C C . ARG A 1 462 ? 2.552 -25.399 11.186 1.00 36.44 462 ARG A C 1
ATOM 3597 O O . ARG A 1 462 ? 2.527 -26.036 10.135 1.00 36.44 462 ARG A O 1
ATOM 3604 N N . ALA A 1 463 ? 1.723 -25.656 12.203 1.00 38.69 463 ALA A N 1
ATOM 3605 C CA . ALA A 1 463 ? 0.633 -26.630 12.118 1.00 38.69 463 ALA A CA 1
ATOM 3606 C C . ALA A 1 463 ? -0.524 -26.155 11.214 1.00 38.69 463 ALA A C 1
ATOM 3608 O O . ALA A 1 463 ? -1.140 -26.977 10.533 1.00 38.69 463 ALA A O 1
ATOM 3609 N N . ALA A 1 464 ? -0.796 -24.846 11.163 1.00 37.69 464 ALA A N 1
ATOM 3610 C CA . ALA A 1 464 ? -1.850 -24.271 10.326 1.00 37.69 464 ALA A CA 1
ATOM 3611 C C . ALA A 1 464 ? -1.486 -24.247 8.828 1.00 37.69 464 ALA A C 1
ATOM 3613 O O . ALA A 1 464 ? -2.326 -24.573 7.990 1.00 37.69 464 ALA A O 1
ATOM 3614 N N . LEU A 1 465 ? -0.240 -23.902 8.481 1.00 38.34 465 LEU A N 1
ATOM 3615 C CA . LEU A 1 465 ? 0.184 -23.699 7.084 1.00 38.34 465 LEU A CA 1
ATOM 3616 C C . LEU A 1 465 ? 0.464 -24.983 6.283 1.00 38.34 465 LEU A C 1
ATOM 3618 O O . LEU A 1 465 ? 0.389 -24.950 5.057 1.00 38.34 465 LEU A O 1
ATOM 3622 N N . TRP A 1 466 ? 0.783 -26.104 6.941 1.00 49.66 466 TRP A N 1
ATOM 3623 C CA . TRP A 1 466 ? 1.258 -27.331 6.265 1.00 49.66 466 TRP A CA 1
ATOM 3624 C C . TRP A 1 466 ? 0.397 -28.579 6.518 1.00 49.66 466 TRP A C 1
ATOM 3626 O O . TRP A 1 466 ? 0.676 -29.654 5.984 1.00 49.66 466 TRP A O 1
ATOM 3636 N N . GLY A 1 467 ? -0.696 -28.413 7.270 1.00 40.16 467 GLY A N 1
ATOM 3637 C CA . GLY A 1 467 ? -1.735 -29.415 7.481 1.00 40.16 467 GLY A CA 1
ATOM 3638 C C . GLY A 1 467 ? -1.406 -30.471 8.541 1.00 40.16 467 GLY A C 1
ATOM 3639 O O . GLY A 1 467 ? -0.285 -30.967 8.655 1.00 40.16 467 GLY A O 1
ATOM 3640 N N . ASN A 1 468 ? -2.435 -30.882 9.288 1.00 47.06 468 ASN A N 1
ATOM 3641 C CA . ASN A 1 468 ? -2.363 -32.011 10.216 1.00 47.06 468 ASN A CA 1
ATOM 3642 C C . ASN A 1 468 ? -2.237 -33.339 9.449 1.00 47.06 468 ASN A C 1
ATOM 3644 O O . ASN A 1 468 ? -3.219 -34.050 9.233 1.00 47.06 468 ASN A O 1
ATOM 3648 N N . ARG A 1 469 ? -1.012 -33.684 9.035 1.00 59.50 469 ARG A N 1
ATOM 3649 C CA . ARG A 1 469 ? -0.678 -35.042 8.589 1.00 59.50 469 ARG A CA 1
ATOM 3650 C C . ARG A 1 469 ? -0.853 -36.027 9.745 1.00 59.50 469 ARG A C 1
ATOM 3652 O O . ARG A 1 469 ? -0.538 -35.726 10.896 1.00 59.50 469 ARG A O 1
ATOM 3659 N N . SER A 1 470 ? -1.343 -37.212 9.398 1.00 63.09 470 SER A N 1
ATOM 3660 C CA . SER A 1 470 ? -1.482 -38.360 10.293 1.00 63.09 470 SER A CA 1
ATOM 3661 C C . SER A 1 470 ? -0.159 -38.711 10.981 1.00 63.09 470 SER A C 1
ATOM 3663 O O . SER A 1 470 ? 0.920 -38.492 10.422 1.00 63.09 470 SER A O 1
ATOM 3665 N N . SER A 1 471 ? -0.227 -39.307 12.175 1.00 69.12 471 SER A N 1
ATOM 3666 C CA . SER A 1 471 ? 0.963 -39.792 12.888 1.00 69.12 471 SER A CA 1
ATOM 3667 C C . SER A 1 471 ? 1.766 -40.815 12.077 1.00 69.12 471 SER A C 1
ATOM 3669 O O . SER A 1 471 ? 2.972 -40.893 12.263 1.00 69.12 471 SER A O 1
ATOM 3671 N N . SER A 1 472 ? 1.163 -41.498 11.098 1.00 70.69 472 SER A N 1
ATOM 3672 C CA . SER A 1 472 ? 1.862 -42.362 10.129 1.00 70.69 472 SER A CA 1
ATOM 3673 C C . SER A 1 472 ? 2.979 -41.673 9.322 1.00 70.69 472 SER A C 1
ATOM 3675 O O . SER A 1 472 ? 3.772 -42.361 8.687 1.00 70.69 472 SER A O 1
ATOM 3677 N N . TRP A 1 473 ? 3.057 -40.335 9.331 1.00 78.38 473 TRP A N 1
ATOM 3678 C CA . TRP A 1 473 ? 4.083 -39.549 8.626 1.00 78.38 473 TRP A CA 1
ATOM 3679 C C . TRP A 1 473 ? 5.261 -39.112 9.515 1.00 78.38 473 TRP A C 1
ATOM 3681 O O . TRP A 1 473 ? 6.174 -38.449 9.016 1.00 78.38 473 TRP A O 1
ATOM 3691 N N . ARG A 1 474 ? 5.263 -39.438 10.819 1.00 80.81 474 ARG A N 1
ATOM 3692 C CA . ARG A 1 474 ? 6.339 -39.056 11.751 1.00 80.81 474 ARG A CA 1
ATOM 3693 C C . ARG A 1 474 ? 6.536 -40.052 12.897 1.00 80.81 474 ARG A C 1
ATOM 3695 O O . ARG A 1 474 ? 5.573 -40.548 13.470 1.00 80.81 474 ARG A O 1
ATOM 3702 N N . ASN A 1 475 ? 7.785 -40.277 13.278 1.00 77.94 475 ASN A N 1
ATOM 3703 C CA . ASN A 1 475 ? 8.175 -40.943 14.523 1.00 77.94 475 ASN A CA 1
ATOM 3704 C C . ASN A 1 475 ? 8.985 -39.946 15.366 1.00 77.94 475 ASN A C 1
ATOM 3706 O O . ASN A 1 475 ? 9.025 -38.756 15.051 1.00 77.94 475 ASN A O 1
ATOM 3710 N N . ASP A 1 476 ? 9.658 -40.423 16.410 1.00 74.88 476 ASP A N 1
ATOM 3711 C CA . ASP A 1 476 ? 10.445 -39.574 17.309 1.00 74.88 476 ASP A CA 1
ATOM 3712 C C . ASP A 1 476 ? 11.708 -38.979 16.651 1.00 74.88 476 ASP A C 1
ATOM 3714 O O . ASP A 1 476 ? 12.245 -37.999 17.159 1.00 74.88 476 ASP A O 1
ATOM 3718 N N . LYS A 1 477 ? 12.151 -39.506 15.498 1.00 73.81 477 LYS A N 1
ATOM 3719 C CA . LYS A 1 477 ? 13.404 -39.132 14.810 1.00 73.81 477 LYS A CA 1
ATOM 3720 C C . LYS A 1 477 ? 13.209 -38.392 13.481 1.00 73.81 477 LYS A C 1
ATOM 3722 O O . LYS A 1 477 ? 14.015 -37.534 13.139 1.00 73.81 477 LYS A O 1
ATOM 3727 N N . VAL A 1 478 ? 12.191 -38.752 12.700 1.00 78.12 478 VAL A N 1
ATOM 3728 C CA . VAL A 1 478 ? 11.999 -38.354 11.295 1.00 78.12 478 VAL A CA 1
ATOM 3729 C C . VAL A 1 478 ? 10.549 -37.943 11.054 1.00 78.12 478 VAL A C 1
ATOM 3731 O O . VAL A 1 478 ? 9.620 -38.652 11.450 1.00 78.12 478 VAL A O 1
ATOM 3734 N N . GLN A 1 479 ? 10.365 -36.848 10.315 1.00 83.44 479 GLN A N 1
ATOM 3735 C CA . GLN A 1 479 ? 9.090 -36.438 9.730 1.00 83.44 479 GLN A CA 1
ATOM 3736 C C . GLN A 1 479 ? 9.186 -36.391 8.198 1.00 83.44 479 GLN A C 1
ATOM 3738 O O . GLN A 1 479 ? 10.099 -35.782 7.635 1.00 83.44 479 GLN A O 1
ATOM 3743 N N . PHE A 1 480 ? 8.196 -36.979 7.523 1.00 81.88 480 PHE A N 1
ATOM 3744 C CA . PHE A 1 480 ? 7.965 -36.838 6.085 1.00 81.88 480 PHE A CA 1
ATOM 3745 C C . PHE A 1 480 ? 6.928 -35.746 5.801 1.00 81.88 480 PHE A C 1
ATOM 3747 O O . PHE A 1 480 ? 5.941 -35.610 6.526 1.00 81.88 480 PHE A O 1
ATOM 3754 N N . TYR A 1 481 ? 7.121 -35.001 4.710 1.00 74.81 481 TYR A N 1
ATOM 3755 C CA . TYR A 1 481 ? 6.212 -33.925 4.282 1.00 74.81 481 TYR A CA 1
ATOM 3756 C C . TYR A 1 481 ? 5.556 -34.235 2.936 1.00 74.81 481 TYR A C 1
ATOM 3758 O O . TYR A 1 481 ? 4.339 -34.113 2.792 1.00 74.81 481 TYR A O 1
ATOM 3766 N N . HIS A 1 482 ? 6.356 -34.682 1.963 1.00 79.19 482 HIS A N 1
ATOM 3767 C CA . HIS A 1 482 ? 5.894 -35.077 0.635 1.00 79.19 482 HIS A CA 1
ATOM 3768 C C . HIS A 1 482 ? 6.653 -36.308 0.146 1.00 79.19 482 HIS A C 1
ATOM 3770 O O . HIS A 1 482 ? 7.875 -36.381 0.257 1.00 79.19 482 HIS A O 1
ATOM 3776 N N . ILE A 1 483 ? 5.920 -37.237 -0.459 1.00 80.25 483 ILE A N 1
ATOM 3777 C CA . ILE A 1 483 ? 6.461 -38.327 -1.268 1.00 80.25 483 ILE A CA 1
ATOM 3778 C C . ILE A 1 483 ? 5.920 -38.092 -2.678 1.00 80.25 483 ILE A C 1
ATOM 3780 O O . ILE A 1 483 ? 4.707 -37.992 -2.868 1.00 80.25 483 ILE A O 1
ATOM 3784 N N . ILE A 1 484 ? 6.806 -37.957 -3.657 1.00 81.62 484 ILE A N 1
ATOM 3785 C CA . ILE A 1 484 ? 6.477 -37.810 -5.074 1.00 81.62 484 ILE A CA 1
ATOM 3786 C C . ILE A 1 484 ? 7.059 -39.022 -5.793 1.00 81.62 484 ILE A C 1
ATOM 3788 O O . ILE A 1 484 ? 8.259 -39.264 -5.701 1.00 81.62 484 ILE A O 1
ATOM 3792 N N . TYR A 1 485 ? 6.230 -39.769 -6.512 1.00 78.94 485 TYR A N 1
ATOM 3793 C CA . TYR A 1 485 ? 6.653 -40.923 -7.300 1.00 78.94 485 TYR A CA 1
ATOM 3794 C C . TYR A 1 485 ? 6.240 -40.720 -8.755 1.00 78.94 485 TYR A C 1
ATOM 3796 O O . TYR A 1 485 ? 5.067 -40.455 -9.017 1.00 78.94 485 TYR A O 1
ATOM 3804 N N . HIS A 1 486 ? 7.217 -40.748 -9.669 1.00 75.94 486 HIS A N 1
ATOM 3805 C CA . HIS A 1 486 ? 7.060 -40.405 -11.090 1.00 75.94 486 HIS A CA 1
ATOM 3806 C C . HIS A 1 486 ? 6.094 -39.218 -11.317 1.00 75.94 486 HIS A C 1
ATOM 3808 O O . HIS A 1 486 ? 5.048 -39.335 -11.956 1.00 75.94 486 HIS A O 1
ATOM 3814 N N . GLY A 1 487 ? 6.402 -38.074 -10.694 1.00 65.88 487 GLY A N 1
ATOM 3815 C CA . GLY A 1 487 ? 5.608 -36.841 -10.784 1.00 65.88 487 GLY A CA 1
ATOM 3816 C C . GLY A 1 487 ? 4.263 -36.805 -10.032 1.00 65.88 487 GLY A C 1
ATOM 3817 O O . GLY A 1 487 ? 3.668 -35.732 -9.957 1.00 65.88 487 GLY A O 1
ATOM 3818 N N . GLN A 1 488 ? 3.778 -37.903 -9.441 1.00 71.50 488 GLN A N 1
ATOM 3819 C CA . GLN A 1 488 ? 2.533 -37.925 -8.655 1.00 71.50 488 GLN A CA 1
ATOM 3820 C C . GLN A 1 488 ? 2.800 -37.795 -7.149 1.00 71.50 488 GLN A C 1
ATOM 3822 O O . GLN A 1 488 ? 3.635 -38.505 -6.594 1.00 71.50 488 GLN A O 1
ATOM 3827 N N . THR A 1 489 ? 2.066 -36.916 -6.457 1.00 77.56 489 THR A N 1
ATOM 3828 C CA . THR A 1 489 ? 2.127 -36.816 -4.987 1.00 77.56 489 THR A CA 1
ATOM 3829 C C . THR A 1 489 ? 1.385 -37.981 -4.336 1.00 77.56 489 THR A C 1
ATOM 3831 O O . THR A 1 489 ? 0.165 -38.088 -4.446 1.00 77.56 489 THR A O 1
ATOM 3834 N N . ILE A 1 490 ? 2.112 -38.824 -3.607 1.00 78.38 490 ILE A N 1
ATOM 3835 C CA . ILE A 1 490 ? 1.543 -39.893 -2.788 1.00 78.38 490 ILE A CA 1
ATOM 3836 C C . ILE A 1 490 ? 1.020 -39.300 -1.477 1.00 78.38 490 ILE A C 1
ATOM 3838 O O . ILE A 1 490 ? 1.704 -38.529 -0.806 1.00 78.38 490 ILE A O 1
ATOM 3842 N N . THR A 1 491 ? -0.193 -39.697 -1.094 1.00 77.44 491 THR A N 1
ATOM 3843 C CA . THR A 1 491 ? -0.856 -39.296 0.159 1.00 77.44 491 THR A CA 1
ATOM 3844 C C . THR A 1 491 ? -1.275 -40.489 1.028 1.00 77.44 491 THR A C 1
ATOM 3846 O O . THR A 1 491 ? -2.039 -40.313 1.972 1.00 77.44 491 THR A O 1
ATOM 3849 N N . SER A 1 492 ? -0.779 -41.697 0.732 1.00 80.69 492 SER A N 1
ATOM 3850 C CA . SER A 1 492 ? -1.102 -42.913 1.489 1.00 80.69 492 SER A CA 1
ATOM 3851 C C . SER A 1 492 ? -0.310 -43.007 2.796 1.00 80.69 492 SER A C 1
ATOM 3853 O O . SER A 1 492 ? 0.920 -43.098 2.782 1.00 80.69 492 SER A O 1
ATOM 3855 N N . ASP A 1 493 ? -1.033 -43.067 3.914 1.00 79.69 493 ASP A N 1
ATOM 3856 C CA . ASP A 1 493 ? -0.483 -43.321 5.249 1.00 79.69 493 ASP A CA 1
ATOM 3857 C C . ASP A 1 493 ? 0.243 -44.671 5.350 1.00 79.69 493 ASP A C 1
ATOM 3859 O O . ASP A 1 493 ? 1.223 -44.777 6.082 1.00 79.69 493 ASP A O 1
ATOM 3863 N N . GLU A 1 494 ? -0.188 -45.698 4.608 1.00 79.69 494 GLU A N 1
ATOM 3864 C CA . GLU A 1 494 ? 0.489 -47.004 4.598 1.00 79.69 494 GLU A CA 1
ATOM 3865 C C . GLU A 1 494 ? 1.881 -46.909 3.966 1.00 79.69 494 GLU A C 1
ATOM 3867 O O . GLU A 1 494 ? 2.836 -47.517 4.449 1.00 79.69 494 GLU A O 1
ATOM 3872 N N . VAL A 1 495 ? 2.009 -46.120 2.894 1.00 80.50 495 VAL A N 1
ATOM 3873 C CA . VAL A 1 495 ? 3.288 -45.890 2.211 1.00 80.50 495 VAL A CA 1
ATOM 3874 C C . VAL A 1 495 ? 4.205 -45.046 3.096 1.00 80.50 495 VAL A C 1
ATOM 3876 O O . VAL A 1 495 ? 5.359 -45.421 3.299 1.00 80.50 495 VAL A O 1
ATOM 3879 N N . ALA A 1 496 ? 3.686 -43.963 3.684 1.00 80.56 496 ALA A N 1
ATOM 3880 C CA . ALA A 1 496 ? 4.432 -43.138 4.634 1.00 80.56 496 ALA A CA 1
ATOM 3881 C C . ALA A 1 496 ? 4.927 -43.956 5.838 1.00 80.56 496 ALA A C 1
ATOM 3883 O O . ALA A 1 496 ? 6.104 -43.871 6.188 1.00 80.56 496 ALA A O 1
ATOM 3884 N N . LYS A 1 497 ? 4.079 -44.831 6.395 1.00 81.38 497 LYS A N 1
ATOM 3885 C CA . LYS A 1 497 ? 4.472 -45.720 7.489 1.00 81.38 497 LYS A CA 1
ATOM 3886 C C . LYS A 1 497 ? 5.587 -46.688 7.080 1.00 81.38 497 LYS A C 1
ATOM 3888 O O . LYS A 1 497 ? 6.539 -46.832 7.834 1.00 81.38 497 LYS A O 1
ATOM 3893 N N . LYS A 1 498 ? 5.542 -47.299 5.887 1.00 80.25 498 LYS A N 1
ATOM 3894 C CA . LYS A 1 498 ? 6.648 -48.157 5.408 1.00 80.25 498 LYS A CA 1
ATOM 3895 C C . LYS A 1 498 ? 7.975 -47.396 5.314 1.00 80.25 498 LYS A C 1
ATOM 3897 O O . LYS A 1 498 ? 9.003 -47.932 5.720 1.00 80.25 498 LYS A O 1
ATOM 3902 N N . PHE A 1 499 ? 7.970 -46.157 4.811 1.00 79.25 499 PHE A N 1
ATOM 3903 C CA . PHE A 1 499 ? 9.173 -45.311 4.803 1.00 79.25 499 PHE A CA 1
ATOM 3904 C C . PHE A 1 499 ? 9.664 -44.992 6.220 1.00 79.25 499 PHE A C 1
ATOM 3906 O O . PHE A 1 499 ? 10.868 -44.999 6.467 1.00 79.25 499 PHE A O 1
ATOM 3913 N N . LEU A 1 500 ? 8.741 -44.773 7.156 1.00 78.88 500 LEU A N 1
ATOM 3914 C CA . LEU A 1 500 ? 9.035 -44.492 8.556 1.00 78.88 500 LEU A CA 1
ATOM 3915 C C . LEU A 1 500 ? 9.615 -45.702 9.300 1.00 78.88 500 LEU A C 1
ATOM 3917 O O . LEU A 1 500 ? 10.638 -45.572 9.970 1.00 78.88 500 LEU A O 1
ATOM 3921 N N . ASP A 1 501 ? 9.024 -46.884 9.132 1.00 76.94 501 ASP A N 1
ATOM 3922 C CA . ASP A 1 501 ? 9.528 -48.148 9.675 1.00 76.94 501 ASP A CA 1
ATOM 3923 C C . ASP A 1 501 ? 10.942 -48.432 9.119 1.00 76.94 501 ASP A C 1
ATOM 3925 O O . ASP A 1 501 ? 11.857 -48.768 9.874 1.00 76.94 501 ASP A O 1
ATOM 3929 N N . CYS A 1 502 ? 11.164 -48.193 7.820 1.00 72.94 502 CYS A N 1
ATOM 3930 C CA . CYS A 1 502 ? 12.468 -48.347 7.169 1.00 72.94 502 CYS A CA 1
ATOM 3931 C C . CYS A 1 502 ? 13.524 -47.372 7.735 1.00 72.94 502 CYS A C 1
ATOM 3933 O O . CYS A 1 502 ? 14.594 -47.807 8.166 1.00 72.94 502 CYS A O 1
ATOM 3935 N N . ALA A 1 503 ? 13.197 -46.076 7.833 1.00 71.31 503 ALA A N 1
ATOM 3936 C CA . ALA A 1 503 ? 14.068 -45.044 8.409 1.00 71.31 503 ALA A CA 1
ATOM 3937 C C . ALA A 1 503 ? 14.304 -45.211 9.927 1.00 71.31 503 ALA A C 1
ATOM 3939 O O . ALA A 1 503 ? 15.256 -44.662 10.478 1.00 71.31 503 ALA A O 1
ATOM 3940 N N . THR A 1 504 ? 13.459 -45.984 10.619 1.00 68.56 504 THR A N 1
ATOM 3941 C CA . THR A 1 504 ? 13.678 -46.377 12.022 1.00 68.56 504 THR A CA 1
ATOM 3942 C C . THR A 1 504 ? 14.683 -47.528 12.137 1.00 68.56 504 THR A C 1
ATOM 3944 O O . THR A 1 504 ? 15.442 -47.586 13.106 1.00 68.56 504 THR A O 1
ATOM 3947 N N . ALA A 1 505 ? 14.674 -48.451 11.170 1.00 65.75 505 ALA A N 1
ATOM 3948 C CA . ALA A 1 505 ? 15.343 -49.747 11.256 1.00 65.75 505 ALA A CA 1
ATOM 3949 C C . ALA A 1 505 ? 16.794 -49.775 10.741 1.00 65.75 505 ALA A C 1
ATOM 3951 O O . ALA A 1 505 ? 17.517 -50.720 11.061 1.00 65.75 505 ALA A O 1
ATOM 3952 N N . GLN A 1 506 ? 17.230 -48.801 9.933 1.00 57.47 506 GLN A N 1
ATOM 3953 C CA . GLN A 1 506 ? 18.544 -48.834 9.277 1.00 57.47 506 GLN A CA 1
ATOM 3954 C C . GLN A 1 506 ? 19.292 -47.498 9.353 1.00 57.47 506 GLN A C 1
ATOM 3956 O O . GLN A 1 506 ? 18.751 -46.443 9.043 1.00 57.47 506 GLN A O 1
ATOM 3961 N N . THR A 1 507 ? 20.584 -47.559 9.687 1.00 50.44 507 THR A N 1
ATOM 3962 C CA . THR A 1 507 ? 21.524 -46.422 9.645 1.00 50.44 507 THR A CA 1
ATOM 3963 C C . THR A 1 507 ? 22.025 -46.091 8.236 1.00 50.44 507 THR A C 1
ATOM 3965 O O . THR A 1 507 ? 22.754 -45.117 8.060 1.00 50.44 507 THR A O 1
ATOM 3968 N N . THR A 1 508 ? 21.675 -46.894 7.226 1.00 48.16 508 THR A N 1
ATOM 3969 C CA . THR A 1 508 ? 21.863 -46.572 5.802 1.00 48.16 508 THR A CA 1
ATOM 3970 C C . THR A 1 508 ? 20.969 -47.477 4.952 1.00 48.16 508 THR A C 1
ATOM 3972 O O . THR A 1 508 ? 21.286 -48.645 4.730 1.00 48.16 508 THR A O 1
ATOM 3975 N N . ILE A 1 509 ? 19.851 -46.944 4.456 1.00 50.56 509 ILE A N 1
ATOM 3976 C CA . ILE A 1 509 ? 19.082 -47.597 3.389 1.00 50.56 509 ILE A CA 1
ATOM 3977 C C . ILE A 1 509 ? 19.818 -47.293 2.083 1.00 50.56 509 ILE A C 1
ATOM 3979 O O . ILE A 1 509 ? 19.963 -46.124 1.711 1.00 50.56 509 ILE A O 1
ATOM 3983 N N . THR A 1 510 ? 20.307 -48.330 1.405 1.00 54.38 510 THR A N 1
ATOM 3984 C CA . THR A 1 510 ? 21.004 -48.188 0.120 1.00 54.38 510 THR A CA 1
ATOM 3985 C C . THR A 1 510 ? 20.022 -48.358 -1.034 1.00 54.38 510 THR A C 1
ATOM 3987 O O . THR A 1 510 ? 19.394 -49.405 -1.143 1.00 54.38 510 THR A O 1
ATOM 3990 N N . GLY A 1 511 ? 19.874 -47.313 -1.859 1.00 57.47 511 GLY A N 1
ATOM 3991 C CA . GLY A 1 511 ? 18.985 -47.263 -3.026 1.00 57.47 511 GLY A CA 1
ATOM 3992 C C . GLY A 1 511 ? 17.555 -47.759 -2.774 1.00 57.47 511 GLY A C 1
ATOM 3993 O O . GLY A 1 511 ? 17.242 -48.912 -3.069 1.00 57.47 511 GLY A O 1
ATOM 3994 N N . TRP A 1 512 ? 16.664 -46.895 -2.274 1.00 66.62 512 TRP A N 1
ATOM 3995 C CA . TRP A 1 512 ? 15.254 -47.273 -2.101 1.00 66.62 512 TRP A CA 1
ATOM 3996 C C . TRP A 1 512 ? 14.606 -47.621 -3.454 1.00 66.62 512 TRP A C 1
ATOM 3998 O O . TRP A 1 512 ? 14.758 -46.884 -4.430 1.00 66.62 512 TRP A O 1
ATOM 4008 N N . LEU A 1 513 ? 13.892 -48.751 -3.509 1.00 65.38 513 LEU A N 1
ATOM 4009 C CA . LEU A 1 513 ? 13.244 -49.259 -4.723 1.00 65.38 513 LEU A CA 1
ATOM 4010 C C . LEU A 1 513 ? 11.712 -49.180 -4.596 1.00 65.38 513 LEU A C 1
ATOM 4012 O O . LEU A 1 513 ? 11.184 -49.612 -3.568 1.00 65.38 513 LEU A O 1
ATOM 4016 N N . PRO A 1 514 ? 10.973 -48.720 -5.628 1.00 65.19 514 PRO A N 1
ATOM 4017 C CA . PRO A 1 514 ? 9.516 -48.533 -5.570 1.00 65.19 514 PRO A CA 1
ATOM 4018 C C . PRO A 1 514 ? 8.728 -49.739 -5.021 1.00 65.19 514 PRO A C 1
ATOM 4020 O O . PRO A 1 514 ? 7.839 -49.577 -4.177 1.00 65.19 514 PRO A O 1
ATOM 4023 N N . GLY A 1 515 ? 9.102 -50.960 -5.413 1.00 65.75 515 GLY A N 1
ATOM 4024 C CA . GLY A 1 515 ? 8.425 -52.187 -4.982 1.00 65.75 515 GLY A CA 1
ATOM 4025 C C . GLY A 1 515 ? 8.563 -52.553 -3.506 1.00 65.75 515 GLY A C 1
ATOM 4026 O O . GLY A 1 515 ? 7.688 -53.215 -2.951 1.00 65.75 515 GLY A O 1
ATOM 4027 N N . GLN A 1 516 ? 9.583 -52.044 -2.809 1.00 68.50 516 GLN A N 1
ATOM 4028 C CA . GLN A 1 516 ? 9.690 -52.197 -1.349 1.00 68.50 516 GLN A CA 1
ATOM 4029 C C . GLN A 1 516 ? 8.520 -51.498 -0.629 1.00 68.50 516 GLN A C 1
ATOM 4031 O O . GLN A 1 516 ? 8.071 -51.933 0.432 1.00 68.50 516 GLN A O 1
ATOM 4036 N N . PHE A 1 517 ? 7.980 -50.439 -1.239 1.00 71.06 517 PHE A N 1
ATOM 4037 C CA . PHE A 1 517 ? 6.902 -49.620 -0.688 1.00 71.06 517 PHE A CA 1
ATOM 4038 C C . PHE A 1 517 ? 5.530 -49.971 -1.293 1.00 71.06 517 PHE A C 1
ATOM 4040 O O . PHE A 1 517 ? 4.497 -49.611 -0.721 1.00 71.06 517 PHE A O 1
ATOM 4047 N N . GLY A 1 518 ? 5.500 -50.789 -2.353 1.00 68.44 518 GLY A N 1
ATOM 4048 C CA . GLY A 1 518 ? 4.296 -51.195 -3.090 1.00 68.44 518 GLY A CA 1
ATOM 4049 C C . GLY A 1 518 ? 3.908 -50.211 -4.194 1.00 68.44 518 GLY A C 1
ATOM 4050 O O . GLY A 1 518 ? 2.722 -49.964 -4.407 1.00 68.44 518 GLY A O 1
ATOM 4051 N N . LEU A 1 519 ? 4.904 -49.601 -4.840 1.00 72.75 519 LEU A N 1
ATOM 4052 C CA . LEU A 1 519 ? 4.737 -48.556 -5.851 1.00 72.75 519 LEU A CA 1
ATOM 4053 C C . LEU A 1 519 ? 4.971 -49.068 -7.286 1.00 72.75 519 LEU A C 1
ATOM 4055 O O . LEU A 1 519 ? 5.234 -48.274 -8.177 1.00 72.75 519 LEU A O 1
ATOM 4059 N N . ASP A 1 520 ? 4.836 -50.375 -7.531 1.00 67.19 520 ASP A N 1
ATOM 4060 C CA . ASP A 1 520 ? 5.120 -51.068 -8.808 1.00 67.19 520 ASP A CA 1
ATOM 4061 C C . ASP A 1 520 ? 4.132 -50.773 -9.961 1.00 67.19 520 ASP A C 1
ATOM 4063 O O . ASP A 1 520 ? 3.780 -51.661 -10.741 1.00 67.19 520 ASP A O 1
ATOM 4067 N N . ARG A 1 521 ? 3.615 -49.546 -10.067 1.00 59.38 521 ARG A N 1
ATOM 4068 C CA . ARG A 1 521 ? 2.748 -49.129 -11.176 1.00 59.38 521 ARG A CA 1
ATOM 4069 C C . ARG A 1 521 ? 3.546 -48.317 -12.183 1.00 59.38 521 ARG A C 1
ATOM 4071 O O . ARG A 1 521 ? 3.957 -47.203 -11.868 1.00 59.38 521 ARG A O 1
ATOM 4078 N N . ASP A 1 522 ? 3.666 -48.852 -13.399 1.00 57.97 522 ASP A N 1
ATOM 4079 C CA . ASP A 1 522 ? 4.167 -48.108 -14.557 1.00 57.97 522 ASP A CA 1
ATOM 4080 C C . ASP A 1 522 ? 3.481 -46.730 -14.649 1.00 57.97 522 ASP A C 1
ATOM 4082 O O . ASP A 1 522 ? 2.244 -46.648 -14.576 1.00 57.97 522 ASP A O 1
ATOM 4086 N N . PRO A 1 523 ? 4.247 -45.635 -14.807 1.00 55.41 523 PRO A N 1
ATOM 4087 C CA . PRO A 1 523 ? 3.674 -44.308 -14.945 1.00 55.41 523 PRO A CA 1
ATOM 4088 C C . PRO A 1 523 ? 2.928 -44.182 -16.277 1.00 55.41 523 PRO A C 1
ATOM 4090 O O . PRO A 1 523 ? 3.304 -44.768 -17.294 1.00 55.41 523 PRO A O 1
ATOM 4093 N N . ALA A 1 524 ? 1.877 -43.359 -16.296 1.00 53.81 524 ALA A N 1
ATOM 4094 C CA . ALA A 1 524 ? 1.190 -43.036 -17.542 1.00 53.81 524 ALA A CA 1
ATOM 4095 C C . ALA A 1 524 ? 2.180 -42.394 -18.545 1.00 53.81 524 ALA A C 1
ATOM 4097 O O . ALA A 1 524 ? 2.971 -41.529 -18.148 1.00 53.81 524 ALA A O 1
ATOM 4098 N N . PRO A 1 525 ? 2.154 -42.780 -19.835 1.00 45.97 525 PRO A N 1
ATOM 4099 C CA . PRO A 1 525 ? 3.143 -42.322 -20.805 1.00 45.97 525 PRO A CA 1
ATOM 4100 C C . PRO A 1 525 ? 3.093 -40.797 -20.968 1.00 45.97 525 PRO A C 1
ATOM 4102 O O . PRO A 1 525 ? 2.079 -40.241 -21.388 1.00 45.97 525 PRO A O 1
ATOM 4105 N N . GLY A 1 526 ? 4.205 -40.131 -20.642 1.00 52.78 526 GLY A N 1
ATOM 4106 C CA . GLY A 1 526 ? 4.362 -38.673 -20.721 1.00 52.78 526 GLY A CA 1
ATOM 4107 C C . GLY A 1 526 ? 4.550 -37.951 -19.380 1.00 52.78 526 GLY A C 1
ATOM 4108 O O . GLY A 1 526 ? 4.794 -36.746 -19.389 1.00 52.78 526 GLY A O 1
ATOM 4109 N N . VAL A 1 527 ? 4.471 -38.643 -18.237 1.00 55.72 527 VAL A N 1
ATOM 4110 C CA . VAL A 1 527 ? 4.811 -38.058 -16.924 1.00 55.72 527 VAL A CA 1
ATOM 4111 C C . VAL A 1 527 ? 6.329 -38.132 -16.674 1.00 55.72 527 VAL A C 1
ATOM 4113 O O . VAL A 1 527 ? 7.016 -38.990 -17.220 1.00 55.72 527 VAL A O 1
ATOM 4116 N N . SER A 1 528 ? 6.874 -37.215 -15.868 1.00 55.94 528 SER A N 1
ATOM 4117 C CA . SER A 1 528 ? 8.294 -37.221 -15.486 1.00 55.94 528 SER A CA 1
ATOM 4118 C C . SER A 1 528 ? 8.642 -38.437 -14.622 1.00 55.94 528 SER A C 1
ATOM 4120 O O . SER A 1 528 ? 8.063 -38.612 -13.553 1.00 55.94 528 SER A O 1
ATOM 4122 N N . ASN A 1 529 ? 9.656 -39.209 -15.022 1.00 61.44 529 ASN A N 1
ATOM 4123 C CA . ASN A 1 529 ? 10.147 -40.372 -14.269 1.00 61.44 529 ASN A CA 1
ATOM 4124 C C . ASN A 1 529 ? 10.804 -40.014 -12.917 1.00 61.44 529 ASN A C 1
ATOM 4126 O O . ASN A 1 529 ? 11.225 -40.909 -12.192 1.00 61.44 529 ASN A O 1
ATOM 4130 N N . ALA A 1 530 ? 10.940 -38.736 -12.557 1.00 64.94 530 ALA A N 1
ATOM 4131 C CA . ALA A 1 530 ? 11.623 -38.346 -11.329 1.00 64.94 530 ALA A CA 1
ATOM 4132 C C . ALA A 1 530 ? 10.749 -38.543 -10.073 1.00 64.94 530 ALA A C 1
ATOM 4134 O O . ALA A 1 530 ? 9.630 -38.024 -9.985 1.00 64.94 530 ALA A O 1
ATOM 4135 N N . SER A 1 531 ? 11.310 -39.240 -9.083 1.00 78.44 531 SER A N 1
ATOM 4136 C CA . SER A 1 531 ? 10.707 -39.476 -7.767 1.00 78.44 531 SER A CA 1
ATOM 4137 C C . SER A 1 531 ? 11.548 -38.828 -6.664 1.00 78.44 531 SER A C 1
ATOM 4139 O O . SER A 1 531 ? 12.781 -38.854 -6.717 1.00 78.44 531 SER A O 1
ATOM 4141 N N . TYR A 1 532 ? 10.878 -38.237 -5.673 1.00 79.94 532 TYR A N 1
ATOM 4142 C CA . TYR A 1 532 ? 11.467 -37.400 -4.626 1.00 79.94 532 TYR A CA 1
ATOM 4143 C C . TYR A 1 532 ? 10.769 -37.614 -3.280 1.00 79.94 532 TYR A C 1
ATOM 4145 O O . TYR A 1 532 ? 9.541 -37.636 -3.212 1.00 79.94 532 TYR A O 1
ATOM 4153 N N . ILE A 1 533 ? 11.533 -37.672 -2.192 1.00 79.69 533 ILE A N 1
ATOM 4154 C CA . ILE A 1 533 ? 11.019 -37.742 -0.821 1.00 79.69 533 ILE A CA 1
ATOM 4155 C C . ILE A 1 533 ? 11.546 -36.542 -0.035 1.00 79.69 533 ILE A C 1
ATOM 4157 O O . ILE A 1 533 ? 12.754 -36.348 0.080 1.00 79.69 533 ILE A O 1
ATOM 4161 N N . PHE A 1 534 ? 10.631 -35.744 0.512 1.00 80.56 534 PHE A N 1
ATOM 4162 C CA . PHE A 1 534 ? 10.919 -34.559 1.317 1.00 80.56 534 PHE A CA 1
ATOM 4163 C C . PHE A 1 534 ? 10.760 -34.906 2.796 1.00 80.56 534 PHE A C 1
ATOM 4165 O O . PHE A 1 534 ? 9.650 -35.208 3.251 1.00 80.56 534 PHE A O 1
ATOM 4172 N N . TYR A 1 535 ? 11.863 -34.860 3.542 1.00 82.12 535 TYR A N 1
ATOM 4173 C CA . TYR A 1 535 ? 11.927 -35.301 4.935 1.00 82.12 535 TYR A CA 1
ATOM 4174 C C . TYR A 1 535 ? 12.822 -34.395 5.787 1.00 82.12 535 TYR A C 1
ATOM 4176 O O . TYR A 1 535 ? 13.644 -33.634 5.276 1.00 82.12 535 TYR A O 1
ATOM 4184 N N . ARG A 1 536 ? 12.661 -34.474 7.105 1.00 79.38 536 ARG A N 1
ATOM 4185 C CA . ARG A 1 536 ? 13.471 -33.755 8.094 1.00 79.38 536 ARG A CA 1
ATOM 4186 C C . ARG A 1 536 ? 13.710 -34.673 9.289 1.00 79.38 536 ARG A C 1
ATOM 4188 O O . ARG A 1 536 ? 12.830 -35.458 9.639 1.00 79.38 536 ARG A O 1
ATOM 4195 N N . TYR A 1 537 ? 14.866 -34.543 9.930 1.00 78.50 537 TYR A N 1
ATOM 4196 C CA . TYR A 1 537 ? 15.042 -35.048 11.291 1.00 78.50 537 TYR A CA 1
ATOM 4197 C C . TYR A 1 537 ? 14.326 -34.109 12.270 1.00 78.50 537 TYR A C 1
ATOM 4199 O O . TYR A 1 537 ? 14.323 -32.893 12.062 1.00 78.50 537 TYR A O 1
ATOM 4207 N N . ASN A 1 538 ? 13.699 -34.651 13.314 1.00 66.75 538 ASN A N 1
ATOM 4208 C CA . ASN A 1 538 ? 12.970 -33.842 14.300 1.00 66.75 538 ASN A CA 1
ATOM 4209 C C . ASN A 1 538 ? 13.902 -32.873 15.050 1.00 66.75 538 ASN A C 1
ATOM 4211 O O . ASN A 1 538 ? 13.472 -31.797 15.469 1.00 66.75 538 ASN A O 1
ATOM 4215 N N . ASP A 1 539 ? 15.183 -33.232 15.135 1.00 55.84 539 ASP A N 1
ATOM 4216 C CA . ASP A 1 539 ? 16.276 -32.516 15.793 1.00 55.84 539 ASP A CA 1
ATOM 4217 C C . ASP A 1 539 ? 16.720 -31.286 14.973 1.00 55.84 539 ASP A C 1
ATOM 4219 O O . ASP A 1 539 ? 17.825 -31.225 14.438 1.00 55.84 539 ASP A O 1
ATOM 4223 N N . THR A 1 540 ? 15.791 -30.336 14.807 1.00 54.66 540 THR A N 1
ATOM 4224 C CA . THR A 1 540 ? 15.901 -28.974 14.230 1.00 54.66 540 THR A CA 1
ATOM 4225 C C . THR A 1 540 ? 16.543 -28.788 12.841 1.00 54.66 540 THR A C 1
ATOM 4227 O O . THR A 1 540 ? 16.433 -27.693 12.283 1.00 54.66 540 THR A O 1
ATOM 4230 N N . GLY A 1 541 ? 17.112 -29.819 12.213 1.00 59.31 541 GLY A N 1
ATOM 4231 C CA . GLY A 1 541 ? 17.889 -29.725 10.969 1.00 59.31 541 GLY A CA 1
ATOM 4232 C C . GLY A 1 541 ? 17.136 -29.196 9.732 1.00 59.31 541 GLY A C 1
ATOM 4233 O O . GLY A 1 541 ? 15.914 -29.045 9.751 1.00 59.31 541 GLY A O 1
ATOM 4234 N N . PRO A 1 542 ? 17.838 -28.909 8.620 1.00 69.50 542 PRO A N 1
ATOM 4235 C CA . PRO A 1 542 ? 17.209 -28.446 7.382 1.00 69.50 542 PRO A CA 1
ATOM 4236 C C . PRO A 1 542 ? 16.327 -29.528 6.735 1.00 69.50 542 PRO A C 1
ATOM 4238 O O . PRO A 1 542 ? 16.564 -30.725 6.911 1.00 69.50 542 PRO A O 1
ATOM 4241 N N . LEU A 1 543 ? 15.335 -29.099 5.946 1.00 72.88 543 LEU A N 1
ATOM 4242 C CA . LEU A 1 543 ? 14.552 -29.984 5.077 1.00 72.88 543 LEU A CA 1
ATOM 4243 C C . LEU A 1 543 ? 15.473 -30.612 4.018 1.00 72.88 543 LEU A C 1
ATOM 4245 O O . LEU A 1 543 ? 16.216 -29.899 3.343 1.00 72.88 543 LEU A O 1
ATOM 4249 N N . ARG A 1 544 ? 15.409 -31.936 3.865 1.00 76.44 544 ARG A N 1
ATOM 4250 C CA . ARG A 1 544 ? 16.203 -32.717 2.909 1.00 76.44 544 ARG A CA 1
ATOM 4251 C C . ARG A 1 544 ? 15.315 -33.301 1.813 1.00 76.44 544 ARG A C 1
ATOM 4253 O O . ARG A 1 544 ? 14.109 -33.480 1.999 1.00 76.44 544 ARG A O 1
ATOM 4260 N N . VAL A 1 545 ? 15.930 -33.592 0.668 1.00 80.75 545 VAL A N 1
ATOM 4261 C CA . VAL A 1 545 ? 15.282 -34.208 -0.495 1.00 80.75 545 VAL A CA 1
ATOM 4262 C C . VAL A 1 545 ? 16.102 -35.419 -0.914 1.00 80.75 545 VAL A C 1
ATOM 4264 O O . VAL A 1 545 ? 17.263 -35.258 -1.274 1.00 80.75 545 VAL A O 1
ATOM 4267 N N . LEU A 1 546 ? 15.489 -36.599 -0.886 1.00 78.88 546 LEU A N 1
ATOM 4268 C CA . LE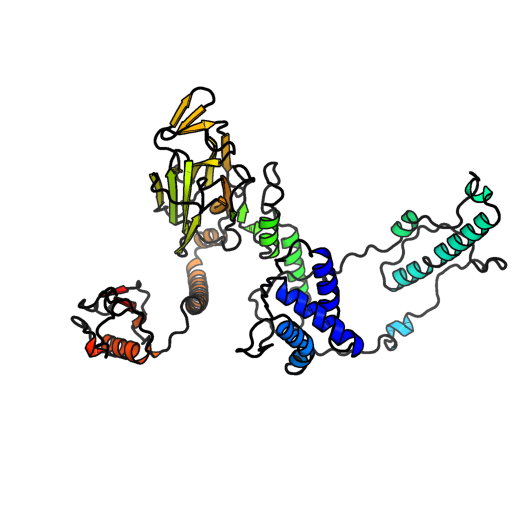U A 1 546 ? 16.064 -37.855 -1.368 1.00 78.88 546 LEU A CA 1
ATOM 4269 C C . LEU A 1 546 ? 15.447 -38.214 -2.725 1.00 78.88 546 LEU A C 1
ATOM 4271 O O . LEU A 1 546 ? 14.225 -38.149 -2.871 1.00 78.88 546 LEU A O 1
ATOM 4275 N N . ARG A 1 547 ? 16.254 -38.602 -3.712 1.00 78.81 547 ARG A N 1
ATOM 4276 C CA . ARG A 1 547 ? 15.785 -39.063 -5.032 1.00 78.81 547 ARG A CA 1
ATOM 4277 C C . ARG A 1 547 ? 15.698 -40.584 -5.110 1.00 78.81 547 ARG A C 1
ATOM 4279 O O . ARG A 1 547 ? 16.195 -41.300 -4.244 1.00 78.81 547 ARG A O 1
ATOM 4286 N N . GLU A 1 548 ? 15.056 -41.092 -6.155 1.00 74.12 548 GLU A N 1
ATOM 4287 C CA . GLU A 1 548 ? 15.077 -42.524 -6.483 1.00 74.12 548 GLU A CA 1
ATOM 4288 C C . GLU A 1 548 ? 16.519 -43.030 -6.665 1.00 74.12 548 GLU A C 1
ATOM 4290 O O . GLU A 1 548 ? 17.322 -42.389 -7.344 1.00 74.12 548 GLU A O 1
ATOM 4295 N N . GLY A 1 549 ? 16.861 -44.157 -6.034 1.00 65.50 549 GLY A N 1
ATOM 4296 C CA . GLY A 1 549 ? 18.211 -44.734 -6.082 1.00 65.50 549 GLY A CA 1
ATOM 4297 C C . GLY A 1 549 ? 19.288 -44.022 -5.247 1.00 65.50 549 GLY A C 1
ATOM 4298 O O . GLY A 1 549 ? 20.388 -44.558 -5.126 1.00 65.50 549 GLY A O 1
ATOM 4299 N N . GLU A 1 550 ? 19.005 -42.869 -4.631 1.00 70.38 550 GLU A N 1
ATOM 4300 C CA . GLU A 1 550 ? 19.918 -42.257 -3.657 1.00 70.38 550 GLU A CA 1
ATOM 4301 C C . GLU A 1 550 ? 19.882 -43.005 -2.311 1.00 70.38 550 GLU A C 1
ATOM 4303 O O . GLU A 1 550 ? 18.891 -43.647 -1.942 1.00 70.38 550 GLU A O 1
ATOM 4308 N N . ASN A 1 551 ? 20.991 -42.930 -1.572 1.00 68.88 551 ASN A N 1
ATOM 4309 C CA . ASN A 1 551 ? 21.112 -43.513 -0.238 1.00 68.88 551 ASN A CA 1
ATOM 4310 C C . ASN A 1 551 ? 20.576 -42.546 0.816 1.00 68.88 551 ASN A C 1
ATOM 4312 O O . ASN A 1 551 ? 20.770 -41.336 0.713 1.00 68.88 551 ASN A O 1
ATOM 4316 N N . TRP A 1 552 ? 19.981 -43.090 1.873 1.00 68.06 552 TRP A N 1
ATOM 4317 C CA . TRP A 1 552 ? 19.629 -42.297 3.046 1.00 68.06 552 TRP A CA 1
ATOM 4318 C C . TRP A 1 552 ? 20.877 -41.758 3.750 1.00 68.06 552 TRP A C 1
ATOM 4320 O O . TRP A 1 552 ? 21.793 -42.523 4.064 1.00 68.06 552 TRP A O 1
ATOM 4330 N N . ASP A 1 553 ? 20.872 -40.457 4.053 1.00 64.12 553 ASP A N 1
ATOM 4331 C CA . ASP A 1 553 ? 21.810 -39.872 5.013 1.00 64.12 553 ASP A CA 1
ATOM 4332 C C . ASP A 1 553 ? 21.717 -40.620 6.354 1.00 64.12 553 ASP A C 1
ATOM 4334 O O . ASP A 1 553 ? 20.601 -40.896 6.807 1.00 64.12 553 ASP A O 1
ATOM 4338 N N . PRO A 1 554 ? 22.837 -40.895 7.045 1.00 61.22 554 PRO A N 1
ATOM 4339 C CA . PRO A 1 554 ? 22.780 -41.420 8.402 1.00 61.22 554 PRO A CA 1
ATOM 4340 C C . PRO A 1 554 ? 22.083 -40.423 9.342 1.00 61.22 554 PRO A C 1
ATOM 4342 O O . PRO A 1 554 ? 22.134 -39.203 9.143 1.00 61.22 554 PRO A O 1
ATOM 4345 N N . LEU A 1 555 ? 21.451 -40.955 10.391 1.00 59.81 555 LEU A N 1
ATOM 4346 C CA . LEU A 1 555 ? 20.954 -40.154 11.511 1.00 59.81 555 LEU A CA 1
ATOM 4347 C C . LEU A 1 555 ? 22.102 -39.307 12.101 1.00 59.81 555 LEU A C 1
ATOM 4349 O O . LEU A 1 555 ? 23.217 -39.826 12.217 1.00 59.81 555 LEU A O 1
ATOM 4353 N N . PRO A 1 556 ? 21.856 -38.041 12.491 1.00 59.78 556 PRO A N 1
ATOM 4354 C CA . PRO A 1 556 ? 22.817 -37.292 13.295 1.00 59.78 556 PRO A CA 1
ATOM 4355 C C . PRO A 1 556 ? 23.093 -38.030 14.618 1.00 59.78 556 PRO A C 1
ATOM 4357 O O . PRO A 1 556 ? 22.208 -38.697 15.158 1.00 59.78 556 PRO A O 1
ATOM 4360 N N . SER A 1 557 ? 24.340 -37.940 15.086 1.00 53.09 557 SER A N 1
ATOM 4361 C CA . SER A 1 557 ? 24.885 -38.656 16.251 1.00 53.09 557 SER A CA 1
ATOM 4362 C C . SER A 1 557 ? 24.749 -37.881 17.555 1.00 53.09 557 SER A C 1
ATOM 4364 O O . SER A 1 557 ? 25.209 -36.715 17.536 1.00 53.09 557 SER A O 1
#

Sequence (557 aa):
MKILNKAKNRDIQAEAKVAFTAGPGIDVTAEANVGIARSNIETNTETTIQVSWAGGGHIKPMDQQWDIKSLMQAAARFPDLVADCPQRTHAILTKYETLRSFVEGSQPGSLHFSSKNKESGLYPFVEDMTPFEASIKGLSDARIAIRRQMARIVKEVTLIEGDPKIATDEDHHEPFQSPVAFELRLPEVGTPETFKKASLPLTGKRIIAKTQTEQEHKDSVDEQEQLENLPPLYTASEDISTDEPSSLDKVKEERPGICTNLRVTAPAGSPDRGTSFNNLDFLQPDWNLTKIRIEIAWGAVQAFWLHSDNGLIISRGKTNNGKMVEMSGFAMGERIIAATVHTGSSVFREEPHVLSLNLYTNRGRSVIGQASKISKSGKEQERDNCTYYNVSIKSFDSPFKDSNLKGFWGRSDESGKTGIWILSIIWGDINKDAENAIESDDGATLWSQTESAKEECLRSERAALWGNRSSSWRNDKVQFYHIIYHGQTITSDEVAKKFLDCATAQTTITGWLPGQFGLDRDPAPGVSNASYIFYRYNDTGPLRVLREGENWDPLPS

Secondary structure (DSSP, 8-state):
-EES-GGGHHHHHHHHHHHHH--S---HHHHHHHHHHHHHHHHHEE--------SSS-SS-SSS---HHHHHHHHHHHHHHHHHS----------GGG-HHHHHT--------PPPPTTT-SPPP----PPPPSSHHHHHHHHHHHHHHHHHHHHHHHHHHH-GGGGG-TTPPPSS--HHHHHTTSPP-PPPGGGS----S--S------PPPHHHHHHHHHHHHHHHTPPPSB---S---TTTHHHHHHHHHHSTTGGGTEEEPPPBS-TTSSEEE-STTT--SS--EEEEEEEEETTEEEEEEEEETTS-EEEEE---S-EEEEEE-PPTT--EEEEEEEEEEETTEEEEEEEEEEEEETTS-EEEE--S-EEEETTEEEETTEEEEEEEEEEEE-SSTTEEEEEEEEEE-SSSS-SEEEEEEEEEE--THHHHHHH-TTHHHHHHHHHHHHHHHHHHHHHHHH----GGGB-SSEEEEEEEETTEEE--HHHHHHHHHHHHH-S---S--HHHHT--PPPPTTS----EEEEEESSSPPPEEEETTPPPPPPP-

Radius of gyration: 35.85 Å; chains: 1; bounding box: 85×98×72 Å

Organism: NCBI:txid184061